Protein 3CB0 (pdb70)

Sequence (652 aa):
ISSVSTVESKAYRDAMSHYAGAVQIVTTAGAAGRRGLTLTAACSVSDNPPTILICLQKIHEENRIFIENGVFAINTLAGPHQQLADAFSGRIGLTQDERFELAAWEILATGAPVLKGALAAFDCRVVSVQDHSTHHVLFGEVVGLSSHAEEEALIYLNRRYHKLELVSTVESKAYRDAMSHYAGAVQIVTTAGAAGRRGLTLTAACSVSDNPPTILICLQKIHEENRIFIENGVFAINTLAGPHQQLADAFSGRIGLTQDERFELAAWEILATGAPVLKGALAAFDCRVVSVQDHSTHHVLFGEVVGLSSHAEEEALIYLNRRYHKLELSTVESKAYRDAMSHYAGAVQIVTTAGAAGRRGLTLTAACSVSDNPPTILICLQKIHEENRIFIENGVFAINTLAGPHQQLADAFSGRIGLTQDERFELAAWEILATGAPVLKGALAAFDCRVVSVQDHSTHHVLFGEVVGLSSHAEEEALIYLNRRYHKLELTVESKAYRDAMSHYAGAVQIVTTAGAAGRRGLTLTAACSVSDNPPTILICLQKIHEENRIFIENGVFAINTLAGPHQQLADAFSGRIGLTQDERFELAAWEILATGAPVLKGALAAFDCRVVSVQDHSTHHVLFGEVVGLSSHAEEEALIYLNRRYHKLEL

Solvent-accessible surface area: 25814 Å² total; per-residue (Å²): 84,98,112,66,96,37,28,129,29,125,45,3,112,51,2,40,16,25,24,4,16,5,0,0,0,0,0,0,24,48,122,34,30,100,27,0,28,27,10,59,22,7,6,24,2,3,40,88,51,2,11,0,0,0,6,0,83,63,147,96,128,104,2,97,22,0,31,116,24,24,20,0,0,0,0,1,0,0,6,110,18,13,37,8,0,3,0,4,65,36,79,23,37,74,84,40,84,70,37,4,133,56,32,62,50,59,113,65,51,28,26,0,9,0,2,112,31,0,0,0,0,0,0,0,94,33,81,30,70,32,100,35,58,43,32,19,0,0,0,0,43,0,16,6,38,21,56,72,102,51,147,61,1,2,2,84,2,54,146,118,44,15,110,14,123,32,146,97,36,28,132,32,137,46,2,121,55,2,41,16,24,25,5,14,6,1,0,0,0,0,0,21,52,121,37,31,100,30,1,28,27,10,61,22,7,7,33,2,3,39,95,50,3,11,0,0,0,6,0,83,69,152,95,118,101,1,114,22,0,43,118,26,24,20,0,0,0,0,0,0,0,6,109,22,14,39,8,0,2,0,4,62,36,77,20,38,67,82,39,84,70,38,5,132,61,31,61,52,53,126,60,49,27,24,0,10,1,4,111,30,2,0,0,0,0,0,0,102,34,81,29,72,32,102,34,58,42,30,13,0,0,0,0,54,0,27,8,42,24,52,79,99,52,149,62,1,1,1,82,2,53,143,117,42,13,110,15,122,28,115,46,30,133,29,133,45,2,114,50,2,39,19,26,24,5,14,6,2,0,0,0,0,0,23,49,123,32,29,102,24,1,28,25,16,58,22,7,8,24,1,2,40,92,40,2,10,1,0,0,6,1,80,78,130,92,128,86,8,144,18,0,58,106,27,22,8,0,0,0,0,1,0,0,6,114,22,76,111,7,0,45,0,3,42,36,188,85,40,76,84,41,84,74,36,4,131,71,29,58,49,60,120,63,44,24,24,0,10,0,2,112,31,0,0,0,0,0,0,0,31,30,78,36,62,39,92,35,60,46,26,48,0,0,1,0,35,0,15,7,40,19,56,69,104,55,151,50,0,1,1,66,2,57,141,119,44,17,104,14,120,27,86,29,134,30,131,46,4,109,51,3,30,18,24,32,4,15,6,2,0,0,0,0,0,23,49,122,36,29,100,25,1,24,27,16,58,23,6,6,25,1,2,39,95,41,3,10,1,0,0,7,3,80,55,128,93,131,98,7,93,22,0,55,123,26,22,25,0,0,0,0,1,0,0,6,112,19,74,112,6,0,40,0,3,42,38,180,89,41,76,84,41,86,74,36,4,133,70,30,65,54,54,120,62,58,36,25,0,10,0,1,91,30,0,0,0,0,0,0,0,73,30,77,36,61,37,90,35,58,50,24,25,0,0,1,0,34,0,17,8,42,18,54,62,102,56,151,51,0,1,1,62,2,60,142,121,40,13,104,14,114,37

Organism: Brucella melitensis biotype 1 (strain ATCC 23456 / CCUG 17765 / NCTC 10094 / 16M) (NCBI:txid224914)

B-factor: mean 16.01, std 12.73, range [3.83, 261.72]

InterPro domains:
  IPR002563 Flavin reductase like domain [PF01613] (23-171)
  IPR002563 Flavin reductase like domain [SM00903] (23-170)
  IPR012349 FMN-binding split barrel [G3DSA:2.30.110.10] (1-173)
  IPR050268 NADH-dependent flavin reductase [PTHR30466] (11-171)

Structure (mmCIF, N/CA/C/O backbone):
data_3CB0
#
_entry.id   3CB0
#
_cell.length_a   49.661
_cell.length_b   105.084
_cell.length_c   140.801
_cell.angle_alpha   90.00
_cell.angle_beta   90.00
_cell.angle_gamma   90.00
#
_symmetry.space_group_name_H-M   'P 21 21 21'
#
loop_
_entity.id
_entity.type
_entity.pdbx_description
1 polymer '4-HYDROXYPHENYLACETATE 3-MONOOXYGENASE'
2 non-polymer 'FLAVIN MONONUCLEOTIDE'
3 water water
#
loop_
_atom_site.group_PDB
_atom_site.id
_atom_site.type_symbol
_atom_site.label_atom_id
_atom_site.label_alt_id
_atom_site.label_comp_id
_atom_site.label_asym_id
_atom_site.label_entity_id
_atom_site.label_seq_id
_atom_site.pdbx_PDB_ins_code
_atom_site.Cartn_x
_atom_site.Cartn_y
_atom_site.Cartn_z
_atom_site.occupancy
_atom_site.B_iso_or_equiv
_atom_site.auth_seq_id
_atom_site.auth_comp_id
_atom_site.auth_asym_id
_atom_site.auth_atom_id
_atom_site.pdbx_PDB_model_num
ATOM 1 N N . ILE A 1 8 ? -6.682 58.314 7.020 1.00 19.07 8 ILE A N 1
ATOM 2 C CA . ILE A 1 8 ? -6.316 59.402 7.979 1.00 19.26 8 ILE A CA 1
ATOM 3 C C . ILE A 1 8 ? -7.397 60.494 8.088 1.00 19.29 8 ILE A C 1
ATOM 4 O O . ILE A 1 8 ? -7.468 61.206 9.091 1.00 18.79 8 ILE A O 1
ATOM 9 N N . SER A 1 9 ? -8.246 60.606 7.069 1.00 19.60 9 SER A N 1
ATOM 10 C CA . SER A 1 9 ? -9.318 61.610 7.070 1.00 20.02 9 SER A CA 1
ATOM 11 C C . SER A 1 9 ? -10.451 61.291 8.055 1.00 20.15 9 SER A C 1
ATOM 12 O O . SER A 1 9 ? -11.227 62.180 8.420 1.00 20.35 9 SER A O 1
ATOM 15 N N . SER A 1 10 ? -10.526 60.031 8.488 1.00 20.07 10 SER A N 1
ATOM 16 C CA . SER A 1 10 ? -11.582 59.562 9.393 1.00 20.34 10 SER A CA 1
ATOM 17 C C . SER A 1 10 ? -11.211 59.594 10.876 1.00 20.05 10 SER A C 1
ATOM 18 O O . SER A 1 10 ? -12.089 59.478 11.739 1.00 20.63 10 SER A O 1
ATOM 21 N N . VAL A 1 11 ? -9.923 59.741 11.172 1.00 19.35 11 VAL A N 1
ATOM 22 C CA . VAL A 1 11 ? -9.462 59.703 12.561 1.00 18.70 11 VAL A CA 1
ATOM 23 C C . VAL A 1 11 ? -9.764 61.004 13.306 1.00 18.11 11 VAL A C 1
ATOM 24 O O . VAL A 1 11 ? -9.831 62.080 12.700 1.00 18.14 11 VAL A O 1
ATOM 28 N N . SER A 1 12 ? -9.958 60.895 14.619 1.00 17.21 12 SER A N 1
ATOM 29 C CA . SER A 1 12 ? -10.252 62.059 15.447 1.00 16.49 12 SER A CA 1
ATOM 30 C C . SER A 1 12 ? -9.022 62.946 15.591 1.00 15.50 12 SER A C 1
ATOM 31 O O . SER A 1 12 ? -7.890 62.467 15.530 1.00 15.31 12 SER A O 1
ATOM 34 N N . THR A 1 13 ? -9.258 64.242 15.762 1.00 14.55 13 THR A N 1
ATOM 35 C CA . THR A 1 13 ? -8.203 65.156 16.177 1.00 13.73 13 THR A CA 1
ATOM 36 C C . THR A 1 13 ? -7.945 64.957 17.670 1.00 13.40 13 THR A C 1
ATOM 37 O O . THR A 1 13 ? -8.829 64.507 18.406 1.00 13.46 13 THR A O 1
ATOM 41 N N . VAL A 1 14 ? -6.728 65.270 18.110 1.00 12.68 14 VAL A N 1
ATOM 42 C CA . VAL A 1 14 ? -6.347 65.142 19.520 1.00 12.67 14 VAL A CA 1
ATOM 43 C C . VAL A 1 14 ? -7.123 66.129 20.403 1.00 12.73 14 VAL A C 1
ATOM 44 O O . VAL A 1 14 ? -7.685 67.109 19.906 1.00 12.24 14 VAL A O 1
ATOM 48 N N . GLU A 1 15 ? -7.157 65.862 21.705 1.00 13.38 15 GLU A N 1
ATOM 49 C CA . GLU A 1 15 ? -7.856 66.737 22.644 1.00 14.04 15 GLU A CA 1
ATOM 50 C C . GLU A 1 15 ? -7.179 68.102 22.769 1.00 13.73 15 GLU A C 1
ATOM 51 O O . GLU A 1 15 ? -5.948 68.192 22.767 1.00 13.78 15 GLU A O 1
ATOM 57 N N . SER A 1 16 ? -7.989 69.154 22.884 1.00 13.59 16 SER A N 1
ATOM 58 C CA . SER A 1 16 ? -7.488 70.527 23.045 1.00 13.40 16 SER A CA 1
ATOM 59 C C . SER A 1 16 ? -6.511 70.687 24.213 1.00 13.41 16 SER A C 1
ATOM 60 O O . SER A 1 16 ? -5.471 71.334 24.073 1.00 13.16 16 SER A O 1
ATOM 63 N N . LYS A 1 17 ? -6.845 70.096 25.361 1.00 13.55 17 LYS A N 1
ATOM 64 C CA . LYS A 1 17 ? -5.994 70.188 26.543 1.00 13.75 17 LYS A CA 1
ATOM 65 C C . LYS A 1 17 ? -4.620 69.567 26.295 1.00 13.13 17 LYS A C 1
ATOM 66 O O . LYS A 1 17 ? -3.596 70.192 26.568 1.00 13.41 17 LYS A O 1
ATOM 72 N N . ALA A 1 18 ? -4.610 68.347 25.759 1.00 12.50 18 ALA A N 1
ATOM 73 C CA . ALA A 1 18 ? -3.363 67.642 25.451 1.00 12.02 18 ALA A CA 1
ATOM 74 C C . ALA A 1 18 ? -2.510 68.455 24.481 1.00 11.44 18 ALA A C 1
ATOM 75 O O . ALA A 1 18 ? -1.291 68.562 24.651 1.00 11.32 18 ALA A O 1
ATOM 77 N N . TYR A 1 19 ? -3.168 69.028 23.475 1.00 10.98 19 TYR A N 1
ATOM 78 C CA . TYR A 1 19 ? -2.504 69.882 22.488 1.00 10.81 19 TYR A CA 1
ATOM 79 C C . TYR A 1 19 ? -1.876 71.119 23.121 1.00 11.00 19 TYR A C 1
ATOM 80 O O . TYR A 1 19 ? -0.714 71.435 22.854 1.00 10.83 19 TYR A O 1
ATOM 89 N N . ARG A 1 20 ? -2.638 71.824 23.956 1.00 11.50 20 ARG A N 1
ATOM 90 C CA . ARG A 1 20 ? -2.098 72.995 24.648 1.00 11.92 20 ARG A CA 1
ATOM 91 C C . ARG A 1 20 ? -0.902 72.644 25.530 1.00 11.93 20 ARG A C 1
ATOM 92 O O . ARG A 1 20 ? 0.079 73.386 25.573 1.00 12.19 20 ARG A O 1
ATOM 100 N N . ASP A 1 21 ? -0.976 71.501 26.213 1.00 11.98 21 ASP A N 1
ATOM 101 C CA . ASP A 1 21 ? 0.129 71.042 27.046 1.00 12.16 21 ASP A CA 1
ATOM 102 C C . ASP A 1 21 ? 1.384 70.769 26.216 1.00 11.41 21 ASP A C 1
ATOM 103 O O . ASP A 1 21 ? 2.487 71.145 26.614 1.00 11.88 21 ASP A O 1
ATOM 108 N N . ALA A 1 22 ? 1.217 70.135 25.055 1.00 10.93 22 ALA A N 1
ATOM 109 C CA . ALA A 1 22 ? 2.355 69.899 24.155 1.00 10.18 22 ALA A CA 1
ATOM 110 C C . ALA A 1 22 ? 2.919 71.212 23.604 1.00 9.98 22 ALA A C 1
ATOM 111 O O . ALA A 1 22 ? 4.142 71.376 23.495 1.00 9.57 22 ALA A O 1
ATOM 113 N N . MET A 1 23 ? 2.027 72.148 23.278 1.00 9.75 23 MET A N 1
ATOM 114 C CA . MET A 1 23 ? 2.437 73.466 22.782 1.00 9.80 23 MET A CA 1
ATOM 115 C C . MET A 1 23 ? 3.165 74.304 23.831 1.00 9.68 23 MET A C 1
ATOM 116 O O . MET A 1 23 ? 3.840 75.280 23.488 1.00 9.71 23 MET A O 1
ATOM 121 N N . SER A 1 24 ? 3.043 73.926 25.103 1.00 9.83 24 SER A N 1
ATOM 122 C CA . SER A 1 24 ? 3.820 74.592 26.149 1.00 9.54 24 SER A CA 1
ATOM 123 C C . SER A 1 24 ? 5.324 74.311 26.004 1.00 9.33 24 SER A C 1
ATOM 124 O O . SER A 1 24 ? 6.147 74.993 26.604 1.00 9.67 24 SER A O 1
ATOM 127 N N . HIS A 1 25 ? 5.669 73.317 25.183 1.00 8.73 25 HIS A N 1
ATOM 128 C CA . HIS A 1 25 ? 7.067 72.977 24.905 1.00 8.60 25 HIS A CA 1
ATOM 129 C C . HIS A 1 25 ? 7.594 73.662 23.644 1.00 8.13 25 HIS A C 1
ATOM 130 O O . HIS A 1 25 ? 8.764 73.501 23.288 1.00 8.10 25 HIS A O 1
ATOM 137 N N . TYR A 1 26 ? 6.721 74.436 22.997 1.00 7.81 26 TYR A N 1
ATOM 138 C CA . TYR A 1 26 ? 7.013 75.099 21.731 1.00 7.51 26 TYR A CA 1
ATOM 139 C C . TYR A 1 26 ? 7.200 76.593 22.007 1.00 7.02 26 TYR A C 1
ATOM 140 O O . TYR A 1 26 ? 6.226 77.322 22.221 1.00 7.35 26 TYR A O 1
ATOM 149 N N . ALA A 1 27 ? 8.453 77.039 22.013 1.00 6.49 27 ALA A N 1
ATOM 150 C CA . ALA A 1 27 ? 8.774 78.423 22.365 1.00 6.06 27 ALA A CA 1
ATOM 151 C C . ALA A 1 27 ? 8.245 79.398 21.317 1.00 6.36 27 ALA A C 1
ATOM 152 O O . ALA A 1 27 ? 8.115 79.052 20.134 1.00 6.69 27 ALA A O 1
ATOM 154 N N . GLY A 1 28 ? 7.942 80.615 21.762 1.00 6.60 28 GLY A N 1
ATOM 155 C CA . GLY A 1 28 ? 7.500 81.676 20.866 1.00 6.14 28 GLY A CA 1
ATOM 156 C C . GLY A 1 28 ? 8.123 83.009 21.228 1.00 6.04 28 GLY A C 1
ATOM 157 O O . GLY A 1 28 ? 8.133 83.391 22.396 1.00 6.68 28 GLY A O 1
ATOM 158 N N . ALA A 1 29 ? 8.645 83.718 20.229 1.00 5.69 29 ALA A N 1
ATOM 159 C CA . ALA A 1 29 ? 9.129 85.082 20.430 1.00 5.68 29 ALA A CA 1
ATOM 160 C C . ALA A 1 29 ? 7.925 85.976 20.707 1.00 5.74 29 ALA A C 1
ATOM 161 O O . ALA A 1 29 ? 6.946 85.943 19.958 1.00 6.17 29 ALA A O 1
ATOM 163 N N . VAL A 1 30 ? 7.991 86.761 21.780 1.00 5.40 30 VAL A N 1
ATOM 164 C CA . VAL A 1 30 ? 6.845 87.582 22.179 1.00 5.40 30 VAL A CA 1
ATOM 165 C C . VAL A 1 30 ? 6.783 88.868 21.364 1.00 5.60 30 VAL A C 1
ATOM 166 O O . VAL A 1 30 ? 7.768 89.620 21.288 1.00 5.81 30 VAL A O 1
ATOM 170 N N . GLN A 1 31 ? 5.616 89.094 20.754 1.00 5.02 31 GLN A N 1
ATOM 171 C CA . GLN A 1 31 ? 5.339 90.296 19.978 1.00 5.23 31 GLN A CA 1
ATOM 172 C C . GLN A 1 31 ? 4.245 91.101 20.645 1.00 5.35 31 GLN A C 1
ATOM 173 O O . GLN A 1 31 ? 3.413 90.553 21.368 1.00 5.32 31 GLN A O 1
ATOM 179 N N . ILE A 1 32 ? 4.224 92.399 20.376 1.00 5.36 32 ILE A N 1
ATOM 180 C CA . ILE A 1 32 ? 3.003 93.166 20.570 1.00 5.36 32 ILE A CA 1
ATOM 181 C C . ILE A 1 32 ? 2.565 93.617 19.186 1.00 5.53 32 ILE A C 1
ATOM 182 O O . ILE A 1 32 ? 3.315 94.301 18.486 1.00 5.38 32 ILE A O 1
ATOM 187 N N . VAL A 1 33 ? 1.371 93.186 18.785 1.00 5.35 33 VAL A N 1
ATOM 188 C CA . VAL A 1 33 ? 0.830 93.565 17.490 1.00 5.97 33 VAL A CA 1
ATOM 189 C C . VAL A 1 33 ? -0.126 94.728 17.698 1.00 5.73 33 VAL A C 1
ATOM 190 O O . VAL A 1 33 ? -0.937 94.715 18.627 1.00 5.77 33 VAL A O 1
ATOM 194 N N . THR A 1 34 ? -0.009 95.742 16.849 1.00 5.73 34 THR A N 1
ATOM 195 C CA . THR A 1 34 ? -0.764 96.971 17.048 1.00 5.76 34 THR A CA 1
ATOM 196 C C . THR A 1 34 ? -1.464 97.407 15.772 1.00 5.96 34 THR A C 1
ATOM 197 O O . THR A 1 34 ? -1.129 96.953 14.675 1.00 5.92 34 THR A O 1
ATOM 201 N N . THR A 1 35 ? -2.424 98.311 15.928 1.00 6.20 35 THR A N 1
ATOM 202 C CA . THR A 1 35 ? -3.117 98.908 14.793 1.00 6.64 35 THR A CA 1
ATOM 203 C C . THR A 1 35 ? -3.606 100.298 15.186 1.00 6.90 35 THR A C 1
ATOM 204 O O . THR A 1 35 ? -3.777 100.578 16.368 1.00 6.68 35 THR A O 1
ATOM 208 N N . ALA A 1 36 ? -3.792 101.162 14.191 1.00 7.42 36 ALA A N 1
ATOM 209 C CA . ALA A 1 36 ? -4.399 102.480 14.390 1.00 8.30 36 ALA A CA 1
ATOM 210 C C . ALA A 1 36 ? -5.076 102.862 13.089 1.00 9.20 36 ALA A C 1
ATOM 211 O O . ALA A 1 36 ? -4.675 102.405 12.023 1.00 9.42 36 ALA A O 1
ATOM 213 N N . GLY A 1 37 ? -6.122 103.679 13.189 1.00 9.93 37 GLY A N 1
ATOM 214 C CA . GLY A 1 37 ? -6.884 104.106 12.024 1.00 10.88 37 GLY A CA 1
ATOM 215 C C . GLY A 1 37 ? -8.303 104.456 12.417 1.00 11.58 37 GLY A C 1
ATOM 216 O O . GLY A 1 37 ? -8.587 104.720 13.591 1.00 11.62 37 GLY A O 1
ATOM 217 N N . ALA A 1 38 ? -9.198 104.445 11.435 1.00 12.26 38 ALA A N 1
ATOM 218 C CA . ALA A 1 38 ? -10.591 104.860 11.635 1.00 12.93 38 ALA A CA 1
ATOM 219 C C . ALA A 1 38 ? -11.362 104.052 12.688 1.00 13.19 38 ALA A C 1
ATOM 220 O O . ALA A 1 38 ? -12.308 104.567 13.291 1.00 14.10 38 ALA A O 1
ATOM 222 N N . ALA A 1 39 ? -10.963 102.796 12.904 1.00 12.88 39 ALA A N 1
ATOM 223 C CA . ALA A 1 39 ? -11.614 101.933 13.893 1.00 12.42 39 ALA A CA 1
ATOM 224 C C . ALA A 1 39 ? -10.994 102.063 15.288 1.00 12.37 39 ALA A C 1
ATOM 225 O O . ALA A 1 39 ? -11.495 101.487 16.256 1.00 13.28 39 ALA A O 1
ATOM 227 N N . GLY A 1 40 ? -9.903 102.821 15.383 1.00 11.88 40 GLY A N 1
ATOM 228 C CA . GLY A 1 40 ? -9.241 103.074 16.656 1.00 10.71 40 GLY A CA 1
ATOM 229 C C . GLY A 1 40 ? -7.903 102.375 16.804 1.00 10.41 40 GLY A C 1
ATOM 230 O O . GLY A 1 40 ? -7.475 101.628 15.920 1.00 9.83 40 GLY A O 1
ATOM 231 N N . ARG A 1 41 ? -7.255 102.633 17.938 1.00 9.27 41 ARG A N 1
ATOM 232 C CA . ARG A 1 41 ? -5.952 102.073 18.260 1.00 8.90 41 ARG A CA 1
ATOM 233 C C . ARG A 1 41 ? -6.081 100.891 19.219 1.00 8.59 41 ARG A C 1
ATOM 234 O O . ARG A 1 41 ? -6.730 100.989 20.266 1.00 9.05 41 ARG A O 1
ATOM 242 N N . ARG A 1 42 ? -5.446 99.783 18.857 1.00 8.13 42 ARG A N 1
ATOM 243 C CA . ARG A 1 42 ? -5.453 98.577 19.684 1.00 8.21 42 ARG A CA 1
ATOM 244 C C . ARG A 1 42 ? -4.103 97.864 19.608 1.00 7.66 42 ARG A C 1
ATOM 245 O O . ARG A 1 42 ? -3.447 97.873 18.566 1.00 7.61 42 ARG A O 1
ATOM 253 N N . GLY A 1 43 ? -3.702 97.248 20.718 1.00 7.32 43 GLY A N 1
ATOM 254 C CA . GLY A 1 43 ? -2.520 96.386 20.752 1.00 7.09 43 GLY A CA 1
ATOM 255 C C . GLY A 1 43 ? -2.794 95.120 21.540 1.00 7.42 43 GLY A C 1
ATOM 256 O O . GLY A 1 43 ? -3.680 95.089 22.398 1.00 6.95 43 GLY A O 1
ATOM 257 N N . LEU A 1 44 ? -2.049 94.061 21.238 1.00 6.83 44 LEU A N 1
ATOM 258 C CA . LEU A 1 44 ? -2.132 92.848 22.042 1.00 7.26 44 LEU A CA 1
ATOM 259 C C . LEU A 1 44 ? -0.840 92.054 21.967 1.00 6.73 44 LEU A C 1
ATOM 260 O O . LEU A 1 44 ? -0.137 92.066 20.950 1.00 6.24 44 LEU A O 1
ATOM 265 N N . THR A 1 45 ? -0.532 91.383 23.068 1.00 6.13 45 THR A N 1
ATOM 266 C CA . THR A 1 45 ? 0.608 90.485 23.154 1.00 6.28 45 THR A CA 1
ATOM 267 C C . THR A 1 45 ? 0.279 89.211 22.398 1.00 6.47 45 THR A C 1
ATOM 268 O O . THR A 1 45 ? -0.810 88.655 22.542 1.00 6.08 45 THR A O 1
ATOM 272 N N . LEU A 1 46 ? 1.235 88.754 21.592 1.00 6.87 46 LEU A N 1
ATOM 273 C CA . LEU A 1 46 ? 0.979 87.722 20.602 1.00 7.20 46 LEU A CA 1
ATOM 274 C C . LEU A 1 46 ? 2.230 86.899 20.326 1.00 6.92 46 LEU A C 1
ATOM 275 O O . LEU A 1 46 ? 3.326 87.452 20.198 1.00 6.80 46 LEU A O 1
ATOM 280 N N . THR A 1 47 ? 2.057 85.580 20.234 1.00 6.63 47 THR A N 1
ATOM 281 C CA . THR A 1 47 ? 3.139 84.692 19.793 1.00 6.78 47 THR A CA 1
ATOM 282 C C . THR A 1 47 ? 2.811 83.907 18.524 1.00 6.35 47 THR A C 1
ATOM 283 O O . THR A 1 47 ? 3.719 83.381 17.884 1.00 5.96 47 THR A O 1
ATOM 287 N N . ALA A 1 48 ? 1.526 83.820 18.174 1.00 6.03 48 ALA A N 1
ATOM 288 C CA . ALA A 1 48 ? 1.113 83.091 16.965 1.00 6.14 48 ALA A CA 1
ATOM 289 C C . ALA A 1 48 ? 1.268 83.950 15.706 1.00 6.32 48 ALA A C 1
ATOM 290 O O . ALA A 1 48 ? 0.296 84.487 15.161 1.00 6.47 48 ALA A O 1
ATOM 292 N N . ALA A 1 49 ? 2.515 84.070 15.261 1.00 6.68 49 ALA A N 1
ATOM 293 C CA . ALA A 1 49 ? 2.856 84.789 14.043 1.00 6.92 49 ALA A CA 1
ATOM 294 C C . ALA A 1 49 ? 4.078 84.124 13.437 1.00 7.78 49 ALA A C 1
ATOM 295 O O . ALA A 1 49 ? 4.844 83.476 14.142 1.00 7.76 49 ALA A O 1
ATOM 297 N N . CYS A 1 50 ? 4.250 84.267 12.128 1.00 8.23 50 CYS A N 1
ATOM 298 C CA . CYS A 1 50 ? 5.478 83.818 11.482 1.00 9.27 50 CYS A CA 1
ATOM 299 C C . CYS A 1 50 ? 5.651 84.478 10.129 1.00 8.96 50 CYS A C 1
ATOM 300 O O . CYS A 1 50 ? 4.700 85.015 9.551 1.00 9.11 50 CYS A O 1
ATOM 303 N N . SER A 1 51 ? 6.881 84.426 9.632 1.00 9.16 51 SER A N 1
ATOM 304 C CA . SER A 1 51 ? 7.193 84.922 8.306 1.00 9.44 51 SER A CA 1
ATOM 305 C C . SER A 1 51 ? 6.688 83.953 7.245 1.00 9.69 51 SER A C 1
ATOM 306 O O . SER A 1 51 ? 6.918 82.739 7.340 1.00 10.26 51 SER A O 1
ATOM 309 N N . VAL A 1 52 ? 6.007 84.496 6.239 1.00 9.42 52 VAL A N 1
ATOM 310 C CA . VAL A 1 52 ? 5.461 83.698 5.136 1.00 10.00 52 VAL A CA 1
ATOM 311 C C . VAL A 1 52 ? 6.440 83.677 3.964 1.00 10.55 52 VAL A C 1
ATOM 312 O O . VAL A 1 52 ? 6.713 82.624 3.383 1.00 10.75 52 VAL A O 1
ATOM 316 N N . SER A 1 53 ? 6.972 84.846 3.628 1.00 10.70 53 SER A N 1
ATOM 317 C CA . SER A 1 53 ? 7.914 84.972 2.523 1.00 11.65 53 SER A CA 1
ATOM 318 C C . SER A 1 53 ? 8.749 86.230 2.665 1.00 11.78 53 SER A C 1
ATOM 319 O O . SER A 1 53 ? 8.352 87.175 3.353 1.00 11.13 53 SER A O 1
ATOM 322 N N . ASP A 1 54 ? 9.910 86.232 2.014 1.00 12.21 54 ASP A N 1
ATOM 323 C CA . ASP A 1 54 ? 10.738 87.435 1.935 1.00 12.99 54 ASP A CA 1
ATOM 324 C C . ASP A 1 54 ? 10.551 88.199 0.622 1.00 13.34 54 ASP A C 1
ATOM 325 O O . ASP A 1 54 ? 11.048 89.313 0.483 1.00 13.42 54 ASP A O 1
ATOM 330 N N . ASN A 1 55 ? 9.833 87.602 -0.328 1.00 13.68 55 ASN A N 1
ATOM 331 C CA . ASN A 1 55 ? 9.658 88.190 -1.663 1.00 14.00 55 ASN A CA 1
ATOM 332 C C . ASN A 1 55 ? 8.261 87.930 -2.261 1.00 13.57 55 ASN A C 1
ATOM 333 O O . ASN A 1 55 ? 8.035 86.893 -2.898 1.00 14.25 55 ASN A O 1
ATOM 338 N N . PRO A 1 56 ? 7.310 88.859 -2.044 1.00 12.86 56 PRO A N 1
ATOM 339 C CA . PRO A 1 56 ? 7.474 90.072 -1.241 1.00 12.10 56 PRO A CA 1
ATOM 340 C C . PRO A 1 56 ? 7.397 89.756 0.253 1.00 11.10 56 PRO A C 1
ATOM 341 O O . PRO A 1 56 ? 6.781 88.755 0.633 1.00 11.10 56 PRO A O 1
ATOM 345 N N . PRO A 1 57 ? 8.028 90.592 1.097 1.00 10.05 57 PRO A N 1
ATOM 346 C CA . PRO A 1 57 ? 7.979 90.374 2.545 1.00 9.40 57 PRO A CA 1
ATOM 347 C C . PRO A 1 57 ? 6.543 90.279 3.051 1.00 8.81 57 PRO A C 1
ATOM 348 O O . PRO A 1 57 ? 5.756 91.217 2.889 1.00 8.17 57 PRO A O 1
ATOM 352 N N . THR A 1 58 ? 6.214 89.124 3.624 1.00 8.21 58 THR A N 1
ATOM 353 C CA . THR A 1 58 ? 4.855 88.811 4.039 1.00 8.24 58 THR A CA 1
ATOM 354 C C . THR A 1 58 ? 4.918 88.075 5.362 1.00 8.17 58 THR A C 1
ATOM 355 O O . THR A 1 58 ? 5.712 87.154 5.534 1.00 8.06 58 THR A O 1
ATOM 359 N N . ILE A 1 59 ? 4.073 88.494 6.291 1.00 8.00 59 ILE A N 1
ATOM 360 C CA . ILE A 1 59 ? 4.010 87.878 7.605 1.00 8.76 59 ILE A CA 1
ATOM 361 C C . ILE A 1 59 ? 2.542 87.624 7.957 1.00 8.13 59 ILE A C 1
ATOM 362 O O . ILE A 1 59 ? 1.649 88.332 7.480 1.00 8.41 59 ILE A O 1
ATOM 367 N N . LEU A 1 60 ? 2.282 86.600 8.758 1.00 7.23 60 LEU A N 1
ATOM 368 C CA . LEU A 1 60 ? 0.913 86.368 9.217 1.00 6.91 60 LEU A CA 1
ATOM 369 C C . LEU A 1 60 ? 0.823 86.440 10.734 1.00 6.67 60 LEU A C 1
ATOM 370 O O . LEU A 1 60 ? 1.815 86.210 11.432 1.00 6.39 60 LEU A O 1
ATOM 375 N N . ILE A 1 61 ? -0.368 86.784 11.213 1.00 6.22 61 ILE A N 1
ATOM 376 C CA . ILE A 1 61 ? -0.700 86.774 12.641 1.00 6.44 61 ILE A CA 1
ATOM 377 C C . ILE A 1 61 ? -2.018 86.031 12.842 1.00 6.43 61 ILE A C 1
ATOM 378 O O . ILE A 1 61 ? -2.863 86.005 11.947 1.00 6.15 61 ILE A O 1
ATOM 383 N N . CYS A 1 62 ? -2.184 85.441 14.025 1.00 6.46 62 CYS A N 1
ATOM 384 C CA . CYS A 1 62 ? -3.424 84.752 14.380 1.00 7.23 62 CYS A CA 1
ATOM 385 C C . CYS A 1 62 ? -4.076 85.454 15.563 1.00 7.64 62 CYS A C 1
ATOM 386 O O . CYS A 1 62 ? -3.477 85.540 16.645 1.00 8.35 62 CYS A O 1
ATOM 389 N N . LEU A 1 63 ? -5.301 85.937 15.353 1.00 7.97 63 LEU A N 1
ATOM 390 C CA . LEU A 1 63 ? -6.043 86.685 16.374 1.00 8.76 63 LEU A CA 1
ATOM 391 C C . LEU A 1 63 ? -7.286 85.943 16.844 1.00 9.34 63 LEU A C 1
ATOM 392 O O . LEU A 1 63 ? -8.107 85.525 16.032 1.00 9.44 63 LEU A O 1
ATOM 397 N N . GLN A 1 64 ? -7.425 85.804 18.162 1.00 10.27 64 GLN A N 1
ATOM 398 C CA . GLN A 1 64 ? -8.609 85.166 18.746 1.00 11.47 64 GLN A CA 1
ATOM 399 C C . GLN A 1 64 ? -9.895 85.854 18.292 1.00 12.29 64 GLN A C 1
ATOM 400 O O . GLN A 1 64 ? -10.015 87.075 18.378 1.00 12.24 64 GLN A O 1
ATOM 406 N N . LYS A 1 65 ? -10.847 85.060 17.805 1.00 13.22 65 LYS A N 1
ATOM 407 C CA . LYS A 1 65 ? -12.153 85.572 17.386 1.00 14.62 65 LYS A CA 1
ATOM 408 C C . LYS A 1 65 ? -13.016 85.967 18.584 1.00 15.33 65 LYS A C 1
ATOM 409 O O . LYS A 1 65 ? -13.840 86.878 18.480 1.00 15.73 65 LYS A O 1
ATOM 415 N N . ILE A 1 66 ? -12.811 85.289 19.715 1.00 16.17 66 ILE A N 1
ATOM 416 C CA . ILE A 1 66 ? -13.622 85.497 20.925 1.00 17.29 66 ILE A CA 1
ATOM 417 C C . ILE A 1 66 ? -13.508 86.919 21.480 1.00 17.58 66 ILE A C 1
ATOM 418 O O . ILE A 1 66 ? -14.434 87.421 22.121 1.00 18.03 66 ILE A O 1
ATOM 423 N N . HIS A 1 67 ? -12.371 87.561 21.226 1.00 18.00 67 HIS A N 1
ATOM 424 C CA . HIS A 1 67 ? -12.203 88.965 21.565 1.00 18.23 67 HIS A CA 1
ATOM 425 C C . HIS A 1 67 ? -12.610 89.796 20.349 1.00 18.44 67 HIS A C 1
ATOM 426 O O . HIS A 1 67 ? -11.818 89.993 19.424 1.00 18.41 67 HIS A O 1
ATOM 433 N N . GLU A 1 68 ? -13.864 90.255 20.351 1.00 18.31 68 GLU A N 1
ATOM 434 C CA . GLU A 1 68 ? -14.454 90.964 19.211 1.00 18.38 68 GLU A CA 1
ATOM 435 C C . GLU A 1 68 ? -13.697 92.230 18.824 1.00 17.61 68 GLU A C 1
ATOM 436 O O . GLU A 1 68 ? -13.743 92.645 17.668 1.00 17.13 68 GLU A O 1
ATOM 442 N N . GLU A 1 69 ? -13.005 92.833 19.792 1.00 16.87 69 GLU A N 1
ATOM 443 C CA . GLU A 1 69 ? -12.174 94.016 19.539 1.00 16.12 69 GLU A CA 1
ATOM 444 C C . GLU A 1 69 ? -11.049 93.741 18.536 1.00 15.14 69 GLU A C 1
ATOM 445 O O . GLU A 1 69 ? -10.479 94.672 17.969 1.00 14.30 69 GLU A O 1
ATOM 451 N N . ASN A 1 70 ? -10.741 92.468 18.296 1.00 14.17 70 ASN A N 1
ATOM 452 C CA . ASN A 1 70 ? -9.729 92.126 17.299 1.00 13.64 70 ASN A CA 1
ATOM 453 C C . ASN A 1 70 ? -10.161 92.446 15.862 1.00 13.46 70 ASN A C 1
ATOM 454 O O . ASN A 1 70 ? -9.329 92.483 14.956 1.00 13.30 70 ASN A O 1
ATOM 459 N N . ARG A 1 71 ? -11.455 92.709 15.672 1.00 13.38 71 ARG A N 1
ATOM 460 C CA . ARG A 1 71 ? -11.984 93.164 14.382 1.00 13.59 71 ARG A CA 1
ATOM 461 C C . ARG A 1 71 ? -11.383 94.504 13.943 1.00 13.07 71 ARG A C 1
ATOM 462 O O . ARG A 1 71 ? -11.331 94.799 12.750 1.00 13.19 71 ARG A O 1
ATOM 470 N N . ILE A 1 72 ? -10.948 95.306 14.916 1.00 12.03 72 ILE A N 1
ATOM 471 C CA . ILE A 1 72 ? -10.317 96.605 14.655 1.00 11.56 72 ILE A CA 1
ATOM 472 C C . ILE A 1 72 ? -9.125 96.481 13.691 1.00 10.85 72 ILE A C 1
ATOM 473 O O . ILE A 1 72 ? -8.930 97.334 12.824 1.00 10.14 72 ILE A O 1
ATOM 478 N N . PHE A 1 73 ? -8.349 95.409 13.838 1.00 10.47 73 PHE A N 1
ATOM 479 C CA . PHE A 1 73 ? -7.226 95.132 12.938 1.00 10.13 73 PHE A CA 1
ATOM 480 C C . PHE A 1 73 ? -7.691 94.966 11.492 1.00 10.50 73 PHE A C 1
ATOM 481 O O . PHE A 1 73 ? -7.061 95.483 10.563 1.00 10.20 73 PHE A O 1
ATOM 489 N N . ILE A 1 74 ? -8.784 94.225 11.317 1.00 11.00 74 ILE A N 1
ATOM 490 C CA . ILE A 1 74 ? -9.362 93.976 9.999 1.00 11.66 74 ILE A CA 1
ATOM 491 C C . ILE A 1 74 ? -9.913 95.271 9.401 1.00 11.72 74 ILE A C 1
ATOM 492 O O . ILE A 1 74 ? -9.658 95.583 8.232 1.00 12.08 74 ILE A O 1
ATOM 497 N N . GLU A 1 75 ? -10.651 96.024 10.215 1.00 12.03 75 GLU A N 1
ATOM 498 C CA . GLU A 1 75 ? -11.259 97.285 9.780 1.00 12.43 75 GLU A CA 1
ATOM 499 C C . GLU A 1 75 ? -10.216 98.319 9.364 1.00 11.83 75 GLU A C 1
ATOM 500 O O . GLU A 1 75 ? -10.374 98.986 8.338 1.00 11.77 75 GLU A O 1
ATOM 506 N N . ASN A 1 76 ? -9.148 98.446 10.153 1.00 10.75 76 ASN A N 1
ATOM 507 C CA . ASN A 1 76 ? -8.081 99.395 9.840 1.00 10.24 76 ASN A CA 1
ATOM 508 C C . ASN A 1 76 ? -7.250 98.954 8.641 1.00 9.68 76 ASN A C 1
ATOM 509 O O . ASN A 1 76 ? -6.671 99.783 7.933 1.00 10.27 76 ASN A O 1
ATOM 514 N N . GLY A 1 77 ? -7.193 97.641 8.433 1.00 9.18 77 GLY A N 1
ATOM 515 C CA . GLY A 1 77 ? -6.461 97.045 7.321 1.00 8.50 77 GLY A CA 1
ATOM 516 C C . GLY A 1 77 ? -4.955 97.203 7.405 1.00 8.03 77 GLY A C 1
ATOM 517 O O . GLY A 1 77 ? -4.253 96.999 6.416 1.00 7.93 77 GLY A O 1
ATOM 518 N N . VAL A 1 78 ? -4.465 97.547 8.596 1.00 7.30 78 VAL A N 1
ATOM 519 C CA . VAL A 1 78 ? -3.032 97.697 8.855 1.00 6.87 78 VAL A CA 1
ATOM 520 C C . VAL A 1 78 ? -2.699 97.128 10.229 1.00 6.52 78 VAL A C 1
ATOM 521 O O . VAL A 1 78 ? -3.543 97.111 11.132 1.00 6.52 78 VAL A O 1
ATOM 525 N N . PHE A 1 79 ? -1.469 96.650 10.383 1.00 6.33 79 PHE A N 1
ATOM 526 C CA . PHE A 1 79 ? -0.969 96.252 11.703 1.00 6.10 79 PHE A CA 1
ATOM 527 C C . PHE A 1 79 ? 0.545 96.306 11.738 1.00 6.07 79 PHE A C 1
ATOM 528 O O . PHE A 1 79 ? 1.195 96.175 10.710 1.00 6.01 79 PHE A O 1
ATOM 536 N N . ALA A 1 80 ? 1.095 96.497 12.931 1.00 5.70 80 ALA A N 1
ATOM 537 C CA . ALA A 1 80 ? 2.537 96.435 13.119 1.00 5.65 80 ALA A CA 1
ATOM 538 C C . ALA A 1 80 ? 2.856 95.344 14.127 1.00 5.98 80 ALA A C 1
ATOM 539 O O . ALA A 1 80 ? 2.187 95.223 15.159 1.00 6.77 80 ALA A O 1
ATOM 541 N N . ILE A 1 81 ? 3.864 94.541 13.810 1.00 5.82 81 ILE A N 1
ATOM 542 C CA . ILE A 1 81 ? 4.347 93.508 14.723 1.00 5.82 81 ILE A CA 1
ATOM 543 C C . ILE A 1 81 ? 5.623 94.029 15.364 1.00 5.53 81 ILE A C 1
ATOM 544 O O . ILE A 1 81 ? 6.597 94.313 14.673 1.00 5.91 81 ILE A O 1
ATOM 549 N N . ASN A 1 82 ? 5.611 94.150 16.688 1.00 5.26 82 ASN A N 1
ATOM 550 C CA . ASN A 1 82 ? 6.764 94.647 17.434 1.00 5.56 82 ASN A CA 1
ATOM 551 C C . ASN A 1 82 ? 7.402 93.519 18.239 1.00 5.82 82 ASN A C 1
ATOM 552 O O . ASN A 1 82 ? 6.787 92.977 19.159 1.00 6.02 82 ASN A O 1
ATOM 557 N N . THR A 1 83 ? 8.634 93.168 17.881 1.00 5.68 83 THR A N 1
ATOM 558 C CA . THR A 1 83 ? 9.353 92.079 18.532 1.00 6.18 83 THR A CA 1
ATOM 559 C C . THR A 1 83 ? 9.975 92.569 19.835 1.00 6.03 83 THR A C 1
ATOM 560 O O . THR A 1 83 ? 10.794 93.486 19.830 1.00 6.47 83 THR A O 1
ATOM 564 N N . LEU A 1 84 ? 9.602 91.930 20.940 1.00 6.10 84 LEU A N 1
ATOM 565 C CA . LEU A 1 84 ? 9.985 92.411 22.268 1.00 6.14 84 LEU A CA 1
ATOM 566 C C . LEU A 1 84 ? 11.369 91.965 22.718 1.00 6.82 84 LEU A C 1
ATOM 567 O O . LEU A 1 84 ? 11.810 90.852 22.428 1.00 7.11 84 LEU A O 1
ATOM 572 N N . ALA A 1 85 ? 12.030 92.857 23.450 1.00 7.57 85 ALA A N 1
ATOM 573 C CA . ALA A 1 85 ? 13.358 92.623 23.992 1.00 8.58 85 ALA A CA 1
ATOM 574 C C . ALA A 1 85 ? 13.311 92.493 25.517 1.00 9.26 85 ALA A C 1
ATOM 575 O O . ALA A 1 85 ? 12.248 92.593 26.132 1.00 8.97 85 ALA A O 1
ATOM 577 N N . GLY A 1 86 ? 14.481 92.280 26.114 1.00 9.98 86 GLY A N 1
ATOM 578 C CA . GLY A 1 86 ? 14.632 92.184 27.569 1.00 10.60 86 GLY A CA 1
ATOM 579 C C . GLY A 1 86 ? 13.845 93.152 28.450 1.00 10.88 86 GLY A C 1
ATOM 580 O O . GLY A 1 86 ? 13.228 92.718 29.423 1.00 11.72 86 GLY A O 1
ATOM 581 N N . PRO A 1 87 ? 13.877 94.468 28.139 1.00 11.08 87 PRO A N 1
ATOM 582 C CA . PRO A 1 87 ? 13.202 95.442 29.010 1.00 10.78 87 PRO A CA 1
ATOM 583 C C . PRO A 1 87 ? 11.673 95.521 28.896 1.00 10.24 87 PRO A C 1
ATOM 584 O O . PRO A 1 87 ? 11.057 96.383 29.541 1.00 10.67 87 PRO A O 1
ATOM 588 N N . HIS A 1 88 ? 11.060 94.627 28.120 1.00 9.15 88 HIS A N 1
ATOM 589 C CA . HIS A 1 88 ? 9.645 94.782 27.762 1.00 8.42 88 HIS A CA 1
ATOM 590 C C . HIS A 1 88 ? 8.638 93.878 28.474 1.00 8.12 88 HIS A C 1
ATOM 591 O O . HIS A 1 88 ? 7.501 93.736 28.015 1.00 7.78 88 HIS A O 1
ATOM 598 N N . GLN A 1 89 ? 9.027 93.298 29.608 1.00 7.95 89 GLN A N 1
ATOM 599 C CA . GLN A 1 89 ? 8.105 92.457 30.372 1.00 8.05 89 GLN A CA 1
ATOM 600 C C . GLN A 1 89 ? 6.838 93.201 30.799 1.00 8.11 89 GLN A C 1
ATOM 601 O O . GLN A 1 89 ? 5.731 92.677 30.666 1.00 8.28 89 GLN A O 1
ATOM 607 N N . GLN A 1 90 ? 7.007 94.418 31.318 1.00 8.75 90 GLN A N 1
ATOM 608 C CA . GLN A 1 90 ? 5.874 95.238 31.740 1.00 9.83 90 GLN A CA 1
ATOM 609 C C . GLN A 1 90 ? 4.884 95.444 30.592 1.00 9.16 90 GLN A C 1
ATOM 610 O O . GLN A 1 90 ? 3.672 95.323 30.780 1.00 9.14 90 GLN A O 1
ATOM 616 N N . LEU A 1 91 ? 5.413 95.726 29.403 1.00 9.34 91 LEU A N 1
ATOM 617 C CA . LEU A 1 91 ? 4.587 95.919 28.218 1.00 9.27 91 LEU A CA 1
ATOM 618 C C . LEU A 1 91 ? 3.871 94.650 27.777 1.00 8.66 91 LEU A C 1
ATOM 619 O O . LEU A 1 91 ? 2.685 94.689 27.446 1.00 8.74 91 LEU A O 1
ATOM 624 N N . ALA A 1 92 ? 4.591 93.528 27.767 1.00 8.05 92 ALA A N 1
ATOM 625 C CA . ALA A 1 92 ? 3.981 92.245 27.434 1.00 7.81 92 ALA A CA 1
ATOM 626 C C . ALA A 1 92 ? 2.813 91.962 28.372 1.00 7.57 92 ALA A C 1
ATOM 627 O O . ALA A 1 92 ? 1.747 91.533 27.939 1.00 7.65 92 ALA A O 1
ATOM 629 N N . ASP A 1 93 ? 3.015 92.233 29.660 1.00 7.36 93 ASP A N 1
ATOM 630 C CA . ASP A 1 93 ? 1.969 92.032 30.657 1.00 7.69 93 ASP A CA 1
ATOM 631 C C . ASP A 1 93 ? 0.773 92.954 30.426 1.00 7.36 93 ASP A C 1
ATOM 632 O O . ASP A 1 93 ? -0.375 92.507 30.443 1.00 7.50 93 ASP A O 1
ATOM 637 N N . ALA A 1 94 ? 1.045 94.236 30.189 1.00 7.48 94 ALA A N 1
ATOM 638 C CA . ALA A 1 94 ? -0.022 95.197 29.914 1.00 7.47 94 ALA A CA 1
ATOM 639 C C . ALA A 1 94 ? -0.868 94.728 28.731 1.00 7.53 94 ALA A C 1
ATOM 640 O O . ALA A 1 94 ? -2.097 94.685 28.801 1.00 7.79 94 ALA A O 1
ATOM 642 N N . PHE A 1 95 ? -0.195 94.343 27.653 1.00 7.39 95 PHE A N 1
ATOM 643 C CA . PHE A 1 95 ? -0.892 94.007 26.428 1.00 7.65 95 PHE A CA 1
ATOM 644 C C . PHE A 1 95 ? -1.417 92.574 26.340 1.00 7.78 95 PHE A C 1
ATOM 645 O O . PHE A 1 95 ? -2.047 92.200 25.347 1.00 8.06 95 PHE A O 1
ATOM 653 N N . SER A 1 96 ? -1.196 91.789 27.396 1.00 7.89 96 SER A N 1
ATOM 654 C CA . SER A 1 96 ? -1.837 90.478 27.515 1.00 8.11 96 SER A CA 1
ATOM 655 C C . SER A 1 96 ? -3.086 90.524 28.411 1.00 8.55 96 SER A C 1
ATOM 656 O O . SER A 1 96 ? -3.773 89.507 28.577 1.00 8.92 96 SER A O 1
ATOM 659 N N . GLY A 1 97 ? -3.365 91.695 28.984 1.00 8.75 97 GLY A N 1
ATOM 660 C CA . GLY A 1 97 ? -4.525 91.888 29.866 1.00 9.19 97 GLY A CA 1
ATOM 661 C C . GLY A 1 97 ? -4.265 91.499 31.314 1.00 9.30 97 GLY A C 1
ATOM 662 O O . GLY A 1 97 ? -5.192 91.459 32.132 1.00 9.58 97 GLY A O 1
ATOM 663 N N . ARG A 1 98 ? -3.003 91.216 31.636 1.00 9.53 98 ARG A N 1
ATOM 664 C CA . ARG A 1 98 ? -2.619 90.746 32.974 1.00 9.39 98 ARG A CA 1
ATOM 665 C C . ARG A 1 98 ? -2.944 91.748 34.081 1.00 9.98 98 ARG A C 1
ATOM 666 O O . ARG A 1 98 ? -3.293 91.355 35.198 1.00 9.40 98 ARG A O 1
ATOM 674 N N . ILE A 1 99 ? -2.825 93.035 33.764 1.00 10.23 99 ILE A N 1
ATOM 675 C CA . ILE A 1 99 ? -2.930 94.091 34.773 1.00 11.26 99 ILE A CA 1
ATOM 676 C C . ILE A 1 99 ? -4.113 95.032 34.525 1.00 11.75 99 ILE A C 1
ATOM 677 O O . ILE A 1 99 ? -4.131 96.163 35.019 1.00 12.50 99 ILE A O 1
ATOM 682 N N . GLY A 1 100 ? -5.101 94.555 33.771 1.00 12.29 100 GLY A N 1
ATOM 683 C CA . GLY A 1 100 ? -6.281 95.352 33.446 1.00 13.02 100 GLY A CA 1
ATOM 684 C C . GLY A 1 100 ? -5.913 96.539 32.576 1.00 13.58 100 GLY A C 1
ATOM 685 O O . GLY A 1 100 ? -5.119 96.401 31.647 1.00 13.71 100 GLY A O 1
ATOM 686 N N . LEU A 1 101 ? -6.488 97.699 32.896 1.00 14.09 101 LEU A N 1
ATOM 687 C CA . LEU A 1 101 ? -6.243 98.974 32.189 1.00 14.40 101 LEU A CA 1
ATOM 688 C C . LEU A 1 101 ? -6.903 99.043 30.812 1.00 14.30 101 LEU A C 1
ATOM 689 O O . LEU A 1 101 ? -7.095 98.025 30.144 1.00 14.69 101 LEU A O 1
ATOM 694 N N . THR A 1 102 ? -7.253 100.258 30.400 1.00 14.20 102 THR A N 1
ATOM 695 C CA . THR A 1 102 ? -7.790 100.491 29.064 1.00 13.89 102 THR A CA 1
ATOM 696 C C . THR A 1 102 ? -6.667 100.387 28.042 1.00 13.30 102 THR A C 1
ATOM 697 O O . THR A 1 102 ? -5.484 100.429 28.393 1.00 13.01 102 THR A O 1
ATOM 701 N N . GLN A 1 103 ? -7.040 100.266 26.772 1.00 13.01 103 GLN A N 1
ATOM 702 C CA . GLN A 1 103 ? -6.051 100.275 25.702 1.00 12.42 103 GLN A CA 1
ATOM 703 C C . GLN A 1 103 ? -5.163 101.522 25.759 1.00 12.40 103 GLN A C 1
ATOM 704 O O . GLN A 1 103 ? -3.940 101.419 25.688 1.00 11.90 103 GLN A O 1
ATOM 710 N N . ASP A 1 104 ? -5.775 102.696 25.926 1.00 12.85 104 ASP A N 1
ATOM 711 C CA . ASP A 1 104 ? -5.017 103.942 26.040 1.00 13.34 104 ASP A CA 1
ATOM 712 C C . ASP A 1 104 ? -3.999 103.885 27.180 1.00 13.24 104 ASP A C 1
ATOM 713 O O . ASP A 1 104 ? -2.851 104.286 27.018 1.00 13.34 104 ASP A O 1
ATOM 718 N N . GLU A 1 105 ? -4.425 103.364 28.328 1.00 13.27 105 GLU A N 1
ATOM 719 C CA . GLU A 1 105 ? -3.543 103.254 29.489 1.00 13.75 105 GLU A CA 1
ATOM 720 C C . GLU A 1 105 ? -2.377 102.296 29.247 1.00 13.13 105 GLU A C 1
ATOM 721 O O . GLU A 1 105 ? -1.267 102.516 29.745 1.00 13.66 105 GLU A O 1
ATOM 727 N N . ARG A 1 106 ? -2.635 101.248 28.470 1.00 12.82 106 ARG A N 1
ATOM 728 C CA . ARG A 1 106 ? -1.601 100.280 28.107 1.00 12.09 106 ARG A CA 1
ATOM 729 C C . ARG A 1 106 ? -0.539 100.911 27.203 1.00 11.97 106 ARG A C 1
ATOM 730 O O . ARG A 1 106 ? 0.657 100.736 27.425 1.00 11.45 106 ARG A O 1
ATOM 738 N N . PHE A 1 107 ? -0.978 101.665 26.194 1.00 11.97 107 PHE A N 1
ATOM 739 C CA . PHE A 1 107 ? -0.044 102.380 25.324 1.00 12.27 107 PHE A CA 1
ATOM 740 C C . PHE A 1 107 ? 0.790 103.430 26.064 1.00 13.25 107 PHE A C 1
ATOM 741 O O . PHE A 1 107 ? 1.941 103.673 25.706 1.00 12.97 107 PHE A O 1
ATOM 749 N N . GLU A 1 108 ? 0.214 104.024 27.108 1.00 14.77 108 GLU A N 1
ATOM 750 C CA . GLU A 1 108 ? 0.901 105.042 27.913 1.00 16.76 108 GLU A CA 1
ATOM 751 C C . GLU A 1 108 ? 2.175 104.530 28.589 1.00 16.90 108 GLU A C 1
ATOM 752 O O . GLU A 1 108 ? 3.024 105.325 29.010 1.00 17.36 108 GLU A O 1
ATOM 758 N N . LEU A 1 109 ? 2.305 103.207 28.695 1.00 16.92 109 LEU A N 1
ATOM 759 C CA . LEU A 1 109 ? 3.423 102.595 29.416 1.00 16.94 109 LEU A CA 1
ATOM 760 C C . LEU A 1 109 ? 4.759 102.610 28.674 1.00 16.91 109 LEU A C 1
ATOM 761 O O . LEU A 1 109 ? 5.797 102.308 29.264 1.00 17.71 109 LEU A O 1
ATOM 766 N N . ALA A 1 110 ? 4.737 102.966 27.390 1.00 16.59 110 ALA A N 1
ATOM 767 C CA . ALA A 1 110 ? 5.964 103.098 26.604 1.00 16.11 110 ALA A CA 1
ATOM 768 C C . ALA A 1 110 ? 5.847 104.198 25.557 1.00 15.59 110 ALA A C 1
ATOM 769 O O . ALA A 1 110 ? 4.771 104.760 25.352 1.00 15.83 110 ALA A O 1
ATOM 771 N N . ALA A 1 111 ? 6.968 104.486 24.903 1.00 15.19 111 ALA A N 1
ATOM 772 C CA . ALA A 1 111 ? 7.016 105.452 23.812 1.00 14.45 111 ALA A CA 1
ATOM 773 C C . ALA A 1 111 ? 6.843 104.747 22.473 1.00 14.04 111 ALA A C 1
ATOM 774 O O . ALA A 1 111 ? 7.526 103.761 22.182 1.00 13.67 111 ALA A O 1
ATOM 776 N N . TRP A 1 112 ? 5.930 105.271 21.664 1.00 13.40 112 TRP A N 1
ATOM 777 C CA . TRP A 1 112 ? 5.636 104.704 20.353 1.00 13.16 112 TRP A CA 1
ATOM 778 C C . TRP A 1 112 ? 5.909 105.719 19.261 1.00 13.49 112 TRP A C 1
ATOM 779 O O . TRP A 1 112 ? 5.883 106.930 19.493 1.00 13.99 112 TRP A O 1
ATOM 790 N N . GLU A 1 113 ? 6.180 105.211 18.066 1.00 13.11 113 GLU A N 1
ATOM 791 C CA . GLU A 1 113 ? 6.350 106.044 16.891 1.00 13.70 113 GLU A CA 1
ATOM 792 C C . GLU A 1 113 ? 5.584 105.392 15.747 1.00 12.69 113 GLU A C 1
ATOM 793 O O . GLU A 1 113 ? 4.735 104.532 15.981 1.00 12.33 113 GLU A O 1
ATOM 799 N N . ILE A 1 114 ? 5.864 105.816 14.520 1.00 12.01 114 ILE A N 1
ATOM 800 C CA . ILE A 1 114 ? 5.258 105.192 13.351 1.00 11.69 114 ILE A CA 1
ATOM 801 C C . ILE A 1 114 ? 6.288 104.925 12.266 1.00 11.77 114 ILE A C 1
ATOM 802 O O . ILE A 1 114 ? 7.390 105.492 12.279 1.00 12.21 114 ILE A O 1
ATOM 807 N N . LEU A 1 115 ? 5.923 104.044 11.342 1.00 11.37 115 LEU A N 1
ATOM 808 C CA . LEU A 1 115 ? 6.701 103.818 10.141 1.00 11.15 115 LEU A CA 1
ATOM 809 C C . LEU A 1 115 ? 5.883 104.270 8.927 1.00 11.18 115 LEU A C 1
ATOM 810 O O . LEU A 1 115 ? 5.931 105.446 8.564 1.00 11.73 115 LEU A O 1
ATOM 815 N N . ALA A 1 116 ? 5.102 103.368 8.332 1.00 10.64 116 ALA A N 1
ATOM 816 C CA . ALA A 1 116 ? 4.384 103.675 7.092 1.00 10.45 116 ALA A CA 1
ATOM 817 C C . ALA A 1 116 ? 2.868 103.815 7.249 1.00 10.38 116 ALA A C 1
ATOM 818 O O . ALA A 1 116 ? 2.248 104.688 6.633 1.00 11.04 116 ALA A O 1
ATOM 820 N N . THR A 1 117 ? 2.269 102.952 8.065 1.00 9.62 117 THR A N 1
ATOM 821 C CA . THR A 1 117 ? 0.814 102.823 8.075 1.00 8.86 117 THR A CA 1
ATOM 822 C C . THR A 1 117 ? 0.121 103.669 9.135 1.00 8.89 117 THR A C 1
ATOM 823 O O . THR A 1 117 ? -1.078 103.940 9.030 1.00 9.16 117 THR A O 1
ATOM 827 N N . GLY A 1 118 ? 0.866 104.054 10.165 1.00 8.34 118 GLY A N 1
ATOM 828 C CA . GLY A 1 118 ? 0.272 104.709 11.330 1.00 8.22 118 GLY A CA 1
ATOM 829 C C . GLY A 1 118 ? 0.068 103.764 12.506 1.00 7.84 118 GLY A C 1
ATOM 830 O O . GLY A 1 118 ? -0.191 104.210 13.624 1.00 8.07 118 GLY A O 1
ATOM 831 N N . ALA A 1 119 ? 0.179 102.455 12.268 1.00 7.29 119 ALA A N 1
ATOM 832 C CA . ALA A 1 119 ? 0.135 101.495 13.372 1.00 7.11 119 ALA A CA 1
ATOM 833 C C . ALA A 1 119 ? 1.296 101.791 14.324 1.00 7.07 119 ALA A C 1
ATOM 834 O O . ALA A 1 119 ? 2.418 102.023 13.864 1.00 7.34 119 ALA A O 1
ATOM 836 N N . PRO A 1 120 ? 1.027 101.821 15.649 1.00 7.39 120 PRO A N 1
ATOM 837 C CA . PRO A 1 120 ? 2.081 102.129 16.621 1.00 7.63 120 PRO A CA 1
ATOM 838 C C . PRO A 1 120 ? 3.281 101.187 16.556 1.00 7.81 120 PRO A C 1
ATOM 839 O O . PRO A 1 120 ? 3.128 99.957 16.599 1.00 7.83 120 PRO A O 1
ATOM 843 N N . VAL A 1 121 ? 4.459 101.791 16.457 1.00 8.22 121 VAL A N 1
ATOM 844 C CA . VAL A 1 121 ? 5.730 101.080 16.396 1.00 8.56 121 VAL A CA 1
ATOM 845 C C . VAL A 1 121 ? 6.493 101.368 17.688 1.00 9.05 121 VAL A C 1
ATOM 846 O O . VAL A 1 121 ? 6.659 102.522 18.077 1.00 9.15 121 VAL A O 1
ATOM 850 N N . LEU A 1 122 ? 6.944 100.309 18.349 1.00 9.46 122 LEU A N 1
ATOM 851 C CA . LEU A 1 122 ? 7.597 100.432 19.647 1.00 10.52 122 LEU A CA 1
ATOM 852 C C . LEU A 1 122 ? 9.037 100.917 19.521 1.00 11.26 122 LEU A C 1
ATOM 853 O O . LEU A 1 122 ? 9.865 100.287 18.857 1.00 11.32 122 LEU A O 1
ATOM 858 N N . LYS A 1 123 ? 9.330 102.045 20.162 1.00 12.29 123 LYS A N 1
ATOM 859 C CA . LYS A 1 123 ? 10.704 102.519 20.251 1.00 13.60 123 LYS A CA 1
ATOM 860 C C . LYS A 1 123 ? 11.507 101.545 21.107 1.00 13.34 123 LYS A C 1
ATOM 861 O O . LYS A 1 123 ? 11.093 101.194 22.217 1.00 14.00 123 LYS A O 1
ATOM 867 N N . GLY A 1 124 ? 12.639 101.090 20.579 1.00 13.12 124 GLY A N 1
ATOM 868 C CA . GLY A 1 124 ? 13.491 100.150 21.302 1.00 12.71 124 GLY A CA 1
ATOM 869 C C . GLY A 1 124 ? 13.136 98.687 21.096 1.00 12.35 124 GLY A C 1
ATOM 870 O O . GLY A 1 124 ? 13.729 97.807 21.730 1.00 12.71 124 GLY A O 1
ATOM 871 N N . ALA A 1 125 ? 12.176 98.417 20.209 1.00 12.03 125 ALA A N 1
ATOM 872 C CA . ALA A 1 125 ? 11.871 97.041 19.812 1.00 11.35 125 ALA A CA 1
ATOM 873 C C . ALA A 1 125 ? 13.084 96.407 19.139 1.00 10.99 125 ALA A C 1
ATOM 874 O O . ALA A 1 125 ? 13.870 97.091 18.483 1.00 11.05 125 ALA A O 1
ATOM 876 N N . LEU A 1 126 ? 13.219 95.095 19.300 1.00 10.54 126 LEU A N 1
ATOM 877 C CA . LEU A 1 126 ? 14.246 94.323 18.606 1.00 10.39 126 LEU A CA 1
ATOM 878 C C . LEU A 1 126 ? 14.061 94.452 17.091 1.00 9.96 126 LEU A C 1
ATOM 879 O O . LEU A 1 126 ? 15.027 94.530 16.332 1.00 9.63 126 LEU A O 1
ATOM 884 N N . ALA A 1 127 ? 12.799 94.487 16.676 1.00 9.37 127 ALA A N 1
ATOM 885 C CA . ALA A 1 127 ? 12.412 94.636 15.283 1.00 8.92 127 ALA A CA 1
ATOM 886 C C . ALA A 1 127 ? 10.946 95.034 15.238 1.00 8.53 127 ALA A C 1
ATOM 887 O O . ALA A 1 127 ? 10.179 94.730 16.156 1.00 8.76 127 ALA A O 1
ATOM 889 N N . ALA A 1 128 ? 10.566 95.732 14.176 1.00 7.95 128 ALA A N 1
ATOM 890 C CA . ALA A 1 128 ? 9.171 96.092 13.966 1.00 7.46 128 ALA A CA 1
ATOM 891 C C . ALA A 1 128 ? 8.850 95.924 12.495 1.00 7.10 128 ALA A C 1
ATOM 892 O O . ALA A 1 128 ? 9.627 96.329 11.628 1.00 7.26 128 ALA A O 1
ATOM 894 N N . PHE A 1 129 ? 7.711 95.300 12.229 1.00 6.40 129 PHE A N 1
ATOM 895 C CA . PHE A 1 129 ? 7.275 95.034 10.865 1.00 6.06 129 PHE A CA 1
ATOM 896 C C . PHE A 1 129 ? 5.911 95.671 10.675 1.00 6.30 129 PHE A C 1
ATOM 897 O O . PHE A 1 129 ? 4.920 95.229 11.257 1.00 6.37 129 PHE A O 1
ATOM 905 N N . ASP A 1 130 ? 5.881 96.727 9.869 1.00 5.91 130 ASP A N 1
ATOM 906 C CA . ASP A 1 130 ? 4.666 97.496 9.643 1.00 6.07 130 ASP A CA 1
ATOM 907 C C . ASP A 1 130 ? 4.018 97.004 8.353 1.00 6.09 130 ASP A C 1
ATOM 908 O O . ASP A 1 130 ? 4.664 96.975 7.307 1.00 6.20 130 ASP A O 1
ATOM 913 N N . CYS A 1 131 ? 2.745 96.616 8.445 1.00 6.20 131 CYS A N 1
ATOM 914 C CA . CYS A 1 131 ? 2.088 95.815 7.407 1.00 6.45 131 CYS A CA 1
ATOM 915 C C . CYS A 1 131 ? 0.735 96.343 6.954 1.00 6.34 131 CYS A C 1
ATOM 916 O O . CYS A 1 131 ? -0.004 96.930 7.739 1.00 6.34 131 CYS A O 1
ATOM 919 N N . ARG A 1 132 ? 0.412 96.100 5.685 1.00 6.12 132 ARG A N 1
ATOM 920 C CA . ARG A 1 132 ? -0.940 96.297 5.177 1.00 7.04 132 ARG A CA 1
ATOM 921 C C . ARG A 1 132 ? -1.550 94.923 4.971 1.00 6.35 132 ARG A C 1
ATOM 922 O O . ARG A 1 132 ? -0.894 94.032 4.432 1.00 5.42 132 ARG A O 1
ATOM 930 N N . VAL A 1 133 ? -2.793 94.752 5.409 1.00 6.53 133 VAL A N 1
ATOM 931 C CA . VAL A 1 133 ? -3.473 93.460 5.317 1.00 6.91 133 VAL A CA 1
ATOM 932 C C . VAL A 1 133 ? -3.724 93.070 3.861 1.00 7.30 133 VAL A C 1
ATOM 933 O O . VAL A 1 133 ? -4.256 93.864 3.080 1.00 7.89 133 VAL A O 1
ATOM 937 N N . VAL A 1 134 ? -3.332 91.848 3.508 1.00 7.50 134 VAL A N 1
ATOM 938 C CA . VAL A 1 134 ? -3.525 91.338 2.148 1.00 8.00 134 VAL A CA 1
ATOM 939 C C . VAL A 1 134 ? -4.440 90.116 2.099 1.00 8.80 134 VAL A C 1
ATOM 940 O O . VAL A 1 134 ? -4.905 89.740 1.023 1.00 9.81 134 VAL A O 1
ATOM 944 N N . SER A 1 135 ? -4.698 89.512 3.259 1.00 8.91 135 SER A N 1
ATOM 945 C CA . SER A 1 135 ? -5.650 88.393 3.358 1.00 8.76 135 SER A CA 1
ATOM 946 C C . SER A 1 135 ? -6.231 88.294 4.757 1.00 8.68 135 SER A C 1
ATOM 947 O O . SER A 1 135 ? -5.499 88.426 5.744 1.00 8.62 135 SER A O 1
ATOM 950 N N . VAL A 1 136 ? -7.542 88.063 4.837 1.00 8.80 136 VAL A N 1
ATOM 951 C CA . VAL A 1 136 ? -8.217 87.864 6.121 1.00 9.09 136 VAL A CA 1
ATOM 952 C C . VAL A 1 136 ? -8.930 86.531 6.079 1.00 9.47 136 VAL A C 1
ATOM 953 O O . VAL A 1 136 ? -9.845 86.351 5.279 1.00 9.53 136 VAL A O 1
ATOM 957 N N . GLN A 1 137 ? -8.524 85.614 6.948 1.00 9.88 137 GLN A N 1
ATOM 958 C CA . GLN A 1 137 ? -9.057 84.257 6.907 1.00 10.62 137 GLN A CA 1
ATOM 959 C C . GLN A 1 137 ? -9.635 83.794 8.234 1.00 11.45 137 GLN A C 1
ATOM 960 O O . GLN A 1 137 ? -9.116 84.125 9.297 1.00 11.43 137 GLN A O 1
ATOM 966 N N . ASP A 1 138 ? -10.721 83.029 8.149 1.00 12.42 138 ASP A N 1
ATOM 967 C CA . ASP A 1 138 ? -11.385 82.465 9.320 1.00 13.98 138 ASP A CA 1
ATOM 968 C C . ASP A 1 138 ? -10.930 81.019 9.510 1.00 14.25 138 ASP A C 1
ATOM 969 O O . ASP A 1 138 ? -11.167 80.162 8.653 1.00 14.83 138 ASP A O 1
ATOM 974 N N . HIS A 1 139 ? -10.268 80.761 10.636 1.00 14.37 139 HIS A N 1
ATOM 975 C CA . HIS A 1 139 ? -9.781 79.423 10.958 1.00 14.73 139 HIS A CA 1
ATOM 976 C C . HIS A 1 139 ? -10.201 79.006 12.362 1.00 15.15 139 HIS A C 1
ATOM 977 O O . HIS A 1 139 ? -9.441 79.154 13.324 1.00 15.30 139 HIS A O 1
ATOM 984 N N . SER A 1 140 ? -11.432 78.505 12.450 1.00 15.48 140 SER A N 1
ATOM 985 C CA . SER A 1 140 ? -12.029 77.990 13.689 1.00 15.62 140 SER A CA 1
ATOM 986 C C . SER A 1 140 ? -12.111 79.041 14.794 1.00 15.30 140 SER A C 1
ATOM 987 O O . SER A 1 140 ? -13.070 79.812 14.848 1.00 16.14 140 SER A O 1
ATOM 990 N N . THR A 1 141 ? -11.102 79.079 15.659 1.00 14.43 141 THR A N 1
ATOM 991 C CA . THR A 1 141 ? -11.109 79.975 16.815 1.00 13.59 141 THR A CA 1
ATOM 992 C C . THR A 1 141 ? -10.415 81.311 16.534 1.00 12.98 141 THR A C 1
ATOM 993 O O . THR A 1 141 ? -10.488 82.234 17.348 1.00 13.22 141 THR A O 1
ATOM 997 N N . HIS A 1 142 ? -9.746 81.412 15.387 1.00 11.89 142 HIS A N 1
ATOM 998 C CA . HIS A 1 142 ? -8.889 82.565 15.111 1.00 10.99 142 HIS A CA 1
ATOM 999 C C . HIS A 1 142 ? -9.103 83.145 13.725 1.00 10.23 142 HIS A C 1
ATOM 1000 O O . HIS A 1 142 ? -9.438 82.425 12.780 1.00 10.37 142 HIS A O 1
ATOM 1007 N N . HIS A 1 143 ? -8.909 84.454 13.612 1.00 9.50 143 HIS A N 1
ATOM 1008 C CA . HIS A 1 143 ? -8.672 85.077 12.320 1.00 9.06 143 HIS A CA 1
ATOM 1009 C C . HIS A 1 143 ? -7.185 84.946 12.019 1.00 8.69 143 HIS A C 1
ATOM 1010 O O . HIS A 1 143 ? -6.349 85.168 12.896 1.00 9.05 143 HIS A O 1
ATOM 1017 N N . VAL A 1 144 ? -6.856 84.604 10.781 1.00 7.36 144 VAL A N 1
ATOM 1018 C CA . VAL A 1 144 ? -5.468 84.624 10.344 1.00 6.99 144 VAL A CA 1
ATOM 1019 C C . VAL A 1 144 ? -5.338 85.764 9.352 1.00 6.75 144 VAL A C 1
ATOM 1020 O O . VAL A 1 144 ? -5.998 85.763 8.308 1.00 7.01 144 VAL A O 1
ATOM 1024 N N . LEU A 1 145 ? -4.514 86.750 9.695 1.00 6.17 145 LEU A N 1
ATOM 1025 C CA . LEU A 1 145 ? -4.297 87.903 8.826 1.00 6.31 145 LEU A CA 1
ATOM 1026 C C . LEU A 1 145 ? -2.919 87.837 8.196 1.00 5.93 145 LEU A C 1
ATOM 1027 O O . LEU A 1 145 ? -1.920 87.698 8.902 1.00 6.16 145 LEU A O 1
ATOM 1032 N N . PHE A 1 146 ? -2.874 87.903 6.864 1.00 5.71 146 PHE A N 1
ATOM 1033 C CA . PHE A 1 146 ? -1.613 88.039 6.139 1.00 5.86 146 PHE A CA 1
ATOM 1034 C C . PHE A 1 146 ? -1.336 89.515 5.887 1.00 5.81 146 PHE A C 1
ATOM 1035 O O . PHE A 1 146 ? -2.225 90.252 5.460 1.00 6.20 146 PHE A O 1
ATOM 1043 N N . GLY A 1 147 ? -0.100 89.936 6.143 1.00 5.95 147 GLY A N 1
ATOM 1044 C CA . GLY A 1 147 ? 0.293 91.318 5.889 1.00 6.09 147 GLY A CA 1
ATOM 1045 C C . GLY A 1 147 ? 1.506 91.423 4.989 1.00 6.16 147 GLY A C 1
ATOM 1046 O O . GLY A 1 147 ? 2.451 90.645 5.115 1.00 6.78 147 GLY A O 1
ATOM 1047 N N . GLU A 1 148 ? 1.468 92.387 4.067 1.00 6.16 148 GLU A N 1
ATOM 1048 C CA . GLU A 1 148 ? 2.655 92.753 3.297 1.00 6.73 148 GLU A CA 1
ATOM 1049 C C . GLU A 1 148 ? 3.429 93.818 4.071 1.00 6.40 148 GLU A C 1
ATOM 1050 O O . GLU A 1 148 ? 2.842 94.787 4.561 1.00 6.26 148 GLU A O 1
ATOM 1056 N N . VAL A 1 149 ? 4.741 93.620 4.200 1.00 6.30 149 VAL A N 1
ATOM 1057 C CA . VAL A 1 149 ? 5.567 94.498 5.034 1.00 6.57 149 VAL A CA 1
ATOM 1058 C C . VAL A 1 149 ? 5.965 95.747 4.255 1.00 6.91 149 VAL A C 1
ATOM 1059 O O . VAL A 1 149 ? 6.701 95.661 3.272 1.00 7.05 149 VAL A O 1
ATOM 1063 N N . VAL A 1 150 ? 5.466 96.898 4.709 1.00 6.90 150 VAL A N 1
ATOM 1064 C CA . VAL A 1 150 ? 5.661 98.179 4.017 1.00 7.42 150 VAL A CA 1
ATOM 1065 C C . VAL A 1 150 ? 6.552 99.150 4.798 1.00 7.82 150 VAL A C 1
ATOM 1066 O O . VAL A 1 150 ? 6.941 100.206 4.282 1.00 8.37 150 VAL A O 1
ATOM 1070 N N . GLY A 1 151 ? 6.857 98.794 6.043 1.00 8.08 151 GLY A N 1
ATOM 1071 C CA . GLY A 1 151 ? 7.748 99.583 6.893 1.00 8.66 151 GLY A CA 1
ATOM 1072 C C . GLY A 1 151 ? 8.525 98.659 7.805 1.00 9.15 151 GLY A C 1
ATOM 1073 O O . GLY A 1 151 ? 8.032 97.602 8.206 1.00 8.79 151 GLY A O 1
ATOM 1074 N N . LEU A 1 152 ? 9.749 99.057 8.131 1.00 9.69 152 LEU A N 1
ATOM 1075 C CA . LEU A 1 152 ? 10.654 98.194 8.862 1.00 11.20 152 LEU A CA 1
ATOM 1076 C C . LEU A 1 152 ? 11.562 98.970 9.801 1.00 11.48 152 LEU A C 1
ATOM 1077 O O . LEU A 1 152 ? 12.037 100.049 9.458 1.00 11.73 152 LEU A O 1
ATOM 1082 N N . SER A 1 153 ? 11.785 98.414 10.990 1.00 11.97 153 SER A N 1
ATOM 1083 C CA . SER A 1 153 ? 12.843 98.894 11.874 1.00 13.06 153 SER A CA 1
ATOM 1084 C C . SER A 1 153 ? 13.502 97.725 12.600 1.00 13.49 153 SER A C 1
ATOM 1085 O O . SER A 1 153 ? 12.920 96.645 12.722 1.00 12.63 153 SER A O 1
ATOM 1088 N N . SER A 1 154 ? 14.731 97.938 13.055 1.00 14.46 154 SER A N 1
ATOM 1089 C CA . SER A 1 154 ? 15.398 96.985 13.940 1.00 15.80 154 SER A CA 1
ATOM 1090 C C . SER A 1 154 ? 16.416 97.714 14.800 1.00 16.33 154 SER A C 1
ATOM 1091 O O . SER A 1 154 ? 16.953 98.749 14.398 1.00 16.61 154 SER A O 1
ATOM 1094 N N . HIS A 1 155 ? 16.657 97.182 15.991 1.00 16.80 155 HIS A N 1
ATOM 1095 C CA . HIS A 1 155 ? 17.636 97.756 16.907 1.00 17.41 155 HIS A CA 1
ATOM 1096 C C . HIS A 1 155 ? 18.414 96.636 17.571 1.00 17.52 155 HIS A C 1
ATOM 1097 O O . HIS A 1 155 ? 17.866 95.563 17.828 1.00 16.72 155 HIS A O 1
ATOM 1104 N N . ALA A 1 156 ? 19.692 96.894 17.843 1.00 17.74 156 ALA A N 1
ATOM 1105 C CA . ALA A 1 156 ? 20.580 95.889 18.423 1.00 18.14 156 ALA A CA 1
ATOM 1106 C C . ALA A 1 156 ? 20.419 95.774 19.938 1.00 18.30 156 ALA A C 1
ATOM 1107 O 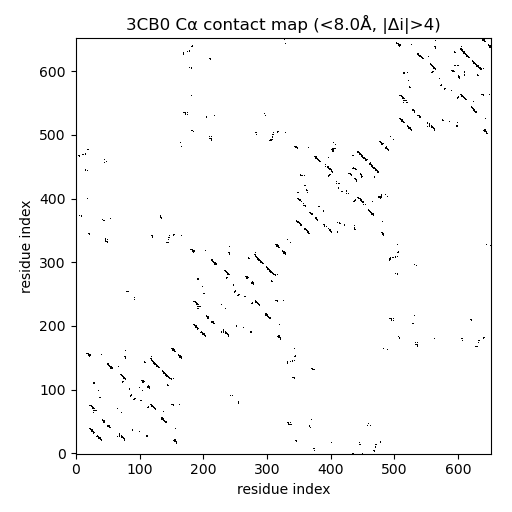O . ALA A 1 156 ? 21.276 96.228 20.707 1.00 18.72 156 ALA A O 1
ATOM 1109 N N . GLU A 1 157 ? 19.323 95.149 20.361 1.00 17.92 157 GLU A N 1
ATOM 1110 C CA . GLU A 1 157 ? 19.070 94.912 21.778 1.00 17.44 157 GLU A CA 1
ATOM 1111 C C . GLU A 1 157 ? 19.743 93.615 22.223 1.00 16.95 157 GLU A C 1
ATOM 1112 O O . GLU A 1 157 ? 19.950 92.705 21.414 1.00 16.72 157 GLU A O 1
ATOM 1118 N N . GLU A 1 158 ? 20.081 93.537 23.508 1.00 16.29 158 GLU A N 1
ATOM 1119 C CA . GLU A 1 158 ? 20.868 92.422 24.034 1.00 16.33 158 GLU A CA 1
ATOM 1120 C C . GLU A 1 158 ? 20.097 91.112 24.159 1.00 14.98 158 GLU A C 1
ATOM 1121 O O . GLU A 1 158 ? 20.663 90.041 23.955 1.00 14.50 158 GLU A O 1
ATOM 1127 N N . GLU A 1 159 ? 18.812 91.200 24.497 1.00 13.72 159 GLU A N 1
ATOM 1128 C CA . GLU A 1 159 ? 18.019 90.005 24.780 1.00 13.16 159 GLU A CA 1
ATOM 1129 C C . GLU A 1 159 ? 16.674 90.010 24.072 1.00 11.74 159 GLU A C 1
ATOM 1130 O O . GLU A 1 159 ? 16.085 91.068 23.862 1.00 11.60 159 GLU A O 1
ATOM 1136 N N . ALA A 1 160 ? 16.202 88.818 23.710 1.00 10.71 160 ALA A N 1
ATOM 1137 C CA . ALA A 1 160 ? 14.858 88.638 23.161 1.00 9.60 160 ALA A CA 1
ATOM 1138 C C . ALA A 1 160 ? 13.922 88.092 24.235 1.00 8.99 160 ALA A C 1
ATOM 1139 O O . ALA A 1 160 ? 14.321 87.250 25.042 1.00 9.31 160 ALA A O 1
ATOM 1141 N N . LEU A 1 161 ? 12.681 88.576 24.250 1.00 7.87 161 LEU A N 1
ATOM 1142 C CA . LEU A 1 161 ? 11.674 88.058 25.167 1.00 7.39 161 LEU A CA 1
ATOM 1143 C C . LEU A 1 161 ? 10.965 86.876 24.525 1.00 7.33 161 LEU A C 1
ATOM 1144 O O . LEU A 1 161 ? 10.431 86.991 23.416 1.00 6.96 161 LEU A O 1
ATOM 1149 N N . ILE A 1 162 ? 10.972 85.743 25.225 1.00 7.31 162 ILE A N 1
ATOM 1150 C CA . ILE A 1 162 ? 10.446 84.487 24.696 1.00 8.07 162 ILE A CA 1
ATOM 1151 C C . ILE A 1 162 ? 9.502 83.835 25.706 1.00 7.80 162 ILE A C 1
ATOM 1152 O O . ILE A 1 162 ? 9.777 83.829 26.911 1.00 8.41 162 ILE A O 1
ATOM 1157 N N . TYR A 1 163 ? 8.385 83.303 25.212 1.00 7.64 163 TYR A N 1
ATOM 1158 C CA . TYR A 1 163 ? 7.457 82.550 26.053 1.00 7.59 163 TYR A CA 1
ATOM 1159 C C . TYR A 1 163 ? 7.623 81.056 25.794 1.00 7.67 163 TYR A C 1
ATOM 1160 O O . TYR A 1 163 ? 7.616 80.613 24.641 1.00 7.62 163 TYR A O 1
ATOM 1169 N N . LEU A 1 164 ? 7.792 80.292 26.873 1.00 7.87 164 LEU A N 1
ATOM 1170 C CA . LEU A 1 164 ? 8.051 78.852 26.806 1.00 8.19 164 LEU A CA 1
ATOM 1171 C C . LEU A 1 164 ? 7.752 78.216 28.161 1.00 8.73 164 LEU A C 1
ATOM 1172 O O . LEU A 1 164 ? 8.133 78.755 29.196 1.00 8.91 164 LEU A O 1
ATOM 1177 N N . ASN A 1 165 ? 7.071 77.074 28.147 1.00 9.45 165 ASN A N 1
ATOM 1178 C CA . ASN A 1 165 ? 6.779 76.331 29.379 1.00 10.35 165 ASN A CA 1
ATOM 1179 C C . ASN A 1 165 ? 6.025 77.192 30.398 1.00 10.63 165 ASN A C 1
ATOM 1180 O O . ASN A 1 165 ? 6.327 77.173 31.601 1.00 10.68 165 ASN A O 1
ATOM 1185 N N . ARG A 1 166 ? 5.064 77.961 29.885 1.00 10.87 166 ARG A N 1
ATOM 1186 C CA . ARG A 1 166 ? 4.137 78.780 30.685 1.00 11.90 166 ARG A CA 1
ATOM 1187 C C . ARG A 1 166 ? 4.817 79.881 31.509 1.00 11.62 166 ARG A C 1
ATOM 1188 O O . ARG A 1 166 ? 4.314 80.291 32.559 1.00 11.72 166 ARG A O 1
ATOM 1196 N N . ARG A 1 167 ? 5.960 80.357 31.024 1.00 11.10 167 ARG A N 1
ATOM 1197 C CA . ARG A 1 167 ? 6.626 81.519 31.618 1.00 11.62 167 ARG A CA 1
ATOM 1198 C C . ARG A 1 167 ? 7.457 82.289 30.591 1.00 10.84 167 ARG A C 1
ATOM 1199 O O . ARG A 1 167 ? 7.720 81.798 29.488 1.00 10.57 167 ARG A O 1
ATOM 1207 N N . TYR A 1 168 ? 7.854 83.502 30.961 1.00 10.14 168 TYR A N 1
ATOM 1208 C CA . TYR A 1 168 ? 8.689 84.333 30.108 1.00 9.75 168 TYR A CA 1
ATOM 1209 C C . TYR A 1 168 ? 10.169 84.101 30.383 1.00 10.19 168 TYR A C 1
ATOM 1210 O O . TYR A 1 168 ? 10.573 83.848 31.527 1.00 10.62 168 TYR A O 1
ATOM 1219 N N . HIS A 1 169 ? 10.965 84.219 29.326 1.00 9.98 169 HIS A N 1
ATOM 1220 C CA . HIS A 1 169 ? 12.412 84.057 29.387 1.00 10.37 169 HIS A CA 1
ATOM 1221 C C . HIS A 1 169 ? 13.071 85.193 28.624 1.00 10.71 169 HIS A C 1
ATOM 1222 O O . HIS A 1 169 ? 12.464 85.790 27.730 1.00 10.62 169 HIS A O 1
ATOM 1229 N N . LYS A 1 170 ? 14.321 85.474 28.975 1.00 11.16 170 LYS A N 1
ATOM 1230 C CA . LYS A 1 170 ? 15.161 86.377 28.207 1.00 12.14 170 LYS A CA 1
ATOM 1231 C C . LYS A 1 170 ? 16.291 85.573 27.590 1.00 12.59 170 LYS A C 1
ATOM 1232 O O . LYS A 1 170 ? 16.987 84.819 28.283 1.00 13.55 170 LYS A O 1
ATOM 1238 N N . LEU A 1 171 ? 16.453 85.714 26.280 1.00 12.61 171 LEU A N 1
ATOM 1239 C CA . LEU A 1 171 ? 17.474 84.981 25.550 1.00 12.83 171 LEU A CA 1
ATOM 1240 C C . LEU A 1 171 ? 18.449 85.944 24.888 1.00 13.46 171 LEU A C 1
ATOM 1241 O O . LEU A 1 171 ? 18.055 86.787 24.082 1.00 12.75 171 LEU A O 1
ATOM 1246 N N . GLU A 1 172 ? 19.725 85.804 25.238 1.00 14.41 172 GLU A N 1
ATOM 1247 C CA . GLU A 1 172 ? 20.790 86.634 24.687 1.00 15.70 172 GLU A CA 1
ATOM 1248 C C . GLU A 1 172 ? 20.962 86.390 23.188 1.00 15.15 172 GLU A C 1
ATOM 1249 O O . GLU A 1 172 ? 21.043 85.241 22.747 1.00 15.12 172 GLU A O 1
ATOM 1255 N N . LEU A 1 173 ? 21.021 87.470 22.413 1.00 15.19 173 LEU A N 1
ATOM 1256 C CA . LEU A 1 173 ? 21.264 87.371 20.973 1.00 15.11 173 LEU A CA 1
ATOM 1257 C C . LEU A 1 173 ? 22.701 86.934 20.695 1.00 15.78 173 LEU A C 1
ATOM 1258 O O . LEU A 1 173 ? 23.622 87.302 21.431 1.00 16.39 173 LEU A O 1
ATOM 1263 N N . VAL B 1 11 ? 16.588 59.954 58.946 1.00 22.15 11 VAL B N 1
ATOM 1264 C CA . VAL B 1 11 ? 16.258 59.848 57.490 1.00 22.04 11 VAL B CA 1
ATOM 1265 C C . VAL B 1 11 ? 16.540 61.163 56.763 1.00 21.74 11 VAL B C 1
ATOM 1266 O O . VAL B 1 11 ? 16.646 62.219 57.394 1.00 22.02 11 VAL B O 1
ATOM 1270 N N . SER B 1 12 ? 16.666 61.091 55.440 1.00 21.30 12 SER B N 1
ATOM 1271 C CA . SER B 1 12 ? 16.925 62.275 54.627 1.00 20.84 12 SER B CA 1
ATOM 1272 C C . SER B 1 12 ? 15.675 63.138 54.479 1.00 20.08 12 SER B C 1
ATOM 1273 O O . SER B 1 12 ? 14.555 62.634 54.486 1.00 20.06 12 SER B O 1
ATOM 1276 N N . THR B 1 13 ? 15.879 64.444 54.355 1.00 19.15 13 THR B N 1
ATOM 1277 C CA . THR B 1 13 ? 14.795 65.339 53.969 1.00 18.30 13 THR B CA 1
ATOM 1278 C C . THR B 1 13 ? 14.529 65.170 52.473 1.00 17.57 13 THR B C 1
ATOM 1279 O O . THR B 1 13 ? 15.413 64.736 51.723 1.00 17.39 13 THR B O 1
ATOM 1283 N N . VAL B 1 14 ? 13.310 65.490 52.046 1.00 16.41 14 VAL B N 1
ATOM 1284 C CA . VAL B 1 14 ? 12.925 65.373 50.637 1.00 15.66 14 VAL B CA 1
ATOM 1285 C C . VAL B 1 14 ? 13.713 66.359 49.770 1.00 15.58 14 VAL B C 1
ATOM 1286 O O . VAL B 1 14 ? 14.300 67.317 50.282 1.00 15.32 14 VAL B O 1
ATOM 1290 N N . GLU B 1 15 ? 13.730 66.118 48.461 1.00 15.78 15 GLU B N 1
ATOM 1291 C CA . GLU B 1 15 ? 14.437 67.000 47.539 1.00 16.13 15 GLU B CA 1
ATOM 1292 C C . GLU B 1 15 ? 13.738 68.354 47.426 1.00 15.65 15 GLU B C 1
ATOM 1293 O O . GLU B 1 15 ? 12.506 68.433 47.474 1.00 15.35 15 GLU B O 1
ATOM 1299 N N . SER B 1 16 ? 14.538 69.409 47.288 1.00 15.28 16 SER B N 1
ATOM 1300 C CA . SER B 1 16 ? 14.036 70.781 47.173 1.00 14.90 16 SER B CA 1
ATOM 1301 C C . SER B 1 16 ? 13.041 70.975 46.025 1.00 14.81 16 SER B C 1
ATOM 1302 O O . SER B 1 16 ? 12.010 71.631 46.202 1.00 14.58 16 SER B O 1
ATOM 1305 N N . LYS B 1 17 ? 13.348 70.407 44.857 1.00 14.62 17 LYS B N 1
ATOM 1306 C CA . LYS B 1 17 ? 12.481 70.533 43.684 1.00 14.85 17 LYS B CA 1
ATOM 1307 C C . LYS B 1 17 ? 11.110 69.881 43.901 1.00 14.14 17 LYS B C 1
ATOM 1308 O O . LYS B 1 17 ? 10.074 70.501 43.636 1.00 14.22 17 LYS B O 1
ATOM 1314 N N . ALA B 1 18 ? 11.112 68.640 44.388 1.00 13.39 18 ALA B N 1
ATOM 1315 C CA . ALA B 1 18 ? 9.875 67.927 44.706 1.00 12.73 18 ALA B CA 1
ATOM 1316 C C . ALA B 1 18 ? 9.041 68.721 45.704 1.00 12.13 18 ALA B C 1
ATOM 1317 O O . ALA B 1 18 ? 7.823 68.835 45.549 1.00 11.83 18 ALA B O 1
ATOM 1319 N N . TYR B 1 19 ? 9.712 69.274 46.715 1.00 11.64 19 TYR B N 1
ATOM 1320 C CA . TYR B 1 19 ? 9.062 70.119 47.724 1.00 11.50 19 TYR B CA 1
ATOM 1321 C C . TYR B 1 19 ? 8.413 71.362 47.115 1.00 11.64 19 TYR B C 1
ATOM 1322 O O . TYR B 1 19 ? 7.243 71.649 47.382 1.00 11.30 19 TYR B O 1
ATOM 1331 N N . ARG B 1 20 ? 9.166 72.097 46.297 1.00 11.84 20 ARG B N 1
ATOM 1332 C CA . ARG B 1 20 ? 8.625 73.290 45.641 1.00 12.62 20 ARG B CA 1
ATOM 1333 C C . ARG B 1 20 ? 7.423 72.949 44.765 1.00 12.41 20 ARG B C 1
ATOM 1334 O O . ARG B 1 20 ? 6.444 73.698 44.723 1.00 12.71 20 ARG B O 1
ATOM 1342 N N . ASP B 1 21 ? 7.496 71.809 44.076 1.00 12.58 21 ASP B N 1
ATOM 1343 C CA . ASP B 1 21 ? 6.393 71.346 43.239 1.00 12.64 21 ASP B CA 1
ATOM 1344 C C . ASP B 1 21 ? 5.138 71.061 44.065 1.00 11.84 21 ASP B C 1
ATOM 1345 O O . ASP B 1 21 ? 4.032 71.423 43.666 1.00 12.14 21 ASP B O 1
ATOM 1350 N N . ALA B 1 22 ? 5.310 70.418 45.217 1.00 11.31 22 ALA B N 1
ATOM 1351 C CA . ALA B 1 22 ? 4.173 70.150 46.102 1.00 10.40 22 ALA B CA 1
ATOM 1352 C C . ALA B 1 22 ? 3.616 71.453 46.681 1.00 10.05 22 ALA B C 1
ATOM 1353 O O . ALA B 1 22 ? 2.393 71.621 46.801 1.00 9.27 22 ALA B O 1
ATOM 1355 N N . MET B 1 23 ? 4.516 72.380 47.009 1.00 9.73 23 MET B N 1
ATOM 1356 C CA . MET B 1 23 ? 4.115 73.688 47.537 1.00 9.83 23 MET B CA 1
ATOM 1357 C C . MET B 1 23 ? 3.346 74.546 46.529 1.00 9.64 23 MET B C 1
ATOM 1358 O O . MET B 1 23 ? 2.634 75.475 46.920 1.00 9.86 23 MET B O 1
ATOM 1363 N N . SER B 1 24 ? 3.459 74.223 45.241 1.00 9.93 24 SER B N 1
ATOM 1364 C CA . SER B 1 24 ? 2.665 74.916 44.224 1.00 9.92 24 SER B CA 1
ATOM 1365 C C . SER B 1 24 ? 1.163 74.634 44.387 1.00 9.59 24 SER B C 1
ATOM 1366 O O . SER B 1 24 ? 0.322 75.325 43.813 1.00 10.05 24 SER B O 1
ATOM 1369 N N . HIS B 1 25 ? 0.841 73.625 45.195 1.00 9.02 25 HIS B N 1
ATOM 1370 C CA . HIS B 1 25 ? -0.547 73.259 45.478 1.00 8.78 25 HIS B CA 1
ATOM 1371 C C . HIS B 1 25 ? -1.074 73.913 46.756 1.00 8.16 25 HIS B C 1
ATOM 1372 O O . HIS B 1 25 ? -2.240 73.729 47.120 1.00 8.13 25 HIS B O 1
ATOM 1379 N N . TYR B 1 26 ? -0.208 74.686 47.412 1.00 7.89 26 TYR B N 1
ATOM 1380 C CA . TYR B 1 26 ? -0.502 75.328 48.690 1.00 7.38 26 TYR B CA 1
ATOM 1381 C C . TYR B 1 26 ? -0.660 76.831 48.432 1.00 7.34 26 TYR B C 1
ATOM 1382 O O . TYR B 1 26 ? 0.327 77.544 48.216 1.00 7.72 26 TYR B O 1
ATOM 1391 N N . ALA B 1 27 ? -1.906 77.297 48.442 1.00 6.90 27 ALA B N 1
ATOM 1392 C CA . ALA B 1 27 ? -2.231 78.675 48.085 1.00 6.68 27 ALA B CA 1
ATOM 1393 C C . ALA B 1 27 ? -1.704 79.657 49.121 1.00 6.74 27 ALA B C 1
ATOM 1394 O O . ALA B 1 27 ? -1.632 79.337 50.313 1.00 7.38 27 ALA B O 1
ATOM 1396 N N . GLY B 1 28 ? -1.354 80.857 48.659 1.00 6.73 28 GLY B N 1
ATOM 1397 C CA . GLY B 1 28 ? -0.937 81.923 49.560 1.00 6.25 28 GLY B CA 1
ATOM 1398 C C . GLY B 1 28 ? -1.583 83.251 49.231 1.00 6.41 28 GLY B C 1
ATOM 1399 O O . GLY B 1 28 ? -1.641 83.642 48.066 1.00 6.44 28 GLY B O 1
ATOM 1400 N N . ALA B 1 29 ? -2.073 83.951 50.251 1.00 5.83 29 ALA B N 1
ATOM 1401 C CA . ALA B 1 29 ? -2.557 85.317 50.065 1.00 5.77 29 ALA B CA 1
ATOM 1402 C C . ALA B 1 29 ? -1.349 86.199 49.779 1.00 5.59 29 ALA B C 1
ATOM 1403 O O . ALA B 1 29 ? -0.371 86.169 50.516 1.00 5.90 29 ALA B O 1
ATOM 1405 N N . VAL B 1 30 ? -1.408 86.960 48.690 1.00 5.39 30 VAL B N 1
ATOM 1406 C CA . VAL B 1 30 ? -0.265 87.772 48.276 1.00 5.20 30 VAL B CA 1
ATOM 1407 C C . VAL B 1 30 ? -0.171 89.059 49.095 1.00 5.29 30 VAL B C 1
ATOM 1408 O O . VAL B 1 30 ? -1.140 89.832 49.176 1.00 5.08 30 VAL B O 1
ATOM 1412 N N . GLN B 1 31 ? 1.002 89.261 49.697 1.00 5.02 31 GLN B N 1
ATOM 1413 C CA . GLN B 1 31 ? 1.301 90.456 50.477 1.00 5.25 31 GLN B CA 1
ATOM 1414 C C . GLN B 1 31 ? 2.392 91.258 49.802 1.00 5.16 31 GLN B C 1
ATOM 1415 O O . GLN B 1 31 ? 3.190 90.713 49.037 1.00 4.94 31 GLN B O 1
ATOM 1421 N N . ILE B 1 32 ? 2.439 92.547 50.105 1.00 4.92 32 ILE B N 1
ATOM 1422 C CA . ILE B 1 32 ? 3.660 93.317 49.904 1.00 4.99 32 ILE B CA 1
ATOM 1423 C C . ILE B 1 32 ? 4.110 93.760 51.284 1.00 5.40 32 ILE B C 1
ATOM 1424 O O . ILE B 1 32 ? 3.369 94.436 52.006 1.00 5.16 32 ILE B O 1
ATOM 1429 N N . VAL B 1 33 ? 5.307 93.325 51.654 1.00 5.48 33 VAL B N 1
ATOM 1430 C CA . VAL B 1 33 ? 5.882 93.673 52.944 1.00 5.74 33 VAL B CA 1
ATOM 1431 C C . VAL B 1 33 ? 6.855 94.813 52.716 1.00 5.67 33 VAL B C 1
ATOM 1432 O O . VAL B 1 33 ? 7.688 94.765 51.803 1.00 5.39 33 VAL B O 1
ATOM 1436 N N . THR B 1 34 ? 6.741 95.844 53.549 1.00 5.32 34 THR B N 1
ATOM 1437 C CA . THR B 1 34 ? 7.507 97.062 53.357 1.00 5.63 34 THR B CA 1
ATOM 1438 C C . THR B 1 34 ? 8.229 97.471 54.631 1.00 5.60 34 THR B C 1
ATOM 1439 O O . THR B 1 34 ? 7.910 97.007 55.729 1.00 5.06 34 THR B O 1
ATOM 1443 N N . THR B 1 35 ? 9.203 98.356 54.467 1.00 6.05 35 THR B N 1
ATOM 1444 C CA . THR B 1 35 ? 9.931 98.928 55.587 1.00 6.68 35 THR B CA 1
ATOM 1445 C C . THR B 1 35 ? 10.441 100.308 55.198 1.00 6.98 35 THR B C 1
ATOM 1446 O O . THR B 1 35 ? 10.578 100.617 54.014 1.00 6.63 35 THR B O 1
ATOM 1450 N N . ALA B 1 36 ? 10.692 101.134 56.210 1.00 7.58 36 ALA B N 1
ATOM 1451 C CA . ALA B 1 36 ? 11.303 102.444 56.024 1.00 8.41 36 ALA B CA 1
ATOM 1452 C C . ALA B 1 36 ? 11.985 102.822 57.327 1.00 9.12 36 ALA B C 1
ATOM 1453 O O . ALA B 1 36 ? 11.619 102.324 58.393 1.00 9.10 36 ALA B O 1
ATOM 1455 N N . GLY B 1 37 ? 12.989 103.689 57.224 1.00 9.63 37 GLY B N 1
ATOM 1456 C CA . GLY B 1 37 ? 13.775 104.109 58.375 1.00 10.57 37 GLY B CA 1
ATOM 1457 C C . GLY B 1 37 ? 15.195 104.440 57.961 1.00 11.16 37 GLY B C 1
ATOM 1458 O O . GLY B 1 37 ? 15.450 104.761 56.797 1.00 10.96 37 GLY B O 1
ATOM 1459 N N . ALA B 1 38 ? 16.122 104.335 58.910 1.00 12.03 38 ALA B N 1
ATOM 1460 C CA . ALA B 1 38 ? 17.509 104.768 58.697 1.00 12.69 38 ALA B CA 1
ATOM 1461 C C . ALA B 1 38 ? 18.259 103.985 57.619 1.00 12.95 38 ALA B C 1
ATOM 1462 O O . ALA B 1 38 ? 19.209 104.502 57.021 1.00 13.51 38 ALA B O 1
ATOM 1464 N N . ALA B 1 39 ? 17.837 102.744 57.372 1.00 12.61 39 ALA B N 1
ATOM 1465 C CA . ALA B 1 39 ? 18.478 101.899 56.362 1.00 12.56 39 ALA B CA 1
ATOM 1466 C C . ALA B 1 39 ? 17.818 102.027 54.986 1.00 12.29 39 ALA B C 1
ATOM 1467 O O . ALA B 1 39 ? 18.264 101.407 54.012 1.00 13.03 39 ALA B O 1
ATOM 1469 N N . GLY B 1 40 ? 16.764 102.838 54.910 1.00 11.80 40 GLY B N 1
ATOM 1470 C CA . GLY B 1 40 ? 16.076 103.097 53.644 1.00 10.95 40 GLY B CA 1
ATOM 1471 C C . GLY B 1 40 ? 14.725 102.419 53.519 1.00 10.51 40 GLY B C 1
ATOM 1472 O O . GLY B 1 40 ? 14.287 101.702 54.425 1.00 10.43 40 GLY B O 1
ATOM 1473 N N . ARG B 1 41 ? 14.076 102.659 52.382 1.00 9.91 41 ARG B N 1
ATOM 1474 C CA . ARG B 1 41 ? 12.756 102.111 52.088 1.00 9.13 41 ARG B CA 1
ATOM 1475 C C . ARG B 1 41 ? 12.851 100.938 51.114 1.00 8.96 41 ARG B C 1
ATOM 1476 O O . ARG B 1 41 ? 13.467 101.038 50.053 1.00 9.06 41 ARG B O 1
ATOM 1484 N N . ARG B 1 42 ? 12.219 99.829 51.483 1.00 8.14 42 ARG B N 1
ATOM 1485 C CA . ARG B 1 42 ? 12.217 98.628 50.661 1.00 8.20 42 ARG B CA 1
ATOM 1486 C C . ARG B 1 42 ? 10.869 97.920 50.766 1.00 7.48 42 ARG B C 1
ATOM 1487 O O . ARG B 1 42 ? 10.240 97.922 51.824 1.00 7.27 42 ARG B O 1
ATOM 1495 N N . GLY B 1 43 ? 10.442 97.313 49.662 1.00 6.74 43 GLY B N 1
ATOM 1496 C CA . GLY B 1 43 ? 9.253 96.467 49.650 1.00 6.51 43 GLY B CA 1
ATOM 1497 C C . GLY B 1 43 ? 9.491 95.213 48.837 1.00 6.70 43 GLY B C 1
ATOM 1498 O O . GLY B 1 43 ? 10.364 95.186 47.963 1.00 6.54 43 GLY B O 1
ATOM 1499 N N . LEU B 1 44 ? 8.730 94.165 49.137 1.00 6.47 44 LEU B N 1
ATOM 1500 C CA . LEU B 1 44 ? 8.776 92.947 48.336 1.00 6.84 44 LEU B CA 1
ATOM 1501 C C . LEU B 1 44 ? 7.470 92.182 48.418 1.00 6.30 44 LEU B C 1
ATOM 1502 O O . LEU B 1 44 ? 6.776 92.207 49.438 1.00 6.27 44 LEU B O 1
ATOM 1507 N N . THR B 1 45 ? 7.155 91.498 47.325 1.00 5.97 45 THR B N 1
ATOM 1508 C CA . THR B 1 45 ? 6.006 90.607 47.252 1.00 5.88 45 THR B CA 1
ATOM 1509 C C . THR B 1 45 ? 6.341 89.338 48.020 1.00 6.06 45 THR B C 1
ATOM 1510 O O . THR B 1 45 ? 7.434 88.792 47.880 1.00 5.89 45 THR B O 1
ATOM 1514 N N . LEU B 1 46 ? 5.394 88.888 48.838 1.00 6.34 46 LEU B N 1
ATOM 1515 C CA . LEU B 1 46 ? 5.652 87.852 49.833 1.00 7.28 46 LEU B CA 1
ATOM 1516 C C . LEU B 1 46 ? 4.391 87.039 50.112 1.00 6.90 46 LEU B C 1
ATOM 1517 O O . LEU B 1 46 ? 3.298 87.599 50.213 1.00 7.11 46 LEU B O 1
ATOM 1522 N N . THR B 1 47 ? 4.552 85.721 50.227 1.00 7.00 47 THR B N 1
ATOM 1523 C CA . THR B 1 47 ? 3.457 84.840 50.649 1.00 6.93 47 THR B CA 1
ATOM 1524 C C . THR B 1 47 ? 3.795 84.044 51.912 1.00 6.21 47 THR B C 1
ATOM 1525 O O . THR B 1 47 ? 2.896 83.503 52.553 1.00 6.08 47 THR B O 1
ATOM 1529 N N . ALA B 1 48 ? 5.080 83.977 52.265 1.00 5.57 48 ALA B N 1
ATOM 1530 C CA . ALA B 1 48 ? 5.508 83.220 53.444 1.00 5.73 48 ALA B CA 1
ATOM 1531 C C . ALA B 1 48 ? 5.372 84.066 54.703 1.00 5.95 48 ALA B C 1
ATOM 1532 O O . ALA B 1 48 ? 6.352 84.592 55.235 1.00 5.87 48 ALA B O 1
ATOM 1534 N N . ALA B 1 49 ? 4.127 84.202 55.145 1.00 6.53 49 ALA B N 1
ATOM 1535 C CA . ALA B 1 49 ? 3.782 84.940 56.353 1.00 7.11 49 ALA B CA 1
ATOM 1536 C C . ALA B 1 49 ? 2.572 84.278 56.982 1.00 7.93 49 ALA B C 1
ATOM 1537 O O . ALA B 1 49 ? 1.793 83.621 56.298 1.00 8.32 49 ALA B O 1
ATOM 1539 N N . CYS B 1 50 ? 2.425 84.428 58.292 1.00 8.59 50 CYS B N 1
ATOM 1540 C CA . CYS B 1 50 ? 1.215 83.963 58.955 1.00 9.64 50 CYS B CA 1
ATOM 1541 C C . CYS B 1 50 ? 1.064 84.604 60.318 1.00 9.45 50 CYS B C 1
ATOM 1542 O O . CYS B 1 50 ? 2.027 85.113 60.894 1.00 9.40 50 CYS B O 1
ATOM 1545 N N . SER B 1 51 ? -0.166 84.580 60.814 1.00 9.17 51 SER B N 1
ATOM 1546 C CA . SER B 1 51 ? -0.470 85.066 62.150 1.00 9.25 51 SER B CA 1
ATOM 1547 C C . SER B 1 51 ? 0.033 84.084 63.205 1.00 9.43 51 SER B C 1
ATOM 1548 O O . SER B 1 51 ? -0.203 82.873 63.110 1.00 10.19 51 SER B O 1
ATOM 1551 N N . VAL B 1 52 ? 0.720 84.614 64.212 1.00 9.37 52 VAL B N 1
ATOM 1552 C CA . VAL B 1 52 ? 1.271 83.793 65.294 1.00 9.95 52 VAL B CA 1
ATOM 1553 C C . VAL B 1 52 ? 0.301 83.782 66.468 1.00 10.61 52 VAL B C 1
ATOM 1554 O O . VAL B 1 52 ? 0.058 82.741 67.081 1.00 10.60 52 VAL B O 1
ATOM 1558 N N . SER B 1 53 ? -0.261 84.948 66.768 1.00 10.78 53 SER B N 1
ATOM 1559 C CA . SER B 1 53 ? -1.185 85.072 67.878 1.00 11.96 53 SER B CA 1
ATOM 1560 C C . SER B 1 53 ? -1.997 86.344 67.778 1.00 12.51 53 SER B C 1
ATOM 1561 O O . SER B 1 53 ? -1.582 87.317 67.158 1.00 11.36 53 SER B O 1
ATOM 1564 N N . ASP B 1 54 ? -3.185 86.303 68.362 1.00 13.77 54 ASP B N 1
ATOM 1565 C CA . ASP B 1 54 ? -3.790 87.509 68.871 1.00 15.85 54 ASP B CA 1
ATOM 1566 C C . ASP B 1 54 ? -3.337 87.453 70.335 1.00 16.46 54 ASP B C 1
ATOM 1567 O O . ASP B 1 54 ? -2.968 86.383 70.832 1.00 18.43 54 ASP B O 1
ATOM 1572 N N . ASN B 1 55 ? -3.308 88.585 71.012 1.00 17.40 55 ASN B N 1
ATOM 1573 C CA . ASN B 1 55 ? -2.925 88.616 72.424 1.00 16.57 55 ASN B CA 1
ATOM 1574 C C . ASN B 1 55 ? -1.501 88.122 72.764 1.00 15.57 55 ASN B C 1
ATOM 1575 O O . ASN B 1 55 ? -1.321 87.008 73.272 1.00 15.86 55 ASN B O 1
ATOM 1580 N N . PRO B 1 56 ? -0.481 88.951 72.477 1.00 14.35 56 PRO B N 1
ATOM 1581 C CA . PRO B 1 56 ? -0.608 90.175 71.688 1.00 13.27 56 PRO B CA 1
ATOM 1582 C C . PRO B 1 56 ? -0.572 89.851 70.193 1.00 12.14 56 PRO B C 1
ATOM 1583 O O . PRO B 1 56 ? 0.022 88.841 69.805 1.00 11.93 56 PRO B O 1
ATOM 1587 N N . PRO B 1 57 ? -1.235 90.676 69.363 1.00 10.89 57 PRO B N 1
ATOM 1588 C CA . PRO B 1 57 ? -1.201 90.479 67.913 1.00 10.21 57 PRO B CA 1
ATOM 1589 C C . PRO B 1 57 ? 0.236 90.391 67.390 1.00 9.45 57 PRO B C 1
ATOM 1590 O O . PRO B 1 57 ? 1.019 91.324 67.549 1.00 9.20 57 PRO B O 1
ATOM 1594 N N . THR B 1 58 ? 0.563 89.251 66.792 1.00 8.89 58 THR B N 1
ATOM 1595 C CA . THR B 1 58 ? 1.925 88.930 66.385 1.00 8.65 58 THR B CA 1
ATOM 1596 C C . THR B 1 58 ? 1.862 88.214 65.046 1.00 8.43 58 THR B C 1
ATOM 1597 O O . THR B 1 58 ? 1.057 87.308 64.866 1.00 8.12 58 THR B O 1
ATOM 1601 N N . ILE B 1 59 ? 2.700 88.642 64.111 1.00 8.28 59 ILE B N 1
ATOM 1602 C CA . ILE B 1 59 ? 2.767 88.023 62.789 1.00 9.13 59 ILE B CA 1
ATOM 1603 C C . ILE B 1 59 ? 4.221 87.720 62.484 1.00 8.66 59 ILE B C 1
ATOM 1604 O O . ILE B 1 59 ? 5.122 88.404 62.973 1.00 9.10 59 ILE B O 1
ATOM 1609 N N . LEU B 1 60 ? 4.462 86.699 61.673 1.00 7.96 60 LEU B N 1
ATOM 1610 C CA . LEU B 1 60 ? 5.818 86.453 61.209 1.00 7.46 60 LEU B CA 1
ATOM 1611 C C . LEU B 1 60 ? 5.907 86.525 59.692 1.00 7.04 60 LEU B C 1
ATOM 1612 O O . LEU B 1 60 ? 4.911 86.327 58.987 1.00 6.54 60 LEU B O 1
ATOM 1617 N N . ILE B 1 61 ? 7.103 86.845 59.214 1.00 6.55 61 ILE B N 1
ATOM 1618 C CA . ILE B 1 61 ? 7.420 86.851 57.785 1.00 6.15 61 ILE B CA 1
ATOM 1619 C C . ILE B 1 61 ? 8.723 86.091 57.562 1.00 6.10 61 ILE B C 1
ATOM 1620 O O . ILE B 1 61 ? 9.569 86.025 58.454 1.00 5.59 61 ILE B O 1
ATOM 1625 N N . CYS B 1 62 ? 8.877 85.523 56.367 1.00 6.07 62 CYS B N 1
ATOM 1626 C CA . CYS B 1 62 ? 10.105 84.826 55.996 1.00 7.04 62 CYS B CA 1
ATOM 1627 C C . CYS B 1 62 ? 10.747 85.515 54.803 1.00 7.21 62 CYS B C 1
ATOM 1628 O O . CYS B 1 62 ? 10.129 85.622 53.741 1.00 7.62 62 CYS B O 1
ATOM 1631 N N . LEU B 1 63 ? 11.989 85.967 54.982 1.00 7.84 63 LEU B N 1
ATOM 1632 C CA . LEU B 1 63 ? 12.705 86.733 53.956 1.00 8.78 63 LEU B CA 1
ATOM 1633 C C . LEU B 1 63 ? 13.944 85.999 53.475 1.00 9.14 63 LEU B C 1
ATOM 1634 O O . LEU B 1 63 ? 14.760 85.570 54.282 1.00 8.95 63 LEU B O 1
ATOM 1639 N N . GLN B 1 64 ? 14.087 85.877 52.155 1.00 10.21 64 GLN B N 1
ATOM 1640 C CA . GLN B 1 64 ? 15.250 85.215 51.569 1.00 11.41 64 GLN B CA 1
ATOM 1641 C C . GLN B 1 64 ? 16.549 85.889 51.993 1.00 12.19 64 GLN B C 1
ATO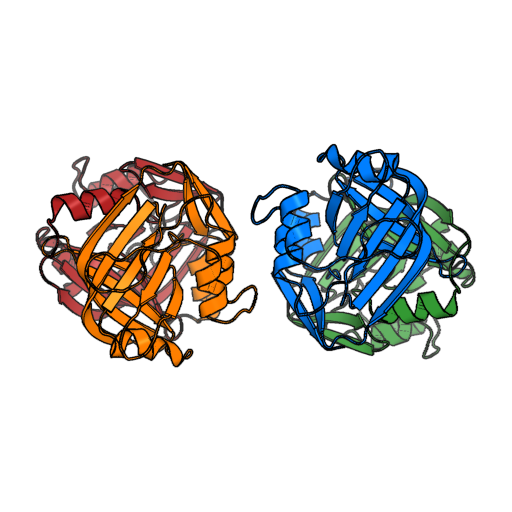M 1642 O O . GLN B 1 64 ? 16.693 87.104 51.876 1.00 12.27 64 GLN B O 1
ATOM 1648 N N . LYS B 1 65 ? 17.489 85.087 52.486 1.00 13.17 65 LYS B N 1
ATOM 1649 C CA . LYS B 1 65 ? 18.808 85.581 52.884 1.00 14.81 65 LYS B CA 1
ATOM 1650 C C . LYS B 1 65 ? 19.688 85.947 51.686 1.00 15.43 65 LYS B C 1
ATOM 1651 O O . LYS B 1 65 ? 20.555 86.815 51.798 1.00 15.56 65 LYS B O 1
ATOM 1657 N N . ILE B 1 66 ? 19.456 85.290 50.550 1.00 16.29 66 ILE B N 1
ATOM 1658 C CA . ILE B 1 66 ? 20.268 85.496 49.342 1.00 17.41 66 ILE B CA 1
ATOM 1659 C C . ILE B 1 66 ? 20.146 86.923 48.785 1.00 17.71 66 ILE B C 1
ATOM 1660 O O . ILE B 1 66 ? 21.071 87.434 48.143 1.00 18.08 66 ILE B O 1
ATOM 1665 N N . HIS B 1 67 ? 19.003 87.556 49.034 1.00 18.22 67 HIS B N 1
ATOM 1666 C CA . HIS B 1 67 ? 18.831 88.967 48.722 1.00 18.84 67 HIS B CA 1
ATOM 1667 C C . HIS B 1 67 ? 19.283 89.794 49.924 1.00 18.91 67 HIS B C 1
ATOM 1668 O O . HIS B 1 67 ? 18.533 89.979 50.888 1.00 18.97 67 HIS B O 1
ATOM 1675 N N . GLU B 1 68 ? 20.524 90.273 49.860 1.00 18.85 68 GLU B N 1
ATOM 1676 C CA . GLU B 1 68 ? 21.172 90.968 50.975 1.00 18.72 68 GLU B CA 1
ATOM 1677 C C . GLU B 1 68 ? 20.421 92.223 51.421 1.00 17.86 68 GLU B C 1
ATOM 1678 O O . GLU B 1 68 ? 20.486 92.606 52.591 1.00 17.61 68 GLU B O 1
ATOM 1684 N N . GLU B 1 69 ? 19.708 92.850 50.487 1.00 16.87 69 GLU B N 1
ATOM 1685 C CA . GLU B 1 69 ? 18.904 94.040 50.783 1.00 16.00 69 GLU B CA 1
ATOM 1686 C C . GLU B 1 69 ? 17.780 93.773 51.795 1.00 14.98 69 GLU B C 1
ATOM 1687 O O . GLU B 1 69 ? 17.250 94.704 52.403 1.00 14.08 69 GLU B O 1
ATOM 1693 N N . ASN B 1 70 ? 17.425 92.505 51.992 1.00 14.04 70 ASN B N 1
ATOM 1694 C CA . ASN B 1 70 ? 16.421 92.165 53.001 1.00 13.27 70 ASN B CA 1
ATOM 1695 C C . ASN B 1 70 ? 16.871 92.454 54.435 1.00 13.08 70 ASN B C 1
ATOM 1696 O O . ASN B 1 70 ? 16.052 92.488 55.353 1.00 12.69 70 ASN B O 1
ATOM 1701 N N . ARG B 1 71 ? 18.169 92.696 54.617 1.00 13.17 71 ARG B N 1
ATOM 1702 C CA . ARG B 1 71 ? 18.706 93.122 55.911 1.00 13.42 71 ARG B CA 1
ATOM 1703 C C . ARG B 1 71 ? 18.151 94.485 56.341 1.00 12.77 71 ARG B C 1
ATOM 1704 O O . ARG B 1 71 ? 18.150 94.812 57.529 1.00 12.72 71 ARG B O 1
ATOM 1712 N N . ILE B 1 72 ? 17.689 95.277 55.372 1.00 12.03 72 ILE B N 1
ATOM 1713 C CA . ILE B 1 72 ? 17.082 96.586 55.650 1.00 11.54 72 ILE B CA 1
ATOM 1714 C C . ILE B 1 72 ? 15.904 96.465 56.633 1.00 10.96 72 ILE B C 1
ATOM 1715 O O . ILE B 1 72 ? 15.732 97.318 57.508 1.00 10.96 72 ILE B O 1
ATOM 1720 N N . PHE B 1 73 ? 15.119 95.395 56.497 1.00 10.57 73 PHE B N 1
ATOM 1721 C CA . PHE B 1 73 ? 14.014 95.106 57.418 1.00 10.42 73 PHE B CA 1
ATOM 1722 C C . PHE B 1 73 ? 14.504 94.942 58.858 1.00 10.60 73 PHE B C 1
ATOM 1723 O O . PHE B 1 73 ? 13.915 95.490 59.792 1.00 10.94 73 PHE B O 1
ATOM 1731 N N . ILE B 1 74 ? 15.593 94.192 59.018 1.00 11.17 74 ILE B N 1
ATOM 1732 C CA . ILE B 1 74 ? 16.203 93.952 60.324 1.00 11.65 74 ILE B CA 1
ATOM 1733 C C . ILE B 1 74 ? 16.781 95.245 60.901 1.00 11.56 74 ILE B C 1
ATOM 1734 O O . ILE B 1 74 ? 16.573 95.555 62.077 1.00 11.91 74 ILE B O 1
ATOM 1739 N N . GLU B 1 75 ? 17.490 95.997 60.062 1.00 11.51 75 GLU B N 1
ATOM 1740 C CA . GLU B 1 75 ? 18.122 97.251 60.472 1.00 12.03 75 GLU B CA 1
ATOM 1741 C C . GLU B 1 75 ? 17.101 98.311 60.889 1.00 11.44 75 GLU B C 1
ATOM 1742 O O . GLU B 1 75 ? 17.284 98.984 61.907 1.00 11.76 75 GLU B O 1
ATOM 1748 N N . ASN B 1 76 ? 16.020 98.447 60.118 1.00 10.59 76 ASN B N 1
ATOM 1749 C CA . ASN B 1 76 ? 14.943 99.380 60.461 1.00 9.85 76 ASN B CA 1
ATOM 1750 C C . ASN B 1 76 ? 14.127 98.939 61.673 1.00 9.23 76 ASN B C 1
ATOM 1751 O O . ASN B 1 76 ? 13.598 99.771 62.416 1.00 9.89 76 ASN B O 1
ATOM 1756 N N . GLY B 1 77 ? 14.023 97.626 61.860 1.00 8.49 77 GLY B N 1
ATOM 1757 C CA . GLY B 1 77 ? 13.314 97.063 63.006 1.00 7.73 77 GLY B CA 1
ATOM 1758 C C . GLY B 1 77 ? 11.805 97.219 62.951 1.00 7.29 77 GLY B C 1
ATOM 1759 O O . GLY B 1 77 ? 11.120 97.000 63.947 1.00 7.41 77 GLY B O 1
ATOM 1760 N N . VAL B 1 78 ? 11.289 97.570 61.774 1.00 6.62 78 VAL B N 1
ATOM 1761 C CA . VAL B 1 78 ? 9.851 97.723 61.563 1.00 6.36 78 VAL B CA 1
ATOM 1762 C C . VAL B 1 78 ? 9.492 97.189 60.188 1.00 5.99 78 VAL B C 1
ATOM 1763 O O . VAL B 1 78 ? 10.326 97.195 59.279 1.00 6.13 78 VAL B O 1
ATOM 1767 N N . PHE B 1 79 ? 8.253 96.731 60.039 1.00 5.80 79 PHE B N 1
ATOM 1768 C CA . PHE B 1 79 ? 7.739 96.345 58.721 1.00 5.65 79 PHE B CA 1
ATOM 1769 C C . PHE B 1 79 ? 6.225 96.415 58.698 1.00 5.77 79 PHE B C 1
ATOM 1770 O O . PHE B 1 79 ? 5.585 96.282 59.736 1.00 6.08 79 PHE B O 1
ATOM 1778 N N . ALA B 1 80 ? 5.664 96.617 57.512 1.00 5.33 80 ALA B N 1
ATOM 1779 C CA . ALA B 1 80 ? 4.221 96.539 57.340 1.00 5.13 80 ALA B CA 1
ATOM 1780 C C . ALA B 1 80 ? 3.892 95.448 56.336 1.00 5.54 80 ALA B C 1
ATOM 1781 O O . ALA B 1 80 ? 4.551 95.333 55.303 1.00 5.58 80 ALA B O 1
ATOM 1783 N N . ILE B 1 81 ? 2.875 94.650 56.654 1.00 5.29 81 ILE B N 1
ATOM 1784 C CA . ILE B 1 81 ? 2.367 93.624 55.744 1.00 5.92 81 ILE B CA 1
ATOM 1785 C C . ILE B 1 81 ? 1.089 94.154 55.110 1.00 5.51 81 ILE B C 1
ATOM 1786 O O . ILE B 1 81 ? 0.115 94.440 55.812 1.00 6.18 81 ILE B O 1
ATOM 1791 N N . ASN B 1 82 ? 1.100 94.278 53.783 1.00 5.21 82 ASN B N 1
ATOM 1792 C CA . ASN B 1 82 ? -0.039 94.823 53.054 1.00 5.24 82 ASN B CA 1
ATOM 1793 C C . ASN B 1 82 ? -0.706 93.729 52.243 1.00 5.21 82 ASN B C 1
ATOM 1794 O O . ASN B 1 82 ? -0.110 93.197 51.307 1.00 5.24 82 ASN B O 1
ATOM 1799 N N . THR B 1 83 ? -1.942 93.400 52.605 1.00 5.27 83 THR B N 1
ATOM 1800 C CA . THR B 1 83 ? -2.679 92.321 51.951 1.00 5.96 83 THR B CA 1
ATOM 1801 C C . THR B 1 83 ? -3.300 92.817 50.652 1.00 5.94 83 THR B C 1
ATOM 1802 O O . THR B 1 83 ? -4.078 93.771 50.654 1.00 6.46 83 THR B O 1
ATOM 1806 N N . LEU B 1 84 ? -2.969 92.152 49.549 1.00 6.47 84 LEU B N 1
ATOM 1807 C CA . LEU B 1 84 ? -3.355 92.638 48.224 1.00 6.50 84 LEU B CA 1
ATOM 1808 C C . LEU B 1 84 ? -4.750 92.223 47.772 1.00 6.95 84 LEU B C 1
ATOM 1809 O O . LEU B 1 84 ? -5.221 91.124 48.073 1.00 6.96 84 LEU B O 1
ATOM 1814 N N . ALA B 1 85 ? -5.381 93.117 47.017 1.00 7.92 85 ALA B N 1
ATOM 1815 C CA . ALA B 1 85 ? -6.727 92.911 46.501 1.00 8.77 85 ALA B CA 1
ATOM 1816 C C . ALA B 1 85 ? -6.693 92.761 44.978 1.00 9.28 85 ALA B C 1
ATOM 1817 O O . ALA B 1 85 ? -5.627 92.822 44.359 1.00 9.26 85 ALA B O 1
ATOM 1819 N N . GLY B 1 86 ? -7.872 92.577 44.385 1.00 10.15 86 GLY B N 1
ATOM 1820 C CA . GLY B 1 86 ? -8.016 92.433 42.936 1.00 10.77 86 GLY B CA 1
ATOM 1821 C C . GLY B 1 86 ? -7.232 93.404 42.057 1.00 11.06 86 GLY B C 1
ATOM 1822 O O . GLY B 1 86 ? -6.584 92.966 41.102 1.00 12.24 86 GLY B O 1
ATOM 1823 N N . PRO B 1 87 ? -7.278 94.723 42.360 1.00 11.26 87 PRO B N 1
ATOM 1824 C CA . PRO B 1 87 ? -6.602 95.688 41.478 1.00 10.91 87 PRO B CA 1
ATOM 1825 C C . PRO B 1 87 ? -5.072 95.738 41.584 1.00 10.38 87 PRO B C 1
ATOM 1826 O O . PRO B 1 87 ? -4.443 96.559 40.912 1.00 10.54 87 PRO B O 1
ATOM 1830 N N . HIS B 1 88 ? -4.473 94.866 42.391 1.00 9.24 88 HIS B N 1
ATOM 1831 C CA . HIS B 1 88 ? -3.055 95.024 42.738 1.00 8.69 88 HIS B CA 1
ATOM 1832 C C . HIS B 1 88 ? -2.080 94.108 42.000 1.00 8.39 88 HIS B C 1
ATOM 1833 O O . HIS B 1 88 ? -0.937 93.934 42.446 1.00 8.49 88 HIS B O 1
ATOM 1840 N N . GLN B 1 89 ? -2.501 93.554 40.860 1.00 8.15 89 GLN B N 1
ATOM 1841 C CA . GLN B 1 89 ? -1.618 92.683 40.087 1.00 8.03 89 GLN B CA 1
ATOM 1842 C C . GLN B 1 89 ? -0.339 93.395 39.649 1.00 8.08 89 GLN B C 1
ATOM 1843 O O . GLN B 1 89 ? 0.756 92.858 39.800 1.00 7.89 89 GLN B O 1
ATOM 1849 N N . GLN B 1 90 ? -0.478 94.607 39.108 1.00 8.54 90 GLN B N 1
ATOM 1850 C CA . GLN B 1 90 ? 0.682 95.375 38.669 1.00 9.70 90 GLN B CA 1
ATOM 1851 C C . GLN B 1 90 ? 1.675 95.582 39.815 1.00 8.94 90 GLN B C 1
ATOM 1852 O O . GLN B 1 90 ? 2.885 95.449 39.631 1.00 9.04 90 GLN B O 1
ATOM 1858 N N . LEU B 1 91 ? 1.144 95.899 40.994 1.00 8.71 91 LEU B N 1
ATOM 1859 C CA . LEU B 1 91 ? 1.964 96.133 42.174 1.00 8.67 91 LEU B CA 1
ATOM 1860 C C . LEU B 1 91 ? 2.667 94.863 42.646 1.00 8.08 91 LEU B C 1
ATOM 1861 O O . LEU B 1 91 ? 3.840 94.907 43.004 1.00 8.09 91 LEU B O 1
ATOM 1866 N N . ALA B 1 92 ? 1.955 93.735 42.632 1.00 7.59 92 ALA B N 1
ATOM 1867 C CA . ALA B 1 92 ? 2.567 92.450 42.976 1.00 7.37 92 ALA B CA 1
ATOM 1868 C C . ALA B 1 92 ? 3.728 92.119 42.041 1.00 7.36 92 ALA B C 1
ATOM 1869 O O . ALA B 1 92 ? 4.788 91.667 42.483 1.00 7.73 92 ALA B O 1
ATOM 1871 N N . ASP B 1 93 ? 3.529 92.358 40.746 1.00 6.99 93 ASP B N 1
ATOM 1872 C CA . ASP B 1 93 ? 4.583 92.122 39.761 1.00 7.24 93 ASP B CA 1
ATOM 1873 C C . ASP B 1 93 ? 5.786 93.040 39.968 1.00 6.91 93 ASP B C 1
ATOM 1874 O O . ASP B 1 93 ? 6.931 92.597 39.922 1.00 7.34 93 ASP B O 1
ATOM 1879 N N . ALA B 1 94 ? 5.523 94.322 40.207 1.00 6.86 94 ALA B N 1
ATOM 1880 C CA . ALA B 1 94 ? 6.597 95.274 40.468 1.00 6.85 94 ALA B CA 1
ATOM 1881 C C . ALA B 1 94 ? 7.445 94.814 41.648 1.00 6.91 94 ALA B C 1
ATOM 1882 O O . ALA B 1 94 ? 8.674 94.750 41.559 1.00 7.30 94 ALA B O 1
ATOM 1884 N N . PHE B 1 95 ? 6.774 94.450 42.737 1.00 6.81 95 PHE B N 1
ATOM 1885 C CA . PHE B 1 95 ? 7.473 94.128 43.969 1.00 7.19 95 PHE B CA 1
ATOM 1886 C C . PHE B 1 95 ? 7.993 92.695 44.062 1.00 7.43 95 PHE B C 1
ATOM 1887 O O . PHE B 1 95 ? 8.607 92.319 45.062 1.00 7.48 95 PHE B O 1
ATOM 1895 N N . SER B 1 96 ? 7.778 91.910 43.006 1.00 7.48 96 SER B N 1
ATOM 1896 C CA . SER B 1 96 ? 8.385 90.581 42.914 1.00 7.86 96 SER B CA 1
ATOM 1897 C C . SER B 1 96 ? 9.627 90.584 42.018 1.00 8.26 96 SER B C 1
ATOM 1898 O O . SER B 1 96 ? 10.303 89.553 41.875 1.00 8.67 96 SER B O 1
ATOM 1901 N N . GLY B 1 97 ? 9.910 91.735 41.412 1.00 8.65 97 GLY B N 1
ATOM 1902 C CA . GLY B 1 97 ? 11.066 91.894 40.526 1.00 9.25 97 GLY B CA 1
ATOM 1903 C C . GLY B 1 97 ? 10.790 91.492 39.085 1.00 9.91 97 GLY B C 1
ATOM 1904 O O . GLY B 1 97 ? 11.699 91.485 38.253 1.00 10.79 97 GLY B O 1
ATOM 1905 N N . ARG B 1 98 ? 9.533 91.168 38.791 1.00 10.19 98 ARG B N 1
ATOM 1906 C CA . ARG B 1 98 ? 9.140 90.687 37.463 1.00 10.28 98 ARG B CA 1
ATOM 1907 C C . ARG B 1 98 ? 9.437 91.683 36.344 1.00 11.09 98 ARG B C 1
ATOM 1908 O O . ARG B 1 98 ? 9.778 91.285 35.227 1.00 11.13 98 ARG B O 1
ATOM 1916 N N . ILE B 1 99 ? 9.306 92.970 36.651 1.00 11.51 99 ILE B N 1
ATOM 1917 C CA . ILE B 1 99 ? 9.360 94.017 35.629 1.00 12.33 99 ILE B CA 1
ATOM 1918 C C . ILE B 1 99 ? 10.524 94.996 35.825 1.00 12.78 99 ILE B C 1
ATOM 1919 O O . ILE B 1 99 ? 10.497 96.125 35.317 1.00 13.88 99 ILE B O 1
ATOM 1924 N N . GLY B 1 100 ? 11.552 94.550 36.544 1.00 13.40 100 GLY B N 1
ATOM 1925 C CA . GLY B 1 100 ? 12.717 95.384 36.831 1.00 13.86 100 GLY B CA 1
ATOM 1926 C C . GLY B 1 100 ? 12.358 96.541 37.746 1.00 14.31 100 GLY B C 1
ATOM 1927 O O . GLY B 1 100 ? 11.616 96.364 38.711 1.00 14.36 100 GLY B O 1
ATOM 1928 N N . LEU B 1 101 ? 12.893 97.723 37.429 1.00 14.73 101 LEU B N 1
ATOM 1929 C CA . LEU B 1 101 ? 12.633 98.976 38.163 1.00 14.85 101 LEU B CA 1
ATOM 1930 C C . LEU B 1 101 ? 13.366 99.064 39.502 1.00 14.66 101 LEU B C 1
ATOM 1931 O O . LEU B 1 101 ? 13.588 98.058 40.174 1.00 14.98 101 LEU B O 1
ATOM 1936 N N . THR B 1 102 ? 13.746 100.280 39.876 1.00 14.48 102 THR B N 1
ATOM 1937 C CA . THR B 1 102 ? 14.322 100.532 41.193 1.00 14.18 102 THR B CA 1
ATOM 1938 C C . THR B 1 102 ? 13.227 100.413 42.252 1.00 13.48 102 THR B C 1
ATOM 1939 O O . THR B 1 102 ? 12.038 100.428 41.927 1.00 13.50 102 THR B O 1
ATOM 1943 N N . GLN B 1 103 ? 13.627 100.310 43.516 1.00 13.04 103 GLN B N 1
ATOM 1944 C CA . GLN B 1 103 ? 12.660 100.307 44.612 1.00 12.44 103 GLN B CA 1
ATOM 1945 C C . GLN B 1 103 ? 11.770 101.549 44.565 1.00 12.54 103 GLN B C 1
ATOM 1946 O O . GLN B 1 103 ? 10.550 101.446 44.684 1.00 11.79 103 GLN B O 1
ATOM 1952 N N . ASP B 1 104 ? 12.378 102.716 44.351 1.00 13.00 104 ASP B N 1
ATOM 1953 C CA . ASP B 1 104 ? 11.619 103.961 44.247 1.00 13.61 104 ASP B CA 1
ATOM 1954 C C . ASP B 1 104 ? 10.572 103.901 43.136 1.00 13.44 104 ASP B C 1
ATOM 1955 O O . ASP B 1 104 ? 9.436 104.340 43.318 1.00 13.67 104 ASP B O 1
ATOM 1960 N N . GLU B 1 105 ? 10.956 103.342 41.991 1.00 13.48 105 GLU B N 1
ATOM 1961 C CA . GLU B 1 105 ? 10.048 103.222 40.855 1.00 13.69 105 GLU B CA 1
ATOM 1962 C C . GLU B 1 105 ? 8.890 102.265 41.140 1.00 12.87 105 GLU B C 1
ATOM 1963 O O . GLU B 1 105 ? 7.769 102.467 40.657 1.00 12.95 105 GLU B O 1
ATOM 1969 N N . ARG B 1 106 ? 9.159 101.238 41.943 1.00 12.14 106 ARG B N 1
ATOM 1970 C CA . ARG B 1 106 ? 8.119 100.295 42.352 1.00 11.53 106 ARG B CA 1
ATOM 1971 C C . ARG B 1 106 ? 7.096 100.974 43.269 1.00 11.00 106 ARG B C 1
ATOM 1972 O O . ARG B 1 106 ? 5.892 100.827 43.074 1.00 10.33 106 ARG B O 1
ATOM 1980 N N . PHE B 1 107 ? 7.580 101.740 44.247 1.00 11.01 107 PHE B N 1
ATOM 1981 C CA . PHE B 1 107 ? 6.688 102.490 45.139 1.00 11.13 107 PHE B CA 1
ATOM 1982 C C . PHE B 1 107 ? 5.850 103.544 44.412 1.00 12.13 107 PHE B C 1
ATOM 1983 O O . PHE B 1 107 ? 4.719 103.822 44.807 1.00 11.84 107 PHE B O 1
ATOM 1991 N N . GLU B 1 108 ? 6.403 104.102 43.336 1.00 13.55 108 GLU B N 1
ATOM 1992 C CA . GLU B 1 108 ? 5.718 105.122 42.532 1.00 15.38 108 GLU B CA 1
ATOM 1993 C C . GLU B 1 108 ? 4.409 104.645 41.903 1.00 15.19 108 GLU B C 1
ATOM 1994 O O . GLU B 1 108 ? 3.569 105.464 41.513 1.00 15.58 108 GLU B O 1
ATOM 2000 N N . LEU B 1 109 ? 4.248 103.326 41.793 1.00 15.13 109 LEU B N 1
ATOM 2001 C CA . LEU B 1 109 ? 3.084 102.731 41.129 1.00 15.14 109 LEU B CA 1
ATOM 2002 C C . LEU B 1 109 ? 1.802 102.758 41.961 1.00 15.23 109 LEU B C 1
ATOM 2003 O O . LEU B 1 109 ? 0.722 102.453 41.451 1.00 16.04 109 LEU B O 1
ATOM 2008 N N . ALA B 1 110 ? 1.917 103.136 43.234 1.00 14.84 110 ALA B N 1
ATOM 2009 C CA . ALA B 1 110 ? 0.759 103.177 44.123 1.00 14.38 110 ALA B CA 1
ATOM 2010 C C . ALA B 1 110 ? 0.851 104.349 45.096 1.00 13.74 110 ALA B C 1
ATOM 2011 O O . ALA B 1 110 ? 1.885 105.017 45.177 1.00 14.00 110 ALA B O 1
ATOM 2013 N N . ALA B 1 111 ? -0.237 104.592 45.822 1.00 13.38 111 ALA B N 1
ATOM 2014 C CA . ALA B 1 111 ? -0.260 105.601 46.874 1.00 12.62 111 ALA B CA 1
ATOM 2015 C C . ALA B 1 111 ? -0.075 104.927 48.228 1.00 12.31 111 ALA B C 1
ATOM 2016 O O . ALA B 1 111 ? -0.673 103.881 48.497 1.00 12.39 111 ALA B O 1
ATOM 2018 N N . TRP B 1 112 ? 0.750 105.536 49.073 1.00 11.89 112 TRP B N 1
ATOM 2019 C CA . TRP B 1 112 ? 1.089 104.967 50.377 1.00 11.72 112 TRP B CA 1
ATOM 2020 C C . TRP B 1 112 ? 0.789 105.944 51.507 1.00 12.26 112 TRP B C 1
ATOM 2021 O O . TRP B 1 112 ? 0.813 107.159 51.313 1.00 12.81 112 TRP B O 1
ATOM 2032 N N . GLU B 1 113 ? 0.501 105.396 52.681 1.00 12.19 113 GLU B N 1
ATOM 2033 C CA . GLU B 1 113 ? 0.307 106.186 53.894 1.00 12.99 113 GLU B CA 1
ATOM 2034 C C . GLU B 1 113 ? 1.250 105.699 55.002 1.00 12.61 113 GLU B C 1
ATOM 2035 O O . GLU B 1 113 ? 2.025 104.758 54.801 1.00 12.43 113 GLU B O 1
ATOM 2041 N N . ILE B 1 114 ? 1.185 106.364 56.152 1.00 12.65 114 ILE B N 1
ATOM 2042 C CA . ILE B 1 114 ? 1.922 105.960 57.347 1.00 13.20 114 ILE B CA 1
ATOM 2043 C C . ILE B 1 114 ? 0.917 105.664 58.454 1.00 12.87 114 ILE B C 1
ATOM 2044 O O . ILE B 1 114 ? -0.066 106.395 58.623 1.00 13.08 114 ILE B O 1
ATOM 2049 N N . LEU B 1 115 ? 1.153 104.581 59.190 1.00 12.30 115 LEU B N 1
ATOM 2050 C CA . LEU B 1 115 ? 0.388 104.300 60.399 1.00 12.05 115 LEU B CA 1
ATOM 2051 C C . LEU B 1 115 ? 1.239 104.626 61.625 1.00 11.86 115 LEU B C 1
ATOM 2052 O O . LEU B 1 115 ? 1.312 105.790 62.030 1.00 12.84 115 LEU B O 1
ATOM 2057 N N . ALA B 1 116 ? 1.906 103.626 62.195 1.00 10.66 116 ALA B N 1
ATOM 2058 C CA . ALA B 1 116 ? 2.659 103.843 63.435 1.00 10.14 116 ALA B CA 1
ATOM 2059 C C . ALA B 1 116 ? 4.176 103.904 63.268 1.00 9.71 116 ALA B C 1
ATOM 2060 O O . ALA B 1 116 ? 4.836 104.739 63.894 1.00 10.34 116 ALA B O 1
ATOM 2062 N N . THR B 1 117 ? 4.729 103.023 62.434 1.00 8.61 117 THR B N 1
ATOM 2063 C CA . THR B 1 117 ? 6.179 102.823 62.385 1.00 8.17 117 THR B CA 1
ATOM 2064 C C . THR B 1 117 ? 6.902 103.659 61.334 1.00 7.97 117 THR B C 1
ATOM 2065 O O . THR B 1 117 ? 8.120 103.861 61.433 1.00 8.44 117 THR B O 1
ATOM 2069 N N . GLY B 1 118 ? 6.173 104.107 60.316 1.00 7.75 118 GLY B N 1
ATOM 2070 C CA . GLY B 1 118 ? 6.804 104.726 59.151 1.00 7.59 118 GLY B CA 1
ATOM 2071 C C . GLY B 1 118 ? 6.958 103.776 57.968 1.00 7.33 118 GLY B C 1
ATOM 2072 O O . GLY B 1 118 ? 7.221 104.213 56.850 1.00 7.77 118 GLY B O 1
ATOM 2073 N N . ALA B 1 119 ? 6.805 102.473 58.204 1.00 7.05 119 ALA B N 1
ATOM 2074 C CA . ALA B 1 119 ? 6.779 101.522 57.092 1.00 6.73 119 ALA B CA 1
ATOM 2075 C C . ALA B 1 119 ? 5.606 101.861 56.168 1.00 6.87 119 ALA B C 1
ATOM 2076 O O . ALA B 1 119 ? 4.498 102.117 56.641 1.00 6.67 119 ALA B O 1
ATOM 2078 N N . PRO B 1 120 ? 5.853 101.906 54.844 1.00 7.10 120 PRO B N 1
ATOM 2079 C CA . PRO B 1 120 ? 4.780 102.268 53.918 1.00 7.18 120 PRO B CA 1
ATOM 2080 C C . PRO B 1 120 ? 3.572 101.337 53.972 1.00 7.24 120 PRO B C 1
ATOM 2081 O O . PRO B 1 120 ? 3.711 100.108 53.887 1.00 7.55 120 PRO B O 1
ATOM 2085 N N . VAL B 1 121 ? 2.399 101.948 54.124 1.00 7.19 121 VAL B N 1
ATOM 2086 C CA . VAL B 1 121 ? 1.123 101.237 54.157 1.00 7.10 121 VAL B CA 1
ATOM 2087 C C . VAL B 1 121 ? 0.346 101.535 52.878 1.00 7.61 121 VAL B C 1
ATOM 2088 O O . VAL B 1 121 ? 0.142 102.697 52.520 1.00 7.18 121 VAL B O 1
ATOM 2092 N N . LEU B 1 122 ? -0.076 100.478 52.193 1.00 7.78 122 LEU B N 1
ATOM 2093 C CA . LEU B 1 122 ? -0.736 100.613 50.902 1.00 8.61 122 LEU B CA 1
ATOM 2094 C C . LEU B 1 122 ? -2.157 101.141 51.053 1.00 9.26 122 LEU B C 1
ATOM 2095 O O . LEU B 1 122 ? -2.997 100.527 51.719 1.00 9.61 122 LEU B O 1
ATOM 2100 N N . LYS B 1 123 ? -2.419 102.286 50.433 1.00 10.13 123 LYS B N 1
ATOM 2101 C CA . LYS B 1 123 ? -3.773 102.819 50.396 1.00 11.51 123 LYS B CA 1
ATOM 2102 C C . LYS B 1 123 ? -4.637 101.907 49.523 1.00 11.49 123 LYS B C 1
ATOM 2103 O O . LYS B 1 123 ? -4.260 101.565 48.396 1.00 12.28 123 LYS B O 1
ATOM 2109 N N . GLY B 1 124 ? -5.770 101.470 50.070 1.00 11.76 124 GLY B N 1
ATOM 2110 C CA . GLY B 1 124 ? -6.679 100.585 49.348 1.00 11.26 124 GLY B CA 1
ATOM 2111 C C . GLY B 1 124 ? -6.382 99.102 49.499 1.00 11.32 124 GLY B C 1
ATOM 2112 O O . GLY B 1 124 ? -6.960 98.272 48.790 1.00 11.85 124 GLY B O 1
ATOM 2113 N N . ALA B 1 125 ? -5.478 98.763 50.419 1.00 10.92 125 ALA B N 1
ATOM 2114 C CA . ALA B 1 125 ? -5.199 97.359 50.741 1.00 10.29 125 ALA B CA 1
ATOM 2115 C C . ALA B 1 125 ? -6.416 96.705 51.388 1.00 9.88 125 ALA B C 1
ATOM 2116 O O . ALA B 1 125 ? -7.229 97.393 52.003 1.00 10.11 125 ALA B O 1
ATOM 2118 N N . LEU B 1 126 ? -6.539 95.382 51.253 1.00 9.42 126 LEU B N 1
ATOM 2119 C CA . LEU B 1 126 ? -7.575 94.642 51.984 1.00 9.12 126 LEU B CA 1
ATOM 2120 C C . LEU B 1 126 ? -7.365 94.772 53.483 1.00 9.05 126 LEU B C 1
ATOM 2121 O O . LEU B 1 126 ? -8.319 94.854 54.263 1.00 9.01 126 LEU B O 1
ATOM 2126 N N . ALA B 1 127 ? -6.094 94.774 53.861 1.00 8.29 127 ALA B N 1
ATOM 2127 C CA . ALA B 1 127 ? -5.669 94.865 55.246 1.00 8.03 127 ALA B CA 1
ATOM 2128 C C . ALA B 1 127 ? -4.207 95.256 55.261 1.00 7.72 127 ALA B C 1
ATOM 2129 O O . ALA B 1 127 ? -3.461 94.939 54.334 1.00 8.02 127 ALA B O 1
ATOM 2131 N N . ALA B 1 128 ? -3.802 95.953 56.313 1.00 7.18 128 ALA B N 1
ATOM 2132 C CA . ALA B 1 128 ? -2.399 96.251 56.518 1.00 6.82 128 ALA B CA 1
ATOM 2133 C C . ALA B 1 128 ? -2.088 96.087 57.985 1.00 6.80 128 ALA B C 1
ATOM 2134 O O . ALA B 1 128 ? -2.864 96.505 58.852 1.00 7.26 128 ALA B O 1
ATOM 2136 N N . PHE B 1 129 ? -0.944 95.474 58.251 1.00 5.94 129 PHE B N 1
ATOM 2137 C CA . PHE B 1 129 ? -0.507 95.211 59.614 1.00 5.66 129 PHE B CA 1
ATOM 2138 C C . PHE B 1 129 ? 0.860 95.837 59.779 1.00 5.60 129 PHE B C 1
ATOM 2139 O O . PHE B 1 129 ? 1.834 95.364 59.197 1.00 5.88 129 PHE B O 1
ATOM 2147 N N . ASP B 1 130 ? 0.914 96.913 60.561 1.00 5.30 130 ASP B N 1
ATOM 2148 C CA . ASP B 1 130 ? 2.148 97.664 60.786 1.00 5.44 130 ASP B CA 1
ATOM 2149 C C . ASP B 1 130 ? 2.802 97.145 62.064 1.00 5.84 130 ASP B C 1
ATOM 2150 O O . ASP B 1 130 ? 2.166 97.124 63.120 1.00 5.99 130 ASP B O 1
ATOM 2155 N N . CYS B 1 131 ? 4.069 96.738 61.958 1.00 5.84 131 CYS B N 1
ATOM 2156 C CA . CYS B 1 131 ? 4.725 95.921 62.993 1.00 6.12 131 CYS B CA 1
ATOM 2157 C C . CYS B 1 131 ? 6.086 96.434 63.448 1.00 5.99 131 CYS B C 1
ATOM 2158 O O . CYS B 1 131 ? 6.832 97.011 62.661 1.00 6.00 131 CYS B O 1
ATOM 2161 N N . ARG B 1 132 ? 6.402 96.193 64.722 1.00 6.22 132 ARG B N 1
ATOM 2162 C CA . ARG B 1 132 ? 7.763 96.363 65.229 1.00 6.92 132 ARG B CA 1
ATOM 2163 C C . ARG B 1 132 ? 8.374 94.980 65.407 1.00 6.56 132 ARG B C 1
ATOM 2164 O O . ARG B 1 132 ? 7.721 94.074 65.923 1.00 6.35 132 ARG B O 1
ATOM 2172 N N . VAL B 1 133 ? 9.617 94.815 64.968 1.00 6.92 133 VAL B N 1
ATOM 2173 C CA . VAL B 1 133 ? 10.285 93.516 65.044 1.00 7.25 133 VAL B CA 1
ATOM 2174 C C . VAL B 1 133 ? 10.522 93.126 66.506 1.00 7.56 133 VAL B C 1
ATOM 2175 O O . VAL B 1 133 ? 11.046 93.927 67.286 1.00 8.07 133 VAL B O 1
ATOM 2179 N N . VAL B 1 134 ? 10.123 91.906 66.864 1.00 7.83 134 VAL B N 1
ATOM 2180 C CA . VAL B 1 134 ? 10.311 91.389 68.226 1.00 8.17 134 VAL B CA 1
ATOM 2181 C C . VAL B 1 134 ? 11.231 90.169 68.273 1.00 8.65 134 VAL B C 1
ATOM 2182 O O . VAL B 1 134 ? 11.688 89.784 69.348 1.00 9.37 134 VAL B O 1
ATOM 2186 N N . SER B 1 135 ? 11.490 89.564 67.114 1.00 8.74 135 SER B N 1
ATOM 2187 C CA . SER B 1 135 ? 12.437 88.445 67.019 1.00 8.60 135 SER B CA 1
ATOM 2188 C C . SER B 1 135 ? 13.013 88.341 65.612 1.00 8.55 135 SER B C 1
ATOM 2189 O O . SER B 1 135 ? 12.283 88.471 64.631 1.00 8.06 135 SER B O 1
ATOM 2192 N N . VAL B 1 136 ? 14.324 88.114 65.524 1.00 8.65 136 VAL B N 1
ATOM 2193 C CA . VAL B 1 136 ? 15.002 87.905 64.237 1.00 9.28 136 VAL B CA 1
ATOM 2194 C C . VAL B 1 136 ? 15.703 86.560 64.276 1.00 9.64 136 VAL B C 1
ATOM 2195 O O . VAL B 1 136 ? 16.606 86.352 65.089 1.00 9.87 136 VAL B O 1
ATOM 2199 N N . GLN B 1 137 ? 15.299 85.655 63.395 1.00 9.74 137 GLN B N 1
ATOM 2200 C CA . GLN B 1 137 ? 15.816 84.292 63.437 1.00 10.44 137 GLN B CA 1
ATOM 2201 C C . GLN B 1 137 ? 16.373 83.811 62.110 1.00 11.10 137 GLN B C 1
ATOM 2202 O O . GLN B 1 137 ? 15.818 84.098 61.055 1.00 11.09 137 GLN B O 1
ATOM 2208 N N . ASP B 1 138 ? 17.472 83.061 62.184 1.00 11.92 138 ASP B N 1
ATOM 2209 C CA . ASP B 1 138 ? 18.115 82.488 61.008 1.00 13.17 138 ASP B CA 1
ATOM 2210 C C . ASP B 1 138 ? 17.631 81.056 60.801 1.00 13.49 138 ASP B C 1
ATOM 2211 O O . ASP B 1 138 ? 17.880 80.181 61.634 1.00 13.77 138 ASP B O 1
ATOM 2216 N N . HIS B 1 139 ? 16.940 80.825 59.687 1.00 13.72 139 HIS B N 1
ATOM 2217 C CA . HIS B 1 139 ? 16.464 79.488 59.348 1.00 14.25 139 HIS B CA 1
ATOM 2218 C C . HIS B 1 139 ? 16.881 79.090 57.938 1.00 14.67 139 HIS B C 1
ATOM 2219 O O . HIS B 1 139 ? 16.107 79.214 56.984 1.00 14.54 139 HIS B O 1
ATOM 2226 N N . SER B 1 140 ? 18.130 78.632 57.836 1.00 14.94 140 SER B N 1
ATOM 2227 C CA . SER B 1 140 ? 18.715 78.104 56.601 1.00 15.32 140 SER B CA 1
ATOM 2228 C C . SER B 1 140 ? 18.780 79.147 55.486 1.00 14.98 140 SER B C 1
ATOM 2229 O O . SER B 1 140 ? 19.725 79.936 55.428 1.00 15.92 140 SER B O 1
ATOM 2232 N N . THR B 1 141 ? 17.778 79.152 54.612 1.00 14.30 141 THR B N 1
ATOM 2233 C CA . THR B 1 141 ? 17.760 80.056 53.460 1.00 13.67 141 THR B CA 1
ATOM 2234 C C . THR B 1 141 ? 17.052 81.384 53.748 1.00 12.95 141 THR B C 1
ATOM 2235 O O . THR B 1 141 ? 17.077 82.294 52.916 1.00 13.19 141 THR B O 1
ATOM 2239 N N . HIS B 1 142 ? 16.417 81.489 54.916 1.00 11.91 142 HIS B N 1
ATOM 2240 C CA . HIS B 1 142 ? 15.554 82.634 55.223 1.00 10.93 142 HIS B CA 1
ATOM 2241 C C . HIS B 1 142 ? 15.785 83.228 56.605 1.00 10.26 142 HIS B C 1
ATOM 2242 O O . HIS B 1 142 ? 16.136 82.518 57.549 1.00 10.61 142 HIS B O 1
ATOM 2249 N N . HIS B 1 143 ? 15.590 84.539 56.712 1.00 9.07 143 HIS B N 1
ATOM 2250 C CA . HIS B 1 143 ? 15.362 85.174 58.002 1.00 8.81 143 HIS B CA 1
ATOM 2251 C C . HIS B 1 143 ? 13.878 85.019 58.314 1.00 8.19 143 HIS B C 1
ATOM 2252 O O . HIS B 1 143 ? 13.038 85.238 57.440 1.00 8.34 143 HIS B O 1
ATOM 2259 N N . VAL B 1 144 ? 13.556 84.664 59.552 1.00 6.93 144 VAL B N 1
ATOM 2260 C CA . VAL B 1 144 ? 12.171 84.688 60.014 1.00 6.68 144 VAL B CA 1
ATOM 2261 C C . VAL B 1 144 ? 12.064 85.829 61.017 1.00 6.56 144 VAL B C 1
ATOM 2262 O O . VAL B 1 144 ? 12.744 85.832 62.045 1.00 6.40 144 VAL B O 1
ATOM 2266 N N . LEU B 1 145 ? 11.234 86.815 60.696 1.00 6.19 145 LEU B N 1
ATOM 2267 C CA . LEU B 1 145 ? 11.041 87.965 61.572 1.00 6.70 145 LEU B CA 1
ATOM 2268 C C . LEU B 1 145 ? 9.666 87.892 62.205 1.00 6.31 145 LEU B C 1
ATOM 2269 O O . LEU B 1 145 ? 8.666 87.734 61.505 1.00 6.61 145 LEU B O 1
ATOM 2274 N N . PHE B 1 146 ? 9.625 87.969 63.534 1.00 5.83 146 PHE B N 1
ATOM 2275 C CA . PHE B 1 146 ? 8.359 88.092 64.256 1.00 5.96 146 PHE B CA 1
ATOM 2276 C C . PHE B 1 146 ? 8.099 89.571 64.502 1.00 5.79 146 PHE B C 1
ATOM 2277 O O . PHE B 1 146 ? 9.018 90.311 64.866 1.00 6.28 146 PHE B O 1
ATOM 2285 N N . GLY B 1 147 ? 6.856 89.999 64.297 1.00 5.94 147 GLY B N 1
ATOM 2286 C CA . GLY B 1 147 ? 6.484 91.394 64.547 1.00 5.84 147 GLY B CA 1
ATOM 2287 C C . GLY B 1 147 ? 5.268 91.520 65.439 1.00 5.95 147 GLY B C 1
ATOM 2288 O O . GLY B 1 147 ? 4.327 90.739 65.321 1.00 6.55 147 GLY B O 1
ATOM 2289 N N . GLU B 1 148 ? 5.299 92.496 66.347 1.00 6.04 148 GLU B N 1
ATOM 2290 C CA . GLU B 1 148 ? 4.120 92.860 67.126 1.00 6.47 148 GLU B CA 1
ATOM 2291 C C . GLU B 1 148 ? 3.370 93.936 66.355 1.00 6.24 148 GLU B C 1
ATOM 2292 O O . GLU B 1 148 ? 3.978 94.886 65.851 1.00 6.66 148 GLU B O 1
ATOM 2298 N N . VAL B 1 149 ? 2.055 93.773 66.250 1.00 6.23 149 VAL B N 1
ATOM 2299 C CA . VAL B 1 149 ? 1.237 94.653 65.414 1.00 6.47 149 VAL B CA 1
ATOM 2300 C C . VAL B 1 149 ? 0.850 95.892 66.199 1.00 6.79 149 VAL B C 1
ATOM 2301 O O . VAL B 1 149 ? 0.159 95.798 67.208 1.00 6.99 149 VAL B O 1
ATOM 2305 N N . VAL B 1 150 ? 1.303 97.048 65.716 1.00 6.80 150 VAL B N 1
ATOM 2306 C CA . VAL B 1 150 ? 1.125 98.321 66.420 1.00 7.38 150 VAL B CA 1
ATOM 2307 C C . VAL B 1 150 ? 0.252 99.304 65.631 1.00 7.84 150 VAL B C 1
ATOM 2308 O O . VAL B 1 150 ? -0.125 100.363 66.147 1.00 8.37 150 VAL B O 1
ATOM 2312 N N . GLY B 1 151 ? -0.053 98.946 64.384 1.00 8.20 151 GLY B N 1
ATOM 2313 C CA . GLY B 1 151 ? -0.927 99.742 63.520 1.00 8.73 151 GLY B CA 1
ATOM 2314 C C . GLY B 1 151 ? -1.743 98.834 62.621 1.00 9.22 151 GLY B C 1
ATOM 2315 O O . GLY B 1 151 ? -1.282 97.759 62.226 1.00 9.03 151 GLY B O 1
ATOM 2316 N N . LEU B 1 152 ? -2.959 99.265 62.300 1.00 9.87 152 LEU B N 1
ATOM 2317 C CA . LEU B 1 152 ? -3.892 98.426 61.568 1.00 11.45 152 LEU B CA 1
ATOM 2318 C C . LEU B 1 152 ? -4.713 99.234 60.575 1.00 11.67 152 LEU B C 1
ATOM 2319 O O . LEU B 1 152 ? -5.104 100.366 60.863 1.00 12.01 152 LEU B O 1
ATOM 2324 N N . SER B 1 153 ? -4.957 98.650 59.404 1.00 12.28 153 SER B N 1
ATOM 2325 C CA . SER B 1 153 ? -5.941 99.171 58.461 1.00 13.42 153 SER B CA 1
ATOM 2326 C C . SER B 1 153 ? -6.701 98.019 57.814 1.00 13.83 153 SER B C 1
ATOM 2327 O O . SER B 1 153 ? -6.196 96.897 57.730 1.00 13.31 153 SER B O 1
ATOM 2330 N N . SER B 1 154 ? -7.925 98.299 57.377 1.00 14.67 154 SER B N 1
ATOM 2331 C CA . SER B 1 154 ? -8.755 97.312 56.697 1.00 15.93 154 SER B CA 1
ATOM 2332 C C . SER B 1 154 ? -9.710 98.041 55.767 1.00 16.12 154 SER B C 1
ATOM 2333 O O . SER B 1 154 ? -10.178 99.135 56.086 1.00 16.30 154 SER B O 1
ATOM 2336 N N . HIS B 1 155 ? -9.964 97.448 54.605 1.00 16.37 155 HIS B N 1
ATOM 2337 C CA . HIS B 1 155 ? -10.930 97.993 53.652 1.00 16.82 155 HIS B CA 1
ATOM 2338 C C . HIS B 1 155 ? -11.726 96.872 53.010 1.00 16.90 155 HIS B C 1
ATOM 2339 O O . HIS B 1 155 ? -11.195 95.785 52.765 1.00 16.14 155 HIS B O 1
ATOM 2346 N N . ALA B 1 156 ? -13.000 97.144 52.737 1.00 17.30 156 ALA B N 1
ATOM 2347 C CA . ALA B 1 156 ? -13.903 96.143 52.168 1.00 17.78 156 ALA B CA 1
ATOM 2348 C C . ALA B 1 156 ? -13.774 95.999 50.649 1.00 18.01 156 ALA B C 1
ATOM 2349 O O . ALA B 1 156 ? -14.684 96.356 49.891 1.00 18.42 156 ALA B O 1
ATOM 2351 N N . GLU B 1 157 ? -12.646 95.455 50.205 1.00 17.68 157 GLU B N 1
ATOM 2352 C CA . GLU B 1 157 ? -12.432 95.201 48.786 1.00 17.57 157 GLU B CA 1
ATOM 2353 C C . GLU B 1 157 ? -13.131 93.907 48.380 1.00 17.10 157 GLU B C 1
ATOM 2354 O O . GLU B 1 157 ? -13.301 93.001 49.198 1.00 16.85 157 GLU B O 1
ATOM 2360 N N . GLU B 1 158 ? -13.550 93.827 47.122 1.00 16.64 158 GLU B N 1
ATOM 2361 C CA . GLU B 1 158 ? -14.348 92.691 46.664 1.00 16.31 158 GLU B CA 1
ATOM 2362 C C . GLU B 1 158 ? -13.558 91.398 46.465 1.00 15.23 158 GLU B C 1
ATOM 2363 O O . GLU B 1 158 ? -14.105 90.308 46.643 1.00 14.85 158 GLU B O 1
ATOM 2369 N N . GLU B 1 159 ? -12.278 91.517 46.113 1.00 13.99 159 GLU B N 1
ATOM 2370 C CA . GLU B 1 159 ? -11.461 90.339 45.810 1.00 13.55 159 GLU B CA 1
ATOM 2371 C C . GLU B 1 159 ? -10.096 90.350 46.487 1.00 12.04 159 GLU B C 1
ATOM 2372 O O . GLU B 1 159 ? -9.493 91.407 46.672 1.00 11.70 159 GLU B O 1
ATOM 2378 N N . ALA B 1 160 ? -9.626 89.158 46.851 1.00 10.99 160 ALA B N 1
ATOM 2379 C CA . ALA B 1 160 ? -8.275 88.968 47.382 1.00 9.97 160 ALA B CA 1
ATOM 2380 C C . ALA B 1 160 ? -7.356 88.390 46.308 1.00 9.46 160 ALA B C 1
ATOM 2381 O O . ALA B 1 160 ? -7.770 87.536 45.523 1.00 9.67 160 ALA B O 1
ATOM 2383 N N . LEU B 1 161 ? -6.110 88.858 46.281 1.00 8.64 161 LEU B N 1
ATOM 2384 C CA . LEU B 1 161 ? -5.114 88.322 45.357 1.00 7.94 161 LEU B CA 1
ATOM 2385 C C . LEU B 1 161 ? -4.430 87.119 45.990 1.00 8.11 161 LEU B C 1
ATOM 2386 O O . LEU B 1 161 ? -3.880 87.210 47.091 1.00 7.39 161 LEU B O 1
ATOM 2391 N N . ILE B 1 162 ? -4.484 85.993 45.289 1.00 7.75 162 ILE B N 1
ATOM 2392 C CA . ILE B 1 162 ? -3.940 84.739 45.792 1.00 8.52 162 ILE B CA 1
ATOM 2393 C C . ILE B 1 162 ? -3.001 84.112 44.766 1.00 8.11 162 ILE B C 1
ATOM 2394 O O . ILE B 1 162 ? -3.270 84.155 43.563 1.00 8.42 162 ILE B O 1
ATOM 2399 N N . TYR B 1 163 ? -1.891 83.555 45.244 1.00 7.97 163 TYR B N 1
ATOM 2400 C CA . TYR B 1 163 ? -0.969 82.810 44.389 1.00 8.05 163 TYR B CA 1
ATOM 2401 C C . TYR B 1 163 ? -1.143 81.319 44.649 1.00 8.24 163 TYR B C 1
ATOM 2402 O O . TYR B 1 163 ? -1.146 80.879 45.798 1.00 8.09 163 TYR B O 1
ATOM 2411 N N . LEU B 1 164 ? -1.304 80.556 43.572 1.00 8.35 164 LEU B N 1
ATOM 2412 C CA . LEU B 1 164 ? -1.555 79.118 43.648 1.00 8.54 164 LEU B CA 1
ATOM 2413 C C . LEU B 1 164 ? -1.282 78.499 42.283 1.00 9.27 164 LEU B C 1
ATOM 2414 O O . LEU B 1 164 ? -1.671 79.063 41.263 1.00 9.40 164 LEU B O 1
ATOM 2419 N N . ASN B 1 165 ? -0.604 77.353 42.270 1.00 9.89 165 ASN B N 1
ATOM 2420 C CA . ASN B 1 165 ? -0.315 76.630 41.023 1.00 11.02 165 ASN B CA 1
ATOM 2421 C C . ASN B 1 165 ? 0.444 77.495 40.000 1.00 11.48 165 ASN B C 1
ATOM 2422 O O . ASN B 1 165 ? 0.148 77.483 38.793 1.00 11.33 165 ASN B O 1
ATOM 2427 N N . ARG B 1 166 ? 1.419 78.244 40.516 1.00 11.66 166 ARG B N 1
ATOM 2428 C CA . ARG B 1 166 ? 2.340 79.076 39.721 1.00 12.83 166 ARG B CA 1
ATOM 2429 C C . ARG B 1 166 ? 1.650 80.185 38.914 1.00 12.45 166 ARG B C 1
ATOM 2430 O O . ARG B 1 166 ? 2.155 80.620 37.870 1.00 12.47 166 ARG B O 1
ATOM 2438 N N . ARG B 1 167 ? 0.500 80.638 39.406 1.00 12.10 167 ARG B N 1
ATOM 2439 C CA . ARG B 1 167 ? -0.196 81.790 38.824 1.00 12.34 167 ARG B CA 1
ATOM 2440 C C . ARG B 1 167 ? -1.002 82.565 39.868 1.00 11.32 167 ARG B C 1
ATOM 2441 O O . ARG B 1 167 ? -1.272 82.062 40.964 1.00 10.60 167 ARG B O 1
ATOM 2449 N N . TYR B 1 168 ? -1.370 83.796 39.523 1.00 10.39 168 TYR B N 1
ATOM 2450 C CA . TYR B 1 168 ? -2.209 84.618 40.380 1.00 9.89 168 TYR B CA 1
ATOM 2451 C C . TYR B 1 168 ? -3.696 84.385 40.125 1.00 10.07 168 TYR B C 1
ATOM 2452 O O . TYR B 1 168 ? -4.114 84.096 38.995 1.00 10.45 168 TYR B O 1
ATOM 2461 N N . HIS B 1 169 ? -4.482 84.537 41.185 1.00 10.01 169 HIS B N 1
ATOM 2462 C CA . HIS B 1 169 ? -5.930 84.378 41.135 1.00 10.31 169 HIS B CA 1
ATOM 2463 C C . HIS B 1 169 ? -6.585 85.503 41.914 1.00 10.88 169 HIS B C 1
ATOM 2464 O O . HIS B 1 169 ? -5.988 86.060 42.840 1.00 10.71 169 HIS B O 1
ATOM 2471 N N . LYS B 1 170 ? -7.822 85.822 41.546 1.00 11.55 170 LYS B N 1
ATOM 2472 C CA . LYS B 1 170 ? -8.653 86.722 42.335 1.00 12.65 170 LYS B CA 1
ATOM 2473 C C . LYS B 1 170 ? -9.772 85.916 42.971 1.00 13.06 170 LYS B C 1
ATOM 2474 O O . LYS B 1 170 ? -10.479 85.173 42.284 1.00 13.90 170 LYS B O 1
ATOM 2480 N N . LEU B 1 171 ? -9.911 86.041 44.287 1.00 13.15 171 LEU B N 1
ATOM 2481 C CA . LEU B 1 171 ? -10.942 85.314 45.019 1.00 13.66 171 LEU B CA 1
ATOM 2482 C C . LEU B 1 171 ? -11.891 86.274 45.720 1.00 14.07 171 LEU B C 1
ATOM 2483 O O . LEU B 1 171 ? -11.468 87.099 46.527 1.00 13.83 171 LEU B O 1
ATOM 2488 N N . GLU B 1 172 ? -13.180 86.149 45.407 1.00 14.83 172 GLU B N 1
ATOM 2489 C CA . GLU B 1 172 ? -14.220 86.991 45.990 1.00 15.91 172 GLU B CA 1
ATOM 2490 C C . GLU B 1 172 ? -14.368 86.734 47.491 1.00 15.59 172 GLU B C 1
ATOM 2491 O O . GLU B 1 172 ? -14.478 85.586 47.917 1.00 15.59 172 GLU B O 1
ATOM 2497 N N . LEU B 1 173 ? -14.352 87.807 48.281 1.00 15.81 173 LEU B N 1
ATOM 2498 C CA . LEU B 1 173 ? -14.600 87.709 49.723 1.00 15.77 173 LEU B CA 1
ATOM 2499 C C . LEU B 1 173 ? -16.031 87.264 50.017 1.00 16.26 173 LEU B C 1
ATOM 2500 O O . LEU B 1 173 ? -16.948 87.540 49.242 1.00 16.86 173 LEU B O 1
ATOM 2505 N N . SER C 1 12 ? 5.093 98.434 -3.009 1.00 16.44 12 SER C N 1
ATOM 2506 C CA . SER C 1 12 ? 4.947 99.213 -1.742 1.00 16.05 12 SER C CA 1
ATOM 2507 C C . SER C 1 12 ? 5.721 98.557 -0.599 1.00 15.56 12 SER C C 1
ATOM 2508 O O . SER C 1 12 ? 5.851 99.131 0.484 1.00 15.80 12 SER C O 1
ATOM 2511 N N . THR C 1 13 ? 6.236 97.357 -0.851 1.00 14.60 13 THR C N 1
ATOM 2512 C CA . THR C 1 13 ? 6.893 96.569 0.194 1.00 13.71 13 THR C CA 1
ATOM 2513 C C . THR C 1 13 ? 8.366 96.914 0.380 1.00 13.14 13 THR C C 1
ATOM 2514 O O . THR C 1 13 ? 9.017 97.443 -0.527 1.00 13.29 13 THR C O 1
ATOM 2518 N N . VAL C 1 14 ? 8.885 96.605 1.566 1.00 12.10 14 VAL C N 1
ATOM 2519 C CA . VAL C 1 14 ? 10.293 96.821 1.880 1.00 11.51 14 VAL C CA 1
ATOM 2520 C C . VAL C 1 14 ? 11.184 95.835 1.128 1.00 11.63 14 VAL C C 1
ATOM 2521 O O . VAL C 1 14 ? 10.697 94.858 0.560 1.00 10.97 14 VAL C O 1
ATOM 2525 N N . GLU C 1 15 ? 12.489 96.098 1.130 1.00 12.02 15 GLU C N 1
ATOM 2526 C CA . GLU C 1 15 ? 13.447 95.232 0.452 1.00 12.85 15 GLU C CA 1
ATOM 2527 C C . GLU C 1 15 ? 13.551 93.866 1.118 1.00 12.44 15 GLU C C 1
ATOM 2528 O O . GLU C 1 15 ? 13.508 93.764 2.349 1.00 12.21 15 GLU C O 1
ATOM 2534 N N . SER C 1 16 ? 13.692 92.823 0.299 1.00 12.28 16 SER C N 1
ATOM 2535 C CA . SER C 1 16 ? 13.798 91.450 0.801 1.00 12.30 16 SER C CA 1
ATOM 2536 C C . SER C 1 16 ? 14.967 91.278 1.769 1.00 12.33 16 SER C C 1
ATOM 2537 O O . SER C 1 16 ? 14.805 90.695 2.843 1.00 11.99 16 SER C O 1
ATOM 2540 N N . LYS C 1 17 ? 16.135 91.804 1.402 1.00 12.13 17 LYS C N 1
ATOM 2541 C CA . LYS C 1 17 ? 17.312 91.688 2.251 1.00 12.39 17 LYS C CA 1
ATOM 2542 C C . LYS C 1 17 ? 17.101 92.366 3.607 1.00 11.86 17 LYS C C 1
ATOM 2543 O O . LYS C 1 17 ? 17.368 91.766 4.647 1.00 12.09 17 LYS C O 1
ATOM 2549 N N . ALA C 1 18 ? 16.603 93.602 3.594 1.00 11.25 18 ALA C N 1
ATOM 2550 C CA . ALA C 1 18 ? 16.353 94.333 4.837 1.00 11.22 18 ALA C CA 1
ATOM 2551 C C . ALA C 1 18 ? 15.376 93.578 5.738 1.00 10.77 18 ALA C C 1
ATOM 2552 O O . ALA C 1 18 ? 15.544 93.542 6.962 1.00 10.75 18 ALA C O 1
ATOM 2554 N N . TYR C 1 19 ? 14.361 92.976 5.122 1.00 10.43 19 TYR C N 1
ATOM 2555 C CA . TYR C 1 19 ? 13.381 92.173 5.842 1.00 10.24 19 TYR C CA 1
ATOM 2556 C C . TYR C 1 19 ? 14.028 90.948 6.492 1.00 10.52 19 TYR C C 1
ATOM 2557 O O . TYR C 1 19 ? 13.815 90.676 7.675 1.00 10.21 19 TYR C O 1
ATOM 2566 N N . ARG C 1 20 ? 14.819 90.215 5.714 1.00 11.01 20 ARG C N 1
ATOM 2567 C CA . ARG C 1 20 ? 15.551 89.059 6.232 1.00 11.58 20 ARG C CA 1
ATOM 2568 C C . ARG C 1 20 ? 16.453 89.447 7.403 1.00 11.44 20 ARG C C 1
ATOM 2569 O O . ARG C 1 20 ? 16.510 88.743 8.417 1.00 11.59 20 ARG C O 1
ATOM 2577 N N . ASP C 1 21 ? 17.142 90.577 7.265 1.00 11.28 21 ASP C N 1
ATOM 2578 C CA . ASP C 1 21 ? 18.011 91.086 8.318 1.00 11.44 21 ASP C CA 1
ATOM 2579 C C . ASP C 1 21 ? 17.231 91.402 9.594 1.00 10.84 21 ASP C C 1
ATOM 2580 O O . ASP C 1 21 ? 17.659 91.036 10.687 1.00 11.00 21 ASP C O 1
ATOM 2585 N N . ALA C 1 22 ? 16.078 92.056 9.451 1.00 10.52 22 ALA C N 1
ATOM 2586 C CA . ALA C 1 22 ? 15.229 92.352 10.606 1.00 9.78 22 ALA C CA 1
ATOM 2587 C C . ALA C 1 22 ? 14.709 91.066 11.243 1.00 9.60 22 ALA C C 1
ATOM 2588 O O . ALA C 1 22 ? 14.639 90.958 12.469 1.00 9.23 22 ALA C O 1
ATOM 2590 N N . MET C 1 23 ? 14.360 90.090 10.407 1.00 9.28 23 MET C N 1
ATOM 2591 C CA . MET C 1 23 ? 13.870 88.801 10.901 1.00 9.34 23 MET C CA 1
ATOM 2592 C C . MET C 1 23 ? 14.901 87.981 11.688 1.00 9.22 23 MET C C 1
ATOM 2593 O O . MET C 1 23 ? 14.528 87.058 12.423 1.00 9.68 23 MET C O 1
ATOM 2598 N N . SER C 1 24 ? 16.183 88.332 11.566 1.00 9.44 24 SER C N 1
ATOM 2599 C CA . SER C 1 24 ? 17.220 87.681 12.370 1.00 9.25 24 SER C CA 1
ATOM 2600 C C . SER C 1 24 ? 17.122 88.078 13.848 1.00 8.76 24 SER C C 1
ATOM 2601 O O . SER C 1 24 ? 17.791 87.496 14.698 1.00 9.07 24 SER C O 1
ATOM 2604 N N . HIS C 1 25 ? 16.289 89.076 14.140 1.00 8.39 25 HIS C N 1
ATOM 2605 C CA . HIS C 1 25 ? 16.032 89.518 15.511 1.00 8.17 25 HIS C CA 1
ATOM 2606 C C . HIS C 1 25 ? 14.757 88.891 16.086 1.00 8.04 25 HIS C C 1
ATOM 2607 O O . HIS C 1 25 ? 14.388 89.153 17.237 1.00 7.67 25 HIS C O 1
ATOM 2614 N N . TYR C 1 26 ? 14.112 88.058 15.272 1.00 7.52 26 TYR C N 1
ATOM 2615 C CA . TYR C 1 26 ? 12.861 87.391 15.610 1.00 7.30 26 TYR C CA 1
ATOM 2616 C C . TYR C 1 26 ? 13.172 85.915 15.861 1.00 7.15 26 TYR C C 1
ATOM 2617 O O . TYR C 1 26 ? 13.370 85.153 14.915 1.00 7.61 26 TYR C O 1
ATOM 2626 N N . ALA C 1 27 ? 13.223 85.523 17.133 1.00 6.74 27 ALA C N 1
ATOM 2627 C CA . ALA C 1 27 ? 13.599 84.155 17.514 1.00 6.36 27 ALA C CA 1
ATOM 2628 C C . ALA C 1 27 ? 12.569 83.141 17.038 1.00 6.02 27 ALA C C 1
ATOM 2629 O O . ALA C 1 27 ? 11.385 83.442 16.971 1.00 5.97 27 ALA C O 1
ATOM 2631 N N . GLY C 1 28 ? 13.031 81.935 16.718 1.00 6.37 28 GLY C N 1
ATOM 2632 C CA . GLY C 1 28 ? 12.136 80.867 16.305 1.00 6.17 28 GLY C CA 1
ATOM 2633 C C . GLY C 1 28 ? 12.502 79.554 16.965 1.00 6.12 28 GLY C C 1
ATOM 2634 O O . GLY C 1 28 ? 13.681 79.193 17.031 1.00 6.86 28 GLY C O 1
ATOM 2635 N N . ALA C 1 29 ? 11.491 78.846 17.462 1.00 6.04 29 ALA C N 1
ATOM 2636 C CA . ALA C 1 29 ? 11.685 77.481 17.938 1.00 6.16 29 ALA C CA 1
ATOM 2637 C C . ALA C 1 29 ? 11.980 76.621 16.722 1.00 6.30 29 ALA C C 1
ATOM 2638 O O . ALA C 1 29 ? 11.202 76.606 15.767 1.00 6.73 29 ALA C O 1
ATOM 2640 N N . VAL C 1 30 ? 13.114 75.923 16.750 1.00 6.24 30 VAL C N 1
ATOM 2641 C CA . VAL C 1 30 ? 13.536 75.111 15.609 1.00 6.23 30 VAL C CA 1
ATOM 2642 C C . VAL C 1 30 ? 12.750 73.804 15.567 1.00 6.34 30 VAL C C 1
ATOM 2643 O O . VAL C 1 30 ? 12.696 73.063 16.553 1.00 6.65 30 VAL C O 1
ATOM 2647 N N . GLN C 1 31 ? 12.148 73.542 14.410 1.00 6.12 31 GLN C N 1
ATOM 2648 C CA . GLN C 1 31 ? 11.379 72.327 14.170 1.00 6.45 31 GLN C CA 1
ATOM 2649 C C . GLN C 1 31 ? 12.018 71.546 13.041 1.00 6.68 31 GLN C C 1
ATOM 2650 O O . GLN C 1 31 ? 12.716 72.112 12.198 1.00 6.11 31 GLN C O 1
ATOM 2656 N N . ILE C 1 32 ? 11.775 70.240 13.024 1.00 6.39 32 ILE C N 1
ATOM 2657 C CA . ILE C 1 32 ? 11.967 69.463 11.809 1.00 6.70 32 ILE C CA 1
ATOM 2658 C C . ILE C 1 32 ? 10.594 68.954 11.411 1.00 6.27 32 ILE C C 1
ATOM 2659 O O . ILE C 1 32 ? 9.919 68.261 12.190 1.00 6.06 32 ILE C O 1
ATOM 2664 N N . VAL C 1 33 ? 10.166 69.340 10.215 1.00 5.92 33 VAL C N 1
ATOM 2665 C CA . VAL C 1 33 ? 8.886 68.891 9.693 1.00 6.00 33 VAL C CA 1
ATOM 2666 C C . VAL C 1 33 ? 9.142 67.735 8.734 1.00 5.71 33 VAL C C 1
ATOM 2667 O O . VAL C 1 33 ? 10.029 67.805 7.880 1.00 5.51 33 VAL C O 1
ATOM 2671 N N . THR C 1 34 ? 8.384 66.663 8.905 1.00 5.39 34 THR C N 1
ATOM 2672 C CA . THR C 1 34 ? 8.619 65.444 8.142 1.00 5.61 34 THR C CA 1
ATOM 2673 C C . THR C 1 34 ? 7.351 64.947 7.485 1.00 5.90 34 THR C C 1
ATOM 2674 O O . THR C 1 34 ? 6.248 65.335 7.867 1.00 5.68 34 THR C O 1
ATOM 2678 N N . THR C 1 35 ? 7.525 64.066 6.505 1.00 6.12 35 THR C N 1
ATOM 2679 C CA . THR C 1 35 ? 6.401 63.407 5.849 1.00 6.62 35 THR C CA 1
ATOM 2680 C C . THR C 1 35 ? 6.831 62.035 5.348 1.00 6.93 35 THR C C 1
ATOM 2681 O O . THR C 1 35 ? 8.023 61.784 5.140 1.00 6.57 35 THR C O 1
ATOM 2685 N N . ALA C 1 36 ? 5.848 61.156 5.168 1.00 7.68 36 ALA C N 1
ATOM 2686 C CA . ALA C 1 36 ? 6.056 59.844 4.554 1.00 8.58 36 ALA C CA 1
ATOM 2687 C C . ALA C 1 36 ? 4.767 59.413 3.872 1.00 9.24 36 ALA C C 1
ATOM 2688 O O . ALA C 1 36 ? 3.677 59.850 4.248 1.00 9.69 36 ALA C O 1
ATOM 2690 N N . GLY C 1 37 ? 4.899 58.554 2.868 1.00 9.94 37 GLY C N 1
ATOM 2691 C CA . GLY C 1 37 ? 3.750 58.086 2.105 1.00 10.65 37 GLY C CA 1
ATOM 2692 C C . GLY C 1 37 ? 4.151 57.700 0.697 1.00 11.32 37 GLY C C 1
ATOM 2693 O O . GLY C 1 37 ? 5.331 57.463 0.422 1.00 11.41 37 GLY C O 1
ATOM 2694 N N . ALA C 1 38 ? 3.165 57.664 -0.197 1.00 11.95 38 ALA C N 1
ATOM 2695 C CA . ALA C 1 38 ? 3.366 57.230 -1.581 1.00 12.61 38 ALA C CA 1
ATOM 2696 C C . ALA C 1 38 ? 4.386 58.063 -2.360 1.00 12.60 38 ALA C C 1
ATOM 2697 O O . ALA C 1 38 ? 4.993 57.569 -3.315 1.00 13.24 38 ALA C O 1
ATOM 2699 N N . ALA C 1 39 ? 4.566 59.321 -1.956 1.00 12.30 39 ALA C N 1
ATOM 2700 C CA . ALA C 1 39 ? 5.476 60.236 -2.648 1.00 12.05 39 ALA C CA 1
ATOM 2701 C C . ALA C 1 39 ? 6.887 60.223 -2.047 1.00 11.58 39 ALA C C 1
ATOM 2702 O O . ALA C 1 39 ? 7.793 60.888 -2.551 1.00 12.02 39 ALA C O 1
ATOM 2704 N N . GLY C 1 40 ? 7.058 59.472 -0.963 1.00 10.92 40 GLY C N 1
ATOM 2705 C CA . GLY C 1 40 ? 8.365 59.301 -0.341 1.00 10.28 40 GLY C CA 1
ATOM 2706 C C . GLY C 1 40 ? 8.480 59.953 1.022 1.00 9.73 40 GLY C C 1
ATOM 2707 O O . GLY C 1 40 ? 7.540 60.597 1.495 1.00 9.31 40 GLY C O 1
ATOM 2708 N N . ARG C 1 41 ? 9.641 59.766 1.646 1.00 9.41 41 ARG C N 1
ATOM 2709 C CA . ARG C 1 41 ? 9.936 60.345 2.949 1.00 8.62 41 ARG C CA 1
ATOM 2710 C C . ARG C 1 41 ? 10.833 61.561 2.788 1.00 8.16 41 ARG C C 1
ATOM 2711 O O . ARG C 1 41 ? 11.863 61.503 2.113 1.00 7.85 41 ARG C O 1
ATOM 2719 N N . ARG C 1 42 ? 10.439 62.653 3.441 1.00 7.18 42 ARG C N 1
ATOM 2720 C CA . ARG C 1 42 ? 11.194 63.900 3.401 1.00 6.75 42 ARG C CA 1
ATOM 2721 C C . ARG C 1 42 ? 11.132 64.611 4.753 1.00 6.41 42 ARG C C 1
ATOM 2722 O O . ARG C 1 42 ? 10.126 64.532 5.455 1.00 6.54 42 ARG C O 1
ATOM 2730 N N . GLY C 1 43 ? 12.216 65.293 5.112 1.00 6.23 43 GLY C N 1
ATOM 2731 C CA . GLY C 1 43 ? 12.226 66.148 6.294 1.00 6.37 43 GLY C CA 1
ATOM 2732 C C . GLY C 1 43 ? 12.915 67.460 5.992 1.00 6.91 43 GLY C C 1
ATOM 2733 O O . GLY C 1 43 ? 13.730 67.543 5.066 1.00 6.75 43 GLY C O 1
ATOM 2734 N N . LEU C 1 44 ? 12.579 68.492 6.759 1.00 7.08 44 LEU C N 1
ATOM 2735 C CA . LEU C 1 44 ? 13.326 69.741 6.676 1.00 7.43 44 LEU C CA 1
ATOM 2736 C C . LEU C 1 44 ? 13.226 70.576 7.940 1.00 7.19 44 LEU C C 1
ATOM 2737 O O . LEU C 1 44 ? 12.213 70.557 8.647 1.00 6.60 44 LEU C O 1
ATOM 2742 N N . THR C 1 45 ? 14.301 71.307 8.211 1.00 6.96 45 THR C N 1
ATOM 2743 C CA . THR C 1 45 ? 14.362 72.203 9.352 1.00 6.99 45 THR C CA 1
ATOM 2744 C C . THR C 1 45 ? 13.583 73.463 9.008 1.00 7.07 45 THR C C 1
ATOM 2745 O O . THR C 1 45 ? 13.710 74.000 7.906 1.00 7.03 45 THR C O 1
ATOM 2749 N N . LEU C 1 46 ? 12.759 73.927 9.939 1.00 7.25 46 LEU C N 1
ATOM 2750 C CA . LEU C 1 46 ? 12.077 75.194 9.730 1.00 8.28 46 LEU C CA 1
ATOM 2751 C C . LEU C 1 46 ? 11.635 75.835 11.029 1.00 7.76 46 LEU C C 1
ATOM 2752 O O . LEU C 1 46 ? 11.522 75.176 12.069 1.00 7.72 46 LEU C O 1
ATOM 2757 N N . THR C 1 47 ? 11.409 77.138 10.937 1.00 7.31 47 THR C N 1
ATOM 2758 C CA . THR C 1 47 ? 10.906 77.933 12.042 1.00 7.46 47 THR C CA 1
ATOM 2759 C C . THR C 1 47 ? 9.604 78.637 11.653 1.00 6.99 47 THR C C 1
ATOM 2760 O O . THR C 1 47 ? 8.909 79.158 12.524 1.00 6.71 47 THR C O 1
ATOM 2764 N N . ALA C 1 48 ? 9.283 78.639 10.353 1.00 7.19 48 ALA C N 1
ATOM 2765 C CA . ALA C 1 48 ? 8.081 79.306 9.831 1.00 7.47 48 ALA C CA 1
ATOM 2766 C C . ALA C 1 48 ? 6.849 78.433 10.034 1.00 7.55 48 ALA C C 1
ATOM 2767 O O . ALA C 1 48 ? 6.290 77.860 9.087 1.00 7.53 48 ALA C O 1
ATOM 2769 N N . ALA C 1 49 ? 6.458 78.311 11.297 1.00 7.70 49 ALA C N 1
ATOM 2770 C CA . ALA C 1 49 ? 5.271 77.568 11.678 1.00 8.08 49 ALA C CA 1
ATOM 2771 C C . ALA C 1 49 ? 4.697 78.208 12.919 1.00 8.67 49 ALA C C 1
ATOM 2772 O O . ALA C 1 49 ? 5.420 78.858 13.677 1.00 8.72 49 ALA C O 1
ATOM 2774 N N . CYS C 1 50 ? 3.396 78.024 13.121 1.00 8.68 50 CYS C N 1
ATOM 2775 C CA . CYS C 1 50 ? 2.755 78.432 14.368 1.00 9.40 50 CYS C CA 1
ATOM 2776 C C . CYS C 1 50 ? 1.422 77.725 14.566 1.00 9.45 50 CYS C C 1
ATOM 2777 O O . CYS C 1 50 ? 0.859 77.163 13.627 1.00 9.56 50 CYS C O 1
ATOM 2780 N N . SER C 1 51 ? 0.940 77.747 15.806 1.00 9.35 51 SER C N 1
ATOM 2781 C CA . SER C 1 51 ? -0.374 77.214 16.136 1.00 9.84 51 SER C CA 1
ATOM 2782 C C . SER C 1 51 ? -1.445 78.162 15.636 1.00 9.95 51 SER C C 1
ATOM 2783 O O . SER C 1 51 ? -1.343 79.379 15.825 1.00 10.42 51 SER C O 1
ATOM 2786 N N . VAL C 1 52 ? -2.474 77.601 15.011 1.00 10.10 52 VAL C N 1
ATOM 2787 C CA . VAL C 1 52 ? -3.575 78.394 14.470 1.00 10.29 52 VAL C CA 1
ATOM 2788 C C . VAL C 1 52 ? -4.783 78.333 15.401 1.00 10.73 52 VAL C C 1
ATOM 2789 O O . VAL C 1 52 ? -5.415 79.355 15.679 1.00 11.30 52 VAL C O 1
ATOM 2793 N N . SER C 1 53 ? -5.078 77.135 15.898 1.00 11.16 53 SER C N 1
ATOM 2794 C CA . SER C 1 53 ? -6.212 76.923 16.788 1.00 11.17 53 SER C CA 1
ATOM 2795 C C . SER C 1 53 ? -5.947 75.750 17.715 1.00 11.48 53 SER C C 1
ATOM 2796 O O . SER C 1 53 ? -5.165 74.856 17.386 1.00 11.02 53 SER C O 1
ATOM 2799 N N . ASP C 1 54 ? -6.600 75.753 18.874 1.00 11.74 54 ASP C N 1
ATOM 2800 C CA . ASP C 1 54 ? -6.617 74.570 19.731 1.00 12.38 54 ASP C CA 1
ATOM 2801 C C . ASP C 1 54 ? -7.935 73.786 19.606 1.00 12.46 54 ASP C C 1
ATOM 2802 O O . ASP C 1 54 ? -8.105 72.746 20.240 1.00 12.24 54 ASP C O 1
ATOM 2807 N N . ASN C 1 55 ? -8.852 74.280 18.774 1.00 12.19 55 ASN C N 1
ATOM 2808 C CA . ASN C 1 55 ? -10.193 73.702 18.671 1.00 12.89 55 ASN C CA 1
ATOM 2809 C C . ASN C 1 55 ? -10.802 73.837 17.265 1.00 12.48 55 ASN C C 1
ATOM 2810 O O . ASN C 1 55 ? -11.538 74.791 16.996 1.00 13.10 55 ASN C O 1
ATOM 2815 N N . PRO C 1 56 ? -10.500 72.886 16.357 1.00 12.19 56 PRO C N 1
ATOM 2816 C CA . PRO C 1 56 ? -9.631 71.724 16.554 1.00 11.97 56 PRO C CA 1
ATOM 2817 C C . PRO C 1 56 ? -8.154 72.108 16.473 1.00 11.54 56 PRO C C 1
ATOM 2818 O O . PRO C 1 56 ? -7.813 73.080 15.783 1.00 11.30 56 PRO C O 1
ATOM 2822 N N . PRO C 1 57 ? -7.282 71.371 17.192 1.00 11.00 57 PRO C N 1
ATOM 2823 C CA . PRO C 1 57 ? -5.842 71.618 17.095 1.00 10.43 57 PRO C CA 1
ATOM 2824 C C . PRO C 1 57 ? -5.363 71.723 15.644 1.00 9.92 57 PRO C C 1
ATOM 2825 O O . PRO C 1 57 ? -5.485 70.773 14.871 1.00 9.43 57 PRO C O 1
ATOM 2829 N N . THR C 1 58 ? -4.840 72.891 15.290 1.00 9.41 58 THR C N 1
ATOM 2830 C CA . THR C 1 58 ? -4.465 73.197 13.913 1.00 9.30 58 THR C CA 1
ATOM 2831 C C . THR C 1 58 ? -3.145 73.958 13.915 1.00 9.00 58 THR C C 1
ATOM 2832 O O . THR C 1 58 ? -2.964 74.886 14.701 1.00 8.64 58 THR C O 1
ATOM 2836 N N . ILE C 1 59 ? -2.233 73.548 13.038 1.00 8.50 59 ILE C N 1
ATOM 2837 C CA . ILE C 1 59 ? -0.922 74.188 12.890 1.00 8.66 59 ILE C CA 1
ATOM 2838 C C . ILE C 1 59 ? -0.693 74.519 11.422 1.00 8.20 59 ILE C C 1
ATOM 2839 O O . ILE C 1 59 ? -1.099 73.762 10.540 1.00 8.57 59 ILE C O 1
ATOM 2844 N N . LEU C 1 60 ? -0.053 75.651 11.143 1.00 7.50 60 LEU C N 1
ATOM 2845 C CA . LEU C 1 60 ? 0.353 75.935 9.770 1.00 7.21 60 LEU C CA 1
ATOM 2846 C C . LEU C 1 60 ? 1.869 75.859 9.617 1.00 7.00 60 LEU C C 1
ATOM 2847 O O . LEU C 1 60 ? 2.608 76.124 10.571 1.00 6.79 60 LEU C O 1
ATOM 2852 N N . ILE C 1 61 ? 2.310 75.475 8.422 1.00 6.52 61 ILE C N 1
ATOM 2853 C CA . ILE C 1 61 ? 3.728 75.517 8.063 1.00 6.47 61 ILE C CA 1
ATOM 2854 C C . ILE C 1 61 ? 3.886 76.235 6.736 1.00 6.45 61 ILE C C 1
ATOM 2855 O O . ILE C 1 61 ? 2.971 76.224 5.903 1.00 6.21 61 ILE C O 1
ATOM 2860 N N . CYS C 1 62 ? 5.049 76.862 6.547 1.00 6.65 62 CYS C N 1
ATOM 2861 C CA . CYS C 1 62 ? 5.356 77.536 5.291 1.00 7.18 62 CYS C CA 1
ATOM 2862 C C . CYS C 1 62 ? 6.527 76.841 4.617 1.00 7.39 62 CYS C C 1
ATOM 2863 O O . CYS C 1 62 ? 7.582 76.688 5.222 1.00 7.95 62 CYS C O 1
ATOM 2866 N N . LEU C 1 63 ? 6.329 76.426 3.368 1.00 7.68 63 LEU C N 1
ATOM 2867 C CA . LEU C 1 63 ? 7.339 75.666 2.620 1.00 7.99 63 LEU C CA 1
ATOM 2868 C C . LEU C 1 63 ? 7.744 76.376 1.333 1.00 8.45 63 LEU C C 1
ATOM 2869 O O . LEU C 1 63 ? 6.883 76.732 0.533 1.00 8.43 63 LEU C O 1
ATOM 2874 N N . GLN C 1 64 ? 9.053 76.561 1.133 1.00 9.08 64 GLN C N 1
ATOM 2875 C CA . GLN C 1 64 ? 9.583 77.223 -0.069 1.00 10.72 64 GLN C CA 1
ATOM 2876 C C . GLN C 1 64 ? 9.302 76.422 -1.333 1.00 10.73 64 GLN C C 1
ATOM 2877 O O . GLN C 1 64 ? 9.558 75.216 -1.386 1.00 10.95 64 GLN C O 1
ATOM 2883 N N . LYS C 1 65 ? 8.806 77.104 -2.361 1.00 10.92 65 LYS C N 1
ATOM 2884 C CA . LYS C 1 65 ? 8.559 76.476 -3.657 1.00 11.58 65 LYS C CA 1
ATOM 2885 C C . LYS C 1 65 ? 9.846 76.069 -4.354 1.00 11.81 65 LYS C C 1
ATOM 2886 O O . LYS C 1 65 ? 9.878 75.054 -5.060 1.00 12.10 65 LYS C O 1
ATOM 2892 N N . ILE C 1 66 ? 10.889 76.875 -4.168 1.00 12.37 66 ILE C N 1
ATOM 2893 C CA . ILE C 1 66 ? 12.175 76.682 -4.850 1.00 13.20 66 ILE C CA 1
ATOM 2894 C C . ILE C 1 66 ? 12.714 75.269 -4.613 1.00 12.68 66 ILE C C 1
ATOM 2895 O O . ILE C 1 66 ? 13.236 74.634 -5.531 1.00 12.81 66 ILE C O 1
ATOM 2900 N N . HIS C 1 67 ? 12.539 74.767 -3.395 1.00 12.13 67 HIS C N 1
ATOM 2901 C CA . HIS C 1 67 ? 12.865 73.380 -3.105 1.00 11.83 67 HIS C CA 1
ATOM 2902 C C . HIS C 1 67 ? 11.722 72.487 -3.565 1.00 11.57 67 HIS C C 1
ATOM 2903 O O . HIS C 1 67 ? 10.752 72.260 -2.838 1.00 11.12 67 HIS C O 1
ATOM 2910 N N . GLU C 1 68 ? 11.866 72.005 -4.800 1.00 11.40 68 GLU C N 1
ATOM 2911 C CA . GLU C 1 68 ? 10.830 71.281 -5.543 1.00 11.84 68 GLU C CA 1
ATOM 2912 C C . GLU C 1 68 ? 10.221 70.134 -4.774 1.00 11.11 68 GLU C C 1
ATOM 2913 O O . GLU C 1 68 ? 9.032 69.853 -4.902 1.00 10.75 68 GLU C O 1
ATOM 2919 N N . GLU C 1 69 ? 11.057 69.454 -3.999 1.00 10.69 69 GLU C N 1
ATOM 2920 C CA . GLU C 1 69 ? 10.648 68.243 -3.311 1.00 10.64 69 GLU C CA 1
ATOM 2921 C C . GLU C 1 69 ? 9.714 68.511 -2.135 1.00 9.61 69 GLU C C 1
ATOM 2922 O O . GLU C 1 69 ? 9.173 67.573 -1.562 1.00 8.99 69 GLU C O 1
ATOM 2928 N N . ASN C 1 70 ? 9.500 69.787 -1.800 1.00 9.11 70 ASN C N 1
ATOM 2929 C CA . ASN C 1 70 ? 8.492 70.135 -0.797 1.00 8.93 70 ASN C CA 1
ATOM 2930 C C . ASN C 1 70 ? 7.083 69.773 -1.257 1.00 9.16 70 ASN C C 1
ATOM 2931 O O . ASN C 1 70 ? 6.163 69.693 -0.445 1.00 8.71 70 ASN C O 1
ATOM 2936 N N . ARG C 1 71 ? 6.929 69.536 -2.561 1.00 9.46 71 ARG C N 1
ATOM 2937 C CA . ARG C 1 71 ? 5.675 69.017 -3.112 1.00 10.40 71 ARG C CA 1
ATOM 2938 C C . ARG C 1 71 ? 5.293 67.676 -2.470 1.00 9.70 71 ARG C C 1
ATOM 2939 O O . ARG C 1 71 ? 4.117 67.322 -2.422 1.00 9.57 71 ARG C O 1
ATOM 2947 N N . ILE C 1 72 ? 6.289 66.947 -1.965 1.00 8.85 72 ILE C N 1
ATOM 2948 C CA . ILE C 1 72 ? 6.052 65.644 -1.329 1.00 8.71 72 ILE C CA 1
ATOM 2949 C C . ILE C 1 72 ? 5.110 65.763 -0.124 1.00 8.44 72 ILE C C 1
ATOM 2950 O O . ILE C 1 72 ? 4.283 64.878 0.106 1.00 8.50 72 ILE C O 1
ATOM 2955 N N . PHE C 1 73 ? 5.224 66.861 0.628 1.00 8.37 73 PHE C N 1
ATOM 2956 C CA . PHE C 1 73 ? 4.311 67.121 1.749 1.00 8.14 73 PHE C CA 1
ATOM 2957 C C . PHE C 1 73 ? 2.874 67.226 1.273 1.00 8.62 73 PHE C C 1
ATOM 2958 O O . PHE C 1 73 ? 1.963 66.674 1.894 1.00 8.97 73 PHE C O 1
ATOM 2966 N N . ILE C 1 74 ? 2.684 67.943 0.169 1.00 9.00 74 ILE C N 1
ATOM 2967 C CA . ILE C 1 74 ? 1.362 68.147 -0.404 1.00 9.79 74 ILE C CA 1
ATOM 2968 C C . ILE C 1 74 ? 0.799 66.826 -0.932 1.00 10.09 74 ILE C C 1
ATOM 2969 O O . ILE C 1 74 ? -0.359 66.492 -0.668 1.00 10.36 74 ILE C O 1
ATOM 2974 N N . GLU C 1 75 ? 1.628 66.068 -1.646 1.00 10.41 75 GLU C N 1
ATOM 2975 C CA . GLU C 1 75 ? 1.189 64.803 -2.246 1.00 10.97 75 GLU C CA 1
ATOM 2976 C C . GLU C 1 75 ? 0.794 63.763 -1.197 1.00 10.67 75 GLU C C 1
ATOM 2977 O O . GLU C 1 75 ? -0.231 63.090 -1.342 1.00 11.17 75 GLU C O 1
ATOM 2983 N N . ASN C 1 76 ? 1.615 63.629 -0.153 1.00 10.05 76 ASN C N 1
ATOM 2984 C CA . ASN C 1 76 ? 1.337 62.707 0.953 1.00 9.58 76 ASN C CA 1
ATOM 2985 C C . ASN C 1 76 ? 0.160 63.152 1.813 1.00 9.39 76 ASN C C 1
ATOM 2986 O O . ASN C 1 76 ? -0.514 62.317 2.426 1.00 9.64 76 ASN C O 1
ATOM 2991 N N . GLY C 1 77 ? -0.058 64.468 1.876 1.00 8.78 77 GLY C N 1
ATOM 2992 C CA . GLY C 1 77 ? -1.162 65.056 2.638 1.00 8.46 77 GLY C CA 1
ATOM 2993 C C . GLY C 1 77 ? -1.074 64.876 4.144 1.00 7.94 77 GLY C C 1
ATOM 2994 O O . GLY C 1 77 ? -2.075 65.004 4.850 1.00 7.96 77 GLY C O 1
ATOM 2995 N N . VAL C 1 78 ? 0.128 64.572 4.629 1.00 7.61 78 VAL C N 1
ATOM 2996 C CA . VAL C 1 78 ? 0.400 64.451 6.059 1.00 7.72 78 VAL C CA 1
ATOM 2997 C C . VAL C 1 78 ? 1.764 65.078 6.357 1.00 7.31 78 VAL C C 1
ATOM 2998 O O . VAL C 1 78 ? 2.640 65.097 5.492 1.00 7.56 78 VAL C O 1
ATOM 3002 N N . PHE C 1 79 ? 1.933 65.594 7.570 1.00 6.51 79 PHE C N 1
ATOM 3003 C CA . PHE C 1 79 ? 3.251 66.036 8.048 1.00 6.64 79 PHE C CA 1
ATOM 3004 C C . PHE C 1 79 ? 3.308 65.951 9.565 1.00 6.53 79 PHE C C 1
ATOM 3005 O O . PHE C 1 79 ? 2.276 66.069 10.230 1.00 6.92 79 PHE C O 1
ATOM 3013 N N . ALA C 1 80 ? 4.504 65.726 10.100 1.00 6.63 80 ALA C N 1
ATOM 3014 C CA . ALA C 1 80 ? 4.727 65.813 11.538 1.00 6.61 80 ALA C CA 1
ATOM 3015 C C . ALA C 1 80 ? 5.678 66.963 11.807 1.00 7.01 80 ALA C C 1
ATOM 3016 O O . ALA C 1 80 ? 6.705 67.101 11.136 1.00 7.41 80 ALA C O 1
ATOM 3018 N N . ILE C 1 81 ? 5.326 67.798 12.776 1.00 6.97 81 ILE C N 1
ATOM 3019 C CA . ILE C 1 81 ? 6.219 68.862 13.210 1.00 7.55 81 ILE C CA 1
ATOM 3020 C C . ILE C 1 81 ? 6.876 68.402 14.498 1.00 7.10 81 ILE C C 1
ATOM 3021 O O . ILE C 1 81 ? 6.191 68.136 15.488 1.00 6.79 81 ILE C O 1
ATOM 3026 N N . ASN C 1 82 ? 8.204 68.316 14.4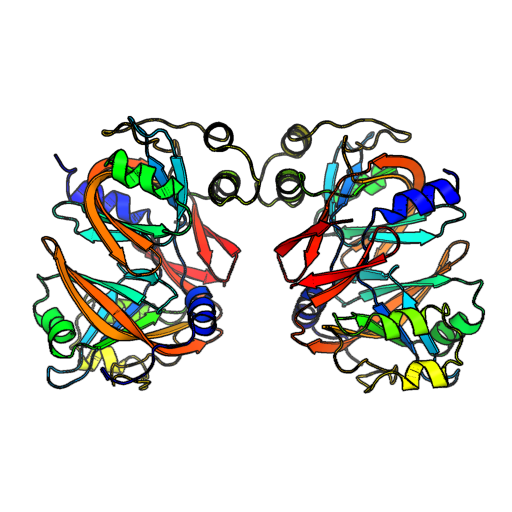74 1.00 6.29 82 ASN C N 1
ATOM 3027 C CA . ASN C 1 82 ? 8.986 67.874 15.624 1.00 6.78 82 ASN C CA 1
ATOM 3028 C C . ASN C 1 82 ? 9.734 69.049 16.231 1.00 6.82 82 ASN C C 1
ATOM 3029 O O . ASN C 1 82 ? 10.598 69.636 15.580 1.00 6.71 82 ASN C O 1
ATOM 3034 N N . THR C 1 83 ? 9.393 69.381 17.476 1.00 6.82 83 THR C N 1
ATOM 3035 C CA . THR C 1 83 ? 10.035 70.476 18.201 1.00 7.30 83 THR C CA 1
ATOM 3036 C C . THR C 1 83 ? 11.362 70.008 18.788 1.00 7.70 83 THR C C 1
ATOM 3037 O O . THR C 1 83 ? 11.398 69.063 19.580 1.00 8.23 83 THR C O 1
ATOM 3041 N N . LEU C 1 84 ? 12.442 70.676 18.396 1.00 8.00 84 LEU C N 1
ATOM 3042 C CA . LEU C 1 84 ? 13.788 70.235 18.764 1.00 8.32 84 LEU C CA 1
ATOM 3043 C C . LEU C 1 84 ? 14.232 70.679 20.155 1.00 8.79 84 LEU C C 1
ATOM 3044 O O . LEU C 1 84 ? 13.875 71.763 20.627 1.00 8.97 84 LEU C O 1
ATOM 3049 N N . ALA C 1 85 ? 15.026 69.822 20.789 1.00 9.58 85 ALA C N 1
ATOM 3050 C CA . ALA C 1 85 ? 15.570 70.068 22.119 1.00 10.47 85 ALA C CA 1
ATOM 3051 C C . ALA C 1 85 ? 17.067 70.371 22.050 1.00 11.65 85 ALA C C 1
ATOM 3052 O O . ALA C 1 85 ? 17.661 70.369 20.973 1.00 11.19 85 ALA C O 1
ATOM 3054 N N . GLY C 1 86 ? 17.671 70.616 23.212 1.00 12.87 86 GLY C N 1
ATOM 3055 C CA . GLY C 1 86 ? 19.111 70.875 23.328 1.00 14.26 86 GLY C CA 1
ATOM 3056 C C . GLY C 1 86 ? 20.073 70.063 22.467 1.00 14.89 86 GLY C C 1
ATOM 3057 O O . GLY C 1 86 ? 20.945 70.642 21.821 1.00 15.73 86 GLY C O 1
ATOM 3058 N N . PRO C 1 87 ? 19.940 68.719 22.456 1.00 15.26 87 PRO C N 1
ATOM 3059 C CA . PRO C 1 87 ? 20.907 67.889 21.724 1.00 15.41 87 PRO C CA 1
ATOM 3060 C C . PRO C 1 87 ? 20.751 67.866 20.193 1.00 15.30 87 PRO C C 1
ATOM 3061 O O . PRO C 1 87 ? 21.516 67.170 19.515 1.00 15.60 87 PRO C O 1
ATOM 3065 N N . HIS C 1 88 ? 19.798 68.626 19.652 1.00 14.90 88 HIS C N 1
ATOM 3066 C CA . HIS C 1 88 ? 19.409 68.482 18.238 1.00 14.19 88 HIS C CA 1
ATOM 3067 C C . HIS C 1 88 ? 20.031 69.467 17.240 1.00 14.00 88 HIS C C 1
ATOM 3068 O O . HIS C 1 88 ? 19.570 69.567 16.098 1.00 13.97 88 HIS C O 1
ATOM 3075 N N . GLN C 1 89 ? 21.078 70.182 17.648 1.00 13.83 89 GLN C N 1
ATOM 3076 C CA . GLN C 1 89 ? 21.688 71.181 16.764 1.00 13.92 89 GLN C CA 1
ATOM 3077 C C . GLN C 1 89 ? 22.257 70.589 15.468 1.00 13.48 89 GLN C C 1
ATOM 3078 O O . GLN C 1 89 ? 22.000 71.110 14.382 1.00 12.77 89 GLN C O 1
ATOM 3084 N N . GLN C 1 90 ? 23.026 69.506 15.586 1.00 13.38 90 GLN C N 1
ATOM 3085 C CA . GLN C 1 90 ? 23.584 68.829 14.412 1.00 13.67 90 GLN C CA 1
ATOM 3086 C C . GLN C 1 90 ? 22.479 68.322 13.479 1.00 12.80 90 GLN C C 1
ATOM 3087 O O . GLN C 1 90 ? 22.582 68.436 12.253 1.00 12.62 90 GLN C O 1
ATOM 3093 N N . LEU C 1 91 ? 21.423 67.767 14.071 1.00 11.86 91 LEU C N 1
ATOM 3094 C CA . LEU C 1 91 ? 20.281 67.267 13.315 1.00 11.40 91 LEU C CA 1
ATOM 3095 C C . LEU C 1 91 ? 19.571 68.400 12.562 1.00 10.77 91 LEU C C 1
ATOM 3096 O O . LEU C 1 91 ? 19.210 68.250 11.393 1.00 10.83 91 LEU C O 1
ATOM 3101 N N . ALA C 1 92 ? 19.391 69.537 13.235 1.00 10.20 92 ALA C N 1
ATOM 3102 C CA . ALA C 1 92 ? 18.813 70.724 12.609 1.00 9.76 92 ALA C CA 1
ATOM 3103 C C . ALA C 1 92 ? 19.693 71.201 11.462 1.00 9.73 92 ALA C C 1
ATOM 3104 O O . ALA C 1 92 ? 19.208 71.572 10.399 1.00 9.36 92 ALA C O 1
ATOM 3106 N N . ASP C 1 93 ? 21.002 71.169 11.681 1.00 10.11 93 ASP C N 1
ATOM 3107 C CA . ASP C 1 93 ? 21.942 71.561 10.647 1.00 10.70 93 ASP C CA 1
ATOM 3108 C C . ASP C 1 93 ? 21.818 70.643 9.425 1.00 10.00 93 ASP C C 1
ATOM 3109 O O . ASP C 1 93 ? 21.762 71.111 8.290 1.00 10.16 93 ASP C O 1
ATOM 3114 N N . ALA C 1 94 ? 21.742 69.337 9.667 1.00 9.73 94 ALA C N 1
ATOM 3115 C CA . ALA C 1 94 ? 21.598 68.369 8.580 1.00 9.58 94 ALA C CA 1
ATOM 3116 C C . ALA C 1 94 ? 20.319 68.592 7.776 1.00 9.38 94 ALA C C 1
ATOM 3117 O O . ALA C 1 94 ? 20.343 68.616 6.547 1.00 9.15 94 ALA C O 1
ATOM 3119 N N . PHE C 1 95 ? 19.205 68.787 8.475 1.00 9.08 95 PHE C N 1
ATOM 3120 C CA . PHE C 1 95 ? 17.919 68.942 7.804 1.00 8.90 95 PHE C CA 1
ATOM 3121 C C . PHE C 1 95 ? 17.677 70.348 7.227 1.00 9.28 95 PHE C C 1
ATOM 3122 O O . PHE C 1 95 ? 16.638 70.619 6.612 1.00 8.76 95 PHE C O 1
ATOM 3130 N N . SER C 1 96 ? 18.659 71.233 7.402 1.00 9.72 96 SER C N 1
ATOM 3131 C CA . SER C 1 96 ? 18.618 72.551 6.776 1.00 10.45 96 SER C CA 1
ATOM 3132 C C . SER C 1 96 ? 19.236 72.526 5.378 1.00 10.78 96 SER C C 1
ATOM 3133 O O . SER C 1 96 ? 19.136 73.503 4.635 1.00 10.95 96 SER C O 1
ATOM 3136 N N . GLY C 1 97 ? 19.883 71.413 5.036 1.00 11.28 97 GLY C N 1
ATOM 3137 C CA . GLY C 1 97 ? 20.524 71.251 3.730 1.00 12.52 97 GLY C CA 1
ATOM 3138 C C . GLY C 1 97 ? 21.886 71.917 3.648 1.00 13.29 97 GLY C C 1
ATOM 3139 O O . GLY C 1 97 ? 22.552 71.856 2.608 1.00 14.03 97 GLY C O 1
ATOM 3140 N N . ARG C 1 98 ? 22.315 72.529 4.748 1.00 13.71 98 ARG C N 1
ATOM 3141 C CA . ARG C 1 98 ? 23.542 73.332 4.759 1.00 14.66 98 ARG C CA 1
ATOM 3142 C C . ARG C 1 98 ? 24.829 72.516 4.886 1.00 14.44 98 ARG C C 1
ATOM 3143 O O . ARG C 1 98 ? 25.929 73.064 4.761 1.00 15.31 98 ARG C O 1
ATOM 3151 N N . ILE C 1 99 ? 24.698 71.213 5.131 1.00 13.80 99 ILE C N 1
ATOM 3152 C CA . ILE C 1 99 ? 25.870 70.335 5.250 1.00 13.34 99 ILE C CA 1
ATOM 3153 C C . ILE C 1 99 ? 25.777 69.103 4.334 1.00 12.77 99 ILE C C 1
ATOM 3154 O O . ILE C 1 99 ? 26.364 68.052 4.611 1.00 13.23 99 ILE C O 1
ATOM 3159 N N . GLY C 1 100 ? 25.047 69.252 3.236 1.00 12.27 100 GLY C N 1
ATOM 3160 C CA . GLY C 1 100 ? 24.923 68.190 2.241 1.00 11.06 100 GLY C CA 1
ATOM 3161 C C . GLY C 1 100 ? 24.060 67.046 2.736 1.00 10.65 100 GLY C C 1
ATOM 3162 O O . GLY C 1 100 ? 23.071 67.267 3.443 1.00 10.32 100 GLY C O 1
ATOM 3163 N N . LEU C 1 101 ? 24.443 65.826 2.356 1.00 9.94 101 LEU C N 1
ATOM 3164 C CA . LEU C 1 101 ? 23.740 64.581 2.718 1.00 9.37 101 LEU C CA 1
ATOM 3165 C C . LEU C 1 101 ? 22.429 64.386 1.971 1.00 8.91 101 LEU C C 1
ATOM 3166 O O . LEU C 1 101 ? 21.678 65.332 1.748 1.00 8.66 101 LEU C O 1
ATOM 3171 N N . THR C 1 102 ? 22.155 63.145 1.588 1.00 8.34 102 THR C N 1
ATOM 3172 C CA . THR C 1 102 ? 20.856 62.798 1.020 1.00 8.16 102 THR C CA 1
ATOM 3173 C C . THR C 1 102 ? 19.804 62.789 2.122 1.00 8.17 102 THR C C 1
ATOM 3174 O O . THR C 1 102 ? 20.144 62.808 3.307 1.00 8.16 102 THR C O 1
ATOM 3178 N N . GLN C 1 103 ? 18.531 62.748 1.739 1.00 8.05 103 GLN C N 1
ATOM 3179 C CA . GLN C 1 103 ? 17.460 62.620 2.737 1.00 8.18 103 GLN C CA 1
ATOM 3180 C C . GLN C 1 103 ? 17.674 61.410 3.645 1.00 8.54 103 GLN C C 1
ATOM 3181 O O . GLN C 1 103 ? 17.593 61.526 4.867 1.00 8.38 103 GLN C O 1
ATOM 3187 N N . ASP C 1 104 ? 17.977 60.257 3.052 1.00 9.03 104 ASP C N 1
ATOM 3188 C CA . ASP C 1 104 ? 18.197 59.042 3.839 1.00 9.52 104 ASP C CA 1
ATOM 3189 C C . ASP C 1 104 ? 19.345 59.222 4.833 1.00 9.38 104 ASP C C 1
ATOM 3190 O O . ASP C 1 104 ? 19.252 58.789 5.983 1.00 9.57 104 ASP C O 1
ATOM 3195 N N . GLU C 1 105 ? 20.410 59.891 4.396 1.00 9.05 105 GLU C N 1
ATOM 3196 C CA . GLU C 1 105 ? 21.554 60.166 5.262 1.00 9.14 105 GLU C CA 1
ATOM 3197 C C . GLU C 1 105 ? 21.205 61.117 6.411 1.00 8.78 105 GLU C C 1
ATOM 3198 O O . GLU C 1 105 ? 21.739 60.988 7.511 1.00 9.28 105 GLU C O 1
ATOM 3204 N N . ARG C 1 106 ? 20.294 62.052 6.157 1.00 8.15 106 ARG C N 1
ATOM 3205 C CA . ARG C 1 106 ? 19.845 62.972 7.199 1.00 7.78 106 ARG C CA 1
ATOM 3206 C C . ARG C 1 106 ? 19.019 62.243 8.261 1.00 7.95 106 ARG C C 1
ATOM 3207 O O . ARG C 1 106 ? 19.253 62.415 9.463 1.00 7.66 106 ARG C O 1
ATOM 3215 N N . PHE C 1 107 ? 18.080 61.410 7.816 1.00 8.13 107 PHE C N 1
ATOM 3216 C CA . PHE C 1 107 ? 17.252 60.626 8.734 1.00 8.76 107 PHE C CA 1
ATOM 3217 C C . PHE C 1 107 ? 18.065 59.655 9.580 1.00 9.81 107 PHE C C 1
ATOM 3218 O O . PHE C 1 107 ? 17.699 59.375 10.724 1.00 10.22 107 PHE C O 1
ATOM 3226 N N . GLU C 1 108 ? 19.179 59.177 9.026 1.00 11.16 108 GLU C N 1
ATOM 3227 C CA . GLU C 1 108 ? 20.063 58.237 9.722 1.00 12.64 108 GLU C CA 1
ATOM 3228 C C . GLU C 1 108 ? 20.655 58.810 11.004 1.00 12.76 108 GLU C C 1
ATOM 3229 O O . GLU C 1 108 ? 21.105 58.056 11.871 1.00 13.63 108 GLU C O 1
ATOM 3235 N N . LEU C 1 109 ? 20.650 60.138 11.122 1.00 12.73 109 LEU C N 1
ATOM 3236 C CA . LEU C 1 109 ? 21.255 60.831 12.259 1.00 12.98 109 LEU C CA 1
ATOM 3237 C C . LEU C 1 109 ? 20.401 60.838 13.525 1.00 13.06 109 LEU C C 1
ATOM 3238 O O . LEU C 1 109 ? 20.822 61.364 14.558 1.00 13.89 109 LEU C O 1
ATOM 3243 N N . ALA C 1 110 ? 19.202 60.270 13.443 1.00 12.89 110 ALA C N 1
ATOM 3244 C CA . ALA C 1 110 ? 18.310 60.198 14.599 1.00 12.57 110 ALA C CA 1
ATOM 3245 C C . ALA C 1 110 ? 17.434 58.952 14.566 1.00 12.26 110 ALA C C 1
ATOM 3246 O O . ALA C 1 110 ? 17.384 58.247 13.558 1.00 12.19 110 ALA C O 1
ATOM 3248 N N . ALA C 1 111 ? 16.754 58.689 15.680 1.00 11.91 111 ALA C N 1
ATOM 3249 C CA . ALA C 1 111 ? 15.799 57.589 15.775 1.00 11.75 111 ALA C CA 1
ATOM 3250 C C . ALA C 1 111 ? 14.381 58.131 15.637 1.00 11.38 111 ALA C C 1
ATOM 3251 O O . ALA C 1 111 ? 14.047 59.165 16.224 1.00 11.85 111 ALA C O 1
ATOM 3253 N N . TRP C 1 112 ? 13.557 57.429 14.861 1.00 11.09 112 TRP C N 1
ATOM 3254 C CA . TRP C 1 112 ? 12.205 57.885 14.532 1.00 11.17 112 TRP C CA 1
ATOM 3255 C C . TRP C 1 112 ? 11.154 56.840 14.884 1.00 11.82 112 TRP C C 1
ATOM 3256 O O . TRP C 1 112 ? 11.457 55.646 14.979 1.00 12.29 112 TRP C O 1
ATOM 3267 N N . GLU C 1 113 ? 9.921 57.306 15.080 1.00 11.70 113 GLU C N 1
ATOM 3268 C CA . GLU C 1 113 ? 8.767 56.445 15.335 1.00 12.22 113 GLU C CA 1
ATOM 3269 C C . GLU C 1 113 ? 7.564 56.925 14.509 1.00 11.99 113 GLU C C 1
ATOM 3270 O O . GLU C 1 113 ? 7.677 57.866 13.716 1.00 11.68 113 GLU C O 1
ATOM 3276 N N . ILE C 1 114 ? 6.426 56.266 14.690 1.00 11.64 114 ILE C N 1
ATOM 3277 C CA . ILE C 1 114 ? 5.183 56.623 14.009 1.00 12.23 114 ILE C CA 1
ATOM 3278 C C . ILE C 1 114 ? 4.123 56.910 15.067 1.00 11.86 114 ILE C C 1
ATOM 3279 O O . ILE C 1 114 ? 4.146 56.316 16.150 1.00 12.25 114 ILE C O 1
ATOM 3284 N N . LEU C 1 115 ? 3.211 57.832 14.765 1.00 11.41 115 LEU C N 1
ATOM 3285 C CA . LEU C 1 115 ? 2.036 58.043 15.609 1.00 11.12 115 LEU C CA 1
ATOM 3286 C C . LEU C 1 115 ? 0.756 57.696 14.854 1.00 11.20 115 LEU C C 1
ATOM 3287 O O . LEU C 1 115 ? 0.286 56.561 14.941 1.00 11.92 115 LEU C O 1
ATOM 3292 N N . ALA C 1 116 ? 0.213 58.642 14.088 1.00 10.62 116 ALA C N 1
ATOM 3293 C CA . ALA C 1 116 ? -1.055 58.427 13.388 1.00 10.24 116 ALA C CA 1
ATOM 3294 C C . ALA C 1 116 ? -0.935 58.357 11.865 1.00 10.46 116 ALA C C 1
ATOM 3295 O O . ALA C 1 116 ? -1.619 57.559 11.223 1.00 11.01 116 ALA C O 1
ATOM 3297 N N . THR C 1 117 ? -0.078 59.199 11.288 1.00 9.80 117 THR C N 1
ATOM 3298 C CA . THR C 1 117 ? -0.074 59.413 9.837 1.00 9.66 117 THR C CA 1
ATOM 3299 C C . THR C 1 117 ? 0.985 58.611 9.095 1.00 9.42 117 THR C C 1
ATOM 3300 O O . THR C 1 117 ? 0.887 58.424 7.880 1.00 10.22 117 THR C O 1
ATOM 3304 N N . GLY C 1 118 ? 2.020 58.180 9.811 1.00 9.64 118 GLY C N 1
ATOM 3305 C CA . GLY C 1 118 ? 3.159 57.533 9.170 1.00 9.38 118 GLY C CA 1
ATOM 3306 C C . GLY C 1 118 ? 4.314 58.489 8.931 1.00 9.37 118 GLY C C 1
ATOM 3307 O O . GLY C 1 118 ? 5.421 58.059 8.600 1.00 9.96 118 GLY C O 1
ATOM 3308 N N . ALA C 1 119 ? 4.071 59.788 9.098 1.00 9.09 119 ALA C N 1
ATOM 3309 C CA . ALA C 1 119 ? 5.161 60.760 9.032 1.00 9.03 119 ALA C CA 1
ATOM 3310 C C . ALA C 1 119 ? 6.137 60.486 10.180 1.00 8.98 119 ALA C C 1
ATOM 3311 O O . ALA C 1 119 ? 5.703 60.186 11.298 1.00 9.31 119 ALA C O 1
ATOM 3313 N N . PRO C 1 120 ? 7.456 60.550 9.905 1.00 8.84 120 PRO C N 1
ATOM 3314 C CA . PRO C 1 120 ? 8.449 60.282 10.946 1.00 8.85 120 PRO C CA 1
ATOM 3315 C C . PRO C 1 120 ? 8.369 61.234 12.135 1.00 8.61 120 PRO C C 1
ATOM 3316 O O . PRO C 1 120 ? 8.442 62.458 11.972 1.00 8.42 120 PRO C O 1
ATOM 3320 N N . VAL C 1 121 ? 8.224 60.647 13.318 1.00 8.61 121 VAL C N 1
ATOM 3321 C CA . VAL C 1 121 ? 8.178 61.378 14.577 1.00 8.90 121 VAL C CA 1
ATOM 3322 C C . VAL C 1 121 ? 9.506 61.160 15.307 1.00 9.13 121 VAL C C 1
ATOM 3323 O O . VAL C 1 121 ? 9.966 60.024 15.460 1.00 9.08 121 VAL C O 1
ATOM 3327 N N . LEU C 1 122 ? 10.122 62.258 15.733 1.00 9.38 122 LEU C N 1
ATOM 3328 C CA . LEU C 1 122 ? 11.454 62.221 16.328 1.00 10.01 122 LEU C CA 1
ATOM 3329 C C . LEU C 1 122 ? 11.424 61.737 17.771 1.00 10.62 122 LEU C C 1
ATOM 3330 O O . LEU C 1 122 ? 10.774 62.343 18.628 1.00 10.78 122 LEU C O 1
ATOM 3335 N N . LYS C 1 123 ? 12.140 60.647 18.038 1.00 11.77 123 LYS C N 1
ATOM 3336 C CA . LYS C 1 123 ? 12.352 60.211 19.419 1.00 12.98 123 LYS C CA 1
ATOM 3337 C C . LYS C 1 123 ? 13.199 61.246 20.157 1.00 13.07 123 LYS C C 1
ATOM 3338 O O . LYS C 1 123 ? 14.239 61.671 19.662 1.00 13.52 123 LYS C O 1
ATOM 3344 N N . GLY C 1 124 ? 12.737 61.660 21.335 1.00 13.59 124 GLY C N 1
ATOM 3345 C CA . GLY C 1 124 ? 13.457 62.646 22.134 1.00 13.24 124 GLY C CA 1
ATOM 3346 C C . GLY C 1 124 ? 13.145 64.097 21.798 1.00 12.82 124 GLY C C 1
ATOM 3347 O O . GLY C 1 124 ? 13.784 65.005 22.330 1.00 13.32 124 GLY C O 1
ATOM 3348 N N . ALA C 1 125 ? 12.177 64.321 20.906 1.00 12.43 125 ALA C N 1
ATOM 3349 C CA . ALA C 1 125 ? 11.710 65.679 20.614 1.00 11.74 125 ALA C CA 1
ATOM 3350 C C . ALA C 1 125 ? 11.029 66.239 21.854 1.00 11.02 125 ALA C C 1
ATOM 3351 O O . ALA C 1 125 ? 10.472 65.482 22.649 1.00 11.15 125 ALA C O 1
ATOM 3353 N N . LEU C 1 126 ? 11.066 67.559 22.021 1.00 10.39 126 LEU C N 1
ATOM 3354 C CA . LEU C 1 126 ? 10.307 68.202 23.098 1.00 9.92 126 LEU C CA 1
ATOM 3355 C C . LEU C 1 126 ? 8.815 67.965 22.936 1.00 9.69 126 LEU C C 1
ATOM 3356 O O . LEU C 1 126 ? 8.077 67.804 23.911 1.00 9.83 126 LEU C O 1
ATOM 3361 N N . ALA C 1 127 ? 8.382 67.983 21.684 1.00 9.19 127 ALA C N 1
ATOM 3362 C CA . ALA C 1 127 ? 6.994 67.787 21.322 1.00 8.66 127 ALA C CA 1
ATOM 3363 C C . ALA C 1 127 ? 6.966 67.346 19.879 1.00 8.48 127 ALA C C 1
ATOM 3364 O O . ALA C 1 127 ? 7.881 67.651 19.112 1.00 8.13 127 ALA C O 1
ATOM 3366 N N . ALA C 1 128 ? 5.925 66.602 19.522 1.00 8.25 128 ALA C N 1
ATOM 3367 C CA . ALA C 1 128 ? 5.678 66.241 18.133 1.00 8.27 128 ALA C CA 1
ATOM 3368 C C . ALA C 1 128 ? 4.187 66.318 17.865 1.00 8.26 128 ALA C C 1
ATOM 3369 O O . ALA C 1 128 ? 3.374 65.846 18.667 1.00 8.49 128 ALA C O 1
ATOM 3371 N N . PHE C 1 129 ? 3.850 66.927 16.734 1.00 7.64 129 PHE C N 1
ATOM 3372 C CA . PHE C 1 129 ? 2.474 67.152 16.333 1.00 7.51 129 PHE C CA 1
ATOM 3373 C C . PHE C 1 129 ? 2.300 66.503 14.968 1.00 7.46 129 PHE C C 1
ATOM 3374 O O . PHE C 1 129 ? 2.843 66.982 13.970 1.00 7.64 129 PHE C O 1
ATOM 3382 N N . ASP C 1 130 ? 1.559 65.398 14.944 1.00 7.33 130 ASP C N 1
ATOM 3383 C CA . ASP C 1 130 ? 1.339 64.622 13.730 1.00 7.41 130 ASP C CA 1
ATOM 3384 C C . ASP C 1 130 ? 0.035 65.068 13.080 1.00 7.66 130 ASP C C 1
ATOM 3385 O O . ASP C 1 130 ? -1.020 65.015 13.713 1.00 7.66 130 ASP C O 1
ATOM 3390 N N . CYS C 1 131 ? 0.113 65.506 11.822 1.00 7.30 131 CYS C N 1
ATOM 3391 C CA . CYS C 1 131 ? -0.972 66.274 11.191 1.00 7.65 131 CYS C CA 1
ATOM 3392 C C . CYS C 1 131 ? -1.441 65.746 9.842 1.00 7.57 131 CYS C C 1
ATOM 3393 O O . CYS C 1 131 ? -0.640 65.268 9.042 1.00 7.61 131 CYS C O 1
ATOM 3396 N N . ARG C 1 132 ? -2.743 65.868 9.594 1.00 8.06 132 ARG C N 1
ATOM 3397 C CA . ARG C 1 132 ? -3.297 65.699 8.251 1.00 8.47 132 ARG C CA 1
ATOM 3398 C C . ARG C 1 132 ? -3.495 67.068 7.618 1.00 8.72 132 ARG C C 1
ATOM 3399 O O . ARG C 1 132 ? -4.024 67.985 8.250 1.00 8.31 132 ARG C O 1
ATOM 3407 N N . VAL C 1 133 ? -3.049 67.203 6.376 1.00 9.14 133 VAL C N 1
ATOM 3408 C CA . VAL C 1 133 ? -3.182 68.455 5.642 1.00 9.65 133 VAL C CA 1
ATOM 3409 C C . VAL C 1 133 ? -4.649 68.675 5.280 1.00 10.41 133 VAL C C 1
ATOM 3410 O O . VAL C 1 133 ? -5.282 67.800 4.683 1.00 10.82 133 VAL C O 1
ATOM 3414 N N . VAL C 1 134 ? -5.186 69.834 5.660 1.00 10.93 134 VAL C N 1
ATOM 3415 C CA . VAL C 1 134 ? -6.592 70.161 5.393 1.00 12.08 134 VAL C CA 1
ATOM 3416 C C . VAL C 1 134 ? -6.754 71.331 4.417 1.00 12.44 134 VAL C C 1
ATOM 3417 O O . VAL C 1 134 ? -7.832 71.535 3.855 1.00 13.27 134 VAL C O 1
ATOM 3421 N N . SER C 1 135 ? -5.678 72.089 4.221 1.00 12.36 135 SER C N 1
ATOM 3422 C CA . SER C 1 135 ? -5.684 73.215 3.294 1.00 12.69 135 SER C CA 1
ATOM 3423 C C . SER C 1 135 ? -4.273 73.468 2.783 1.00 12.29 135 SER C C 1
ATOM 3424 O O . SER C 1 135 ? -3.320 73.393 3.548 1.00 12.22 135 SER C O 1
ATOM 3427 N N . VAL C 1 136 ? -4.149 73.741 1.486 1.00 11.98 136 VAL C N 1
ATOM 3428 C CA . VAL C 1 136 ? -2.875 74.167 0.907 1.00 11.89 136 VAL C CA 1
ATOM 3429 C C . VAL C 1 136 ? -3.099 75.474 0.161 1.00 11.53 136 VAL C C 1
ATOM 3430 O O . VAL C 1 136 ? -3.953 75.554 -0.729 1.00 11.80 136 VAL C O 1
ATOM 3434 N N . GLN C 1 137 ? -2.331 76.492 0.537 1.00 11.10 137 GLN C N 1
ATOM 3435 C CA . GLN C 1 137 ? -2.444 77.805 -0.072 1.00 10.79 137 GLN C CA 1
ATOM 3436 C C . GLN C 1 137 ? -1.134 78.229 -0.711 1.00 10.90 137 GLN C C 1
ATOM 3437 O O . GLN C 1 137 ? -0.061 77.910 -0.212 1.00 11.14 137 GLN C O 1
ATOM 3443 N N . ASP C 1 138 ? -1.249 78.981 -1.797 1.00 11.33 138 ASP C N 1
ATOM 3444 C CA . ASP C 1 138 ? -0.113 79.512 -2.532 1.00 11.89 138 ASP C CA 1
ATOM 3445 C C . ASP C 1 138 ? 0.090 80.983 -2.155 1.00 11.61 138 ASP C C 1
ATOM 3446 O O . ASP C 1 138 ? -0.790 81.816 -2.391 1.00 11.45 138 ASP C O 1
ATOM 3451 N N . HIS C 1 139 ? 1.246 81.298 -1.570 1.00 11.11 139 HIS C N 1
ATOM 3452 C CA . HIS C 1 139 ? 1.583 82.679 -1.218 1.00 11.25 139 HIS C CA 1
ATOM 3453 C C . HIS C 1 139 ? 2.963 83.070 -1.737 1.00 11.50 139 HIS C C 1
ATOM 3454 O O . HIS C 1 139 ? 3.978 82.880 -1.052 1.00 11.49 139 HIS C O 1
ATOM 3461 N N . SER C 1 140 ? 2.973 83.633 -2.946 1.00 11.72 140 SER C N 1
ATOM 3462 C CA . SER C 1 140 ? 4.198 84.014 -3.655 1.00 12.29 140 SER C CA 1
ATOM 3463 C C . SER C 1 140 ? 5.220 82.875 -3.712 1.00 11.98 140 SER C C 1
ATOM 3464 O O . SER C 1 140 ? 5.017 81.904 -4.431 1.00 12.80 140 SER C O 1
ATOM 3467 N N . THR C 1 141 ? 6.295 82.990 -2.940 1.00 11.83 141 THR C N 1
ATOM 3468 C CA . THR C 1 141 ? 7.409 82.036 -3.007 1.00 11.28 141 THR C CA 1
ATOM 3469 C C . THR C 1 141 ? 7.190 80.771 -2.175 1.00 10.86 141 THR C C 1
ATOM 3470 O O . THR C 1 141 ? 8.004 79.849 -2.230 1.00 10.43 141 THR C O 1
ATOM 3474 N N . HIS C 1 142 ? 6.101 80.729 -1.409 1.00 10.12 142 HIS C N 1
ATOM 3475 C CA . HIS C 1 142 ? 5.848 79.614 -0.499 1.00 9.51 142 HIS C CA 1
ATOM 3476 C C . HIS C 1 142 ? 4.464 78.998 -0.672 1.00 9.48 142 HIS C C 1
ATOM 3477 O O . HIS C 1 142 ? 3.525 79.665 -1.110 1.00 10.06 142 HIS C O 1
ATOM 3484 N N . HIS C 1 143 ? 4.339 77.730 -0.278 1.00 8.40 143 HIS C N 1
ATOM 3485 C CA . HIS C 1 143 ? 3.031 77.177 0.051 1.00 8.51 143 HIS C CA 1
ATOM 3486 C C . HIS C 1 143 ? 2.841 77.268 1.557 1.00 7.95 143 HIS C C 1
ATOM 3487 O O . HIS C 1 143 ? 3.791 77.099 2.329 1.00 7.51 143 HIS C O 1
ATOM 3494 N N . VAL C 1 144 ? 1.607 77.543 1.968 1.00 7.26 144 VAL C N 1
ATOM 3495 C CA . VAL C 1 144 ? 1.246 77.519 3.375 1.00 6.79 144 VAL C CA 1
ATOM 3496 C C . VAL C 1 144 ? 0.307 76.333 3.553 1.00 6.86 144 VAL C C 1
ATOM 3497 O O . VAL C 1 144 ? -0.739 76.266 2.905 1.00 7.23 144 VAL C O 1
ATOM 3501 N N . LEU C 1 145 ? 0.704 75.393 4.406 1.00 6.57 145 LEU C N 1
ATOM 3502 C CA . LEU C 1 145 ? -0.094 74.194 4.659 1.00 7.04 145 LEU C CA 1
ATOM 3503 C C . LEU C 1 145 ? -0.723 74.257 6.039 1.00 7.07 145 LEU C C 1
ATOM 3504 O O . LEU C 1 145 ? -0.033 74.494 7.031 1.00 7.16 145 LEU C O 1
ATOM 3509 N N . PHE C 1 146 ? -2.036 74.033 6.090 1.00 7.42 146 PHE C N 1
ATOM 3510 C CA . PHE C 1 146 ? -2.755 73.928 7.353 1.00 7.92 146 PHE C CA 1
ATOM 3511 C C . PHE C 1 146 ? -2.968 72.458 7.679 1.00 7.85 146 PHE C C 1
ATOM 3512 O O . PHE C 1 146 ? -3.459 71.700 6.845 1.00 7.78 146 PHE C O 1
ATOM 3520 N N . GLY C 1 147 ? -2.584 72.064 8.887 1.00 7.90 147 GLY C N 1
ATOM 3521 C CA . GLY C 1 147 ? -2.726 70.679 9.312 1.00 8.61 147 GLY C CA 1
ATOM 3522 C C . GLY C 1 147 ? -3.509 70.552 10.601 1.00 9.13 147 GLY C C 1
ATOM 3523 O O . GLY C 1 147 ? -3.321 71.340 11.530 1.00 9.44 147 GLY C O 1
ATOM 3524 N N . GLU C 1 148 ? -4.398 69.564 10.652 1.00 9.37 148 GLU C N 1
ATOM 3525 C CA . GLU C 1 148 ? -5.099 69.224 11.890 1.00 10.32 148 GLU C CA 1
ATOM 3526 C C . GLU C 1 148 ? -4.326 68.136 12.624 1.00 9.73 148 GLU C C 1
ATOM 3527 O O . GLU C 1 148 ? -3.923 67.145 12.013 1.00 10.15 148 GLU C O 1
ATOM 3533 N N . VAL C 1 149 ? -4.156 68.308 13.933 1.00 9.39 149 VAL C N 1
ATOM 3534 C CA . VAL C 1 149 ? -3.314 67.407 14.722 1.00 9.37 149 VAL C CA 1
ATOM 3535 C C . VAL C 1 149 ? -4.088 66.147 15.100 1.00 9.68 149 VAL C C 1
ATOM 3536 O O . VAL C 1 149 ? -5.105 66.221 15.793 1.00 10.05 149 VAL C O 1
ATOM 3540 N N . VAL C 1 150 ? -3.589 65.002 14.639 1.00 9.58 150 VAL C N 1
ATOM 3541 C CA . VAL C 1 150 ? -4.242 63.703 14.862 1.00 9.68 150 VAL C CA 1
ATOM 3542 C C . VAL C 1 150 ? -3.385 62.750 15.709 1.00 9.84 150 VAL C C 1
ATOM 3543 O O . VAL C 1 150 ? -3.834 61.660 16.082 1.00 10.09 150 VAL C O 1
ATOM 3547 N N . GLY C 1 151 ? -2.149 63.160 15.974 1.00 10.20 151 GLY C N 1
ATOM 3548 C CA . GLY C 1 151 ? -1.235 62.434 16.852 1.00 10.49 151 GLY C CA 1
ATOM 3549 C C . GLY C 1 151 ? -0.347 63.403 17.614 1.00 11.20 151 GLY C C 1
ATOM 3550 O O . GLY C 1 151 ? 0.007 64.470 17.109 1.00 10.77 151 GLY C O 1
ATOM 3551 N N . LEU C 1 152 ? 0.017 63.022 18.831 1.00 11.96 152 LEU C N 1
ATOM 3552 C CA . LEU C 1 152 ? 0.745 63.901 19.723 1.00 13.09 152 LEU C CA 1
ATOM 3553 C C . LEU C 1 152 ? 1.758 63.114 20.544 1.00 13.57 152 LEU C C 1
ATOM 3554 O O . LEU C 1 152 ? 1.476 61.992 20.975 1.00 13.78 152 LEU C O 1
ATOM 3559 N N . SER C 1 153 ? 2.938 63.698 20.735 1.00 14.00 153 SER C N 1
ATOM 3560 C CA . SER C 1 153 ? 3.881 63.231 21.752 1.00 14.97 153 SER C CA 1
ATOM 3561 C C . SER C 1 153 ? 4.544 64.431 22.423 1.00 15.27 153 SER C C 1
ATOM 3562 O O . SER C 1 153 ? 4.602 65.520 21.852 1.00 14.49 153 SER C O 1
ATOM 3565 N N . SER C 1 154 ? 5.021 64.228 23.646 1.00 16.09 154 SER C N 1
ATOM 3566 C CA . SER C 1 154 ? 5.659 65.281 24.426 1.00 17.22 154 SER C CA 1
ATOM 3567 C C . SER C 1 154 ? 6.628 64.612 25.385 1.00 17.51 154 SER C C 1
ATOM 3568 O O . SER C 1 154 ? 6.312 63.566 25.960 1.00 17.99 154 SER C O 1
ATOM 3571 N N . HIS C 1 155 ? 7.808 65.205 25.537 1.00 17.72 155 HIS C N 1
ATOM 3572 C CA . HIS C 1 155 ? 8.839 64.676 26.430 1.00 18.18 155 HIS C CA 1
ATOM 3573 C C . HIS C 1 155 ? 9.441 65.804 27.253 1.00 18.09 155 HIS C C 1
ATOM 3574 O O . HIS C 1 155 ? 9.582 66.926 26.770 1.00 17.80 155 HIS C O 1
ATOM 3581 N N . ALA C 1 156 ? 9.803 65.491 28.496 1.00 18.37 156 ALA C N 1
ATOM 3582 C CA . ALA C 1 156 ? 10.295 66.491 29.440 1.00 18.66 156 ALA C CA 1
ATOM 3583 C C . ALA C 1 156 ? 11.793 66.770 29.286 1.00 18.73 156 ALA C C 1
ATOM 3584 O O . ALA C 1 156 ? 12.583 66.540 30.207 1.00 19.07 156 ALA C O 1
ATOM 3586 N N . GLU C 1 157 ? 12.177 67.276 28.118 1.00 18.49 157 GLU C N 1
ATOM 3587 C CA . GLU C 1 157 ? 13.563 67.656 27.870 1.00 18.30 157 GLU C CA 1
ATOM 3588 C C . GLU C 1 157 ? 13.869 68.985 28.555 1.00 17.95 157 GLU C C 1
ATOM 3589 O O . GLU C 1 157 ? 12.974 69.809 28.764 1.00 17.79 157 GLU C O 1
ATOM 3595 N N . GLU C 1 158 ? 15.134 69.188 28.907 1.00 17.64 158 GLU C N 1
ATOM 3596 C CA . GLU C 1 158 ? 15.526 70.343 29.714 1.00 17.69 158 GLU C CA 1
ATOM 3597 C C . GLU C 1 158 ? 15.595 71.655 28.938 1.00 16.43 158 GLU C C 1
ATOM 3598 O O . GLU C 1 158 ? 15.315 72.718 29.496 1.00 16.24 158 GLU C O 1
ATOM 3604 N N . GLU C 1 159 ? 15.959 71.577 27.660 1.00 15.15 159 GLU C N 1
ATOM 3605 C CA . GLU C 1 159 ? 16.183 72.777 26.852 1.00 14.29 159 GLU C CA 1
ATOM 3606 C C . GLU C 1 159 ? 15.496 72.734 25.495 1.00 12.86 159 GLU C C 1
ATOM 3607 O O . GLU C 1 159 ? 15.345 71.668 24.901 1.00 12.49 159 GLU C O 1
ATOM 3613 N N . ALA C 1 160 ? 15.096 73.911 25.016 1.00 11.43 160 ALA C N 1
ATOM 3614 C CA . ALA C 1 160 ? 14.562 74.073 23.665 1.00 10.50 160 ALA C CA 1
ATOM 3615 C C . ALA C 1 160 ? 15.628 74.626 22.730 1.00 9.87 160 ALA C C 1
ATOM 3616 O O . ALA C 1 160 ? 16.395 75.512 23.108 1.00 10.18 160 ALA C O 1
ATOM 3618 N N . LEU C 1 161 ? 15.671 74.107 21.505 1.00 8.93 161 LEU C N 1
ATOM 3619 C CA . LEU C 1 161 ? 16.573 74.650 20.494 1.00 8.27 161 LEU C CA 1
ATOM 3620 C C . LEU C 1 161 ? 15.899 75.835 19.811 1.00 7.96 161 LEU C C 1
ATOM 3621 O O . LEU C 1 161 ? 14.790 75.709 19.293 1.00 7.76 161 LEU C O 1
ATOM 3626 N N . ILE C 1 162 ? 16.573 76.981 19.834 1.00 7.65 162 ILE C N 1
ATOM 3627 C CA . ILE C 1 162 ? 16.037 78.232 19.290 1.00 7.96 162 ILE C CA 1
ATOM 3628 C C . ILE C 1 162 ? 17.012 78.831 18.291 1.00 8.12 162 ILE C C 1
ATOM 3629 O O . ILE C 1 162 ? 18.224 78.846 18.533 1.00 8.46 162 ILE C O 1
ATOM 3634 N N . TYR C 1 163 ? 16.492 79.333 17.176 1.00 8.32 163 TYR C N 1
ATOM 3635 C CA . TYR C 1 163 ? 17.316 80.057 16.227 1.00 8.52 163 TYR C CA 1
ATOM 3636 C C . TYR C 1 163 ? 17.068 81.553 16.376 1.00 8.61 163 TYR C C 1
ATOM 3637 O O . TYR C 1 163 ? 15.924 82.005 16.348 1.00 8.48 163 TYR C O 1
ATOM 3646 N N . LEU C 1 164 ? 18.150 82.305 16.551 1.00 8.58 164 LEU C N 1
ATOM 3647 C CA . LEU C 1 164 ? 18.083 83.750 16.775 1.00 8.79 164 LEU C CA 1
ATOM 3648 C C . LEU C 1 164 ? 19.433 84.378 16.449 1.00 9.44 164 LEU C C 1
ATOM 3649 O O . LEU C 1 164 ? 20.475 83.844 16.831 1.00 9.62 164 LEU C O 1
ATOM 3654 N N . ASN C 1 165 ? 19.410 85.505 15.739 1.00 10.13 165 ASN C N 1
ATOM 3655 C CA . ASN C 1 165 ? 20.635 86.240 15.406 1.00 11.30 165 ASN C CA 1
ATOM 3656 C C . ASN C 1 165 ? 21.637 85.349 14.660 1.00 11.99 165 ASN C C 1
ATOM 3657 O O . ASN C 1 165 ? 22.850 85.377 14.920 1.00 11.79 165 ASN C O 1
ATOM 3662 N N . ARG C 1 166 ? 21.094 84.548 13.743 1.00 12.62 166 ARG C N 1
ATOM 3663 C CA . ARG C 1 166 ? 21.866 83.680 12.840 1.00 14.26 166 ARG C CA 1
ATOM 3664 C C . ARG C 1 166 ? 22.702 82.615 13.577 1.00 14.20 166 ARG C C 1
ATOM 3665 O O . ARG C 1 166 ? 23.745 82.170 13.087 1.00 14.76 166 ARG C O 1
ATOM 3673 N N . ARG C 1 167 ? 22.220 82.208 14.751 1.00 14.16 167 ARG C N 1
ATOM 3674 C CA . ARG C 1 167 ? 22.869 81.187 15.571 1.00 14.41 167 ARG C CA 1
ATOM 3675 C C . ARG C 1 167 ? 21.845 80.332 16.300 1.00 13.76 167 ARG C C 1
ATOM 3676 O O . ARG C 1 167 ? 20.729 80.784 16.561 1.00 12.83 167 ARG C O 1
ATOM 3684 N N . TYR C 1 168 ? 22.243 79.109 16.652 1.00 13.04 168 TYR C N 1
ATOM 3685 C CA . TYR C 1 168 ? 21.441 78.257 17.521 1.00 12.85 168 TYR C CA 1
ATOM 3686 C C . TYR C 1 168 ? 21.674 78.596 18.990 1.00 12.64 168 TYR C C 1
ATOM 3687 O O . TYR C 1 168 ? 22.788 78.954 19.394 1.00 13.23 168 TYR C O 1
ATOM 3696 N N . HIS C 1 169 ? 20.606 78.480 19.775 1.00 12.09 169 HIS C N 1
ATOM 3697 C CA . HIS C 1 169 ? 20.637 78.707 21.214 1.00 11.83 169 HIS C CA 1
ATOM 3698 C C . HIS C 1 169 ? 19.915 77.571 21.914 1.00 12.00 169 HIS C C 1
ATOM 3699 O O . HIS C 1 169 ? 19.042 76.923 21.329 1.00 11.59 169 HIS C O 1
ATOM 3706 N N . LYS C 1 170 ? 20.281 77.341 23.172 1.00 12.51 170 LYS C N 1
ATOM 3707 C CA . LYS C 1 170 ? 19.554 76.415 24.028 1.00 13.21 170 LYS C CA 1
ATOM 3708 C C . LYS C 1 170 ? 18.880 77.215 25.135 1.00 13.22 170 LYS C C 1
ATOM 3709 O O . LYS C 1 170 ? 19.542 77.971 25.852 1.00 14.04 170 LYS C O 1
ATOM 3715 N N . LEU C 1 171 ? 17.564 77.064 25.257 1.00 12.84 171 LEU C N 1
ATOM 3716 C CA . LEU C 1 171 ? 16.797 77.787 26.265 1.00 13.09 171 LEU C CA 1
ATOM 3717 C C . LEU C 1 171 ? 16.178 76.822 27.274 1.00 13.38 171 LEU C C 1
ATOM 3718 O O . LEU C 1 171 ? 15.407 75.939 26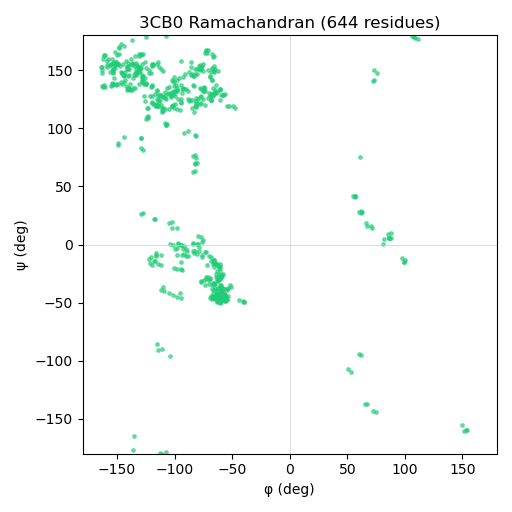.905 1.00 12.76 171 LEU C O 1
ATOM 3723 N N . GLU C 1 172 ? 16.527 76.993 28.549 1.00 14.19 172 GLU C N 1
ATOM 3724 C CA . GLU C 1 172 ? 15.981 76.160 29.620 1.00 15.55 172 GLU C CA 1
ATOM 3725 C C . GLU C 1 172 ? 14.476 76.360 29.762 1.00 14.90 172 GLU C C 1
ATOM 3726 O O . GLU C 1 172 ? 13.998 77.496 29.843 1.00 14.95 172 GLU C O 1
ATOM 3732 N N . LEU C 1 173 ? 13.732 75.257 29.793 1.00 14.79 173 LEU C N 1
ATOM 3733 C CA . LEU C 1 173 ? 12.286 75.315 30.004 1.00 14.72 173 LEU C CA 1
ATOM 3734 C C . LEU C 1 173 ? 11.955 75.797 31.412 1.00 15.13 173 LEU C C 1
ATOM 3735 O O . LEU C 1 173 ? 11.015 76.570 31.601 1.00 15.26 173 LEU C O 1
ATOM 3740 N N . THR D 1 13 ? 0.632 97.387 71.479 1.00 13.16 13 THR D N 1
ATOM 3741 C CA . THR D 1 13 ? -0.001 96.672 70.330 1.00 13.05 13 THR D CA 1
ATOM 3742 C C . THR D 1 13 ? -1.463 97.055 70.149 1.00 12.83 13 THR D C 1
ATOM 3743 O O . THR D 1 13 ? -2.111 97.557 71.079 1.00 13.08 13 THR D O 1
ATOM 3747 N N . VAL D 1 14 ? -1.976 96.810 68.948 1.00 12.25 14 VAL D N 1
ATOM 3748 C CA . VAL D 1 14 ? -3.391 97.019 68.649 1.00 12.09 14 VAL D CA 1
ATOM 3749 C C . VAL D 1 14 ? -4.249 96.023 69.425 1.00 12.17 14 VAL D C 1
ATOM 3750 O O . VAL D 1 14 ? -3.747 95.027 69.937 1.00 12.46 14 VAL D O 1
ATOM 3754 N N . GLU D 1 15 ? -5.545 96.297 69.510 1.00 12.66 15 GLU D N 1
ATOM 3755 C CA . GLU D 1 15 ? -6.459 95.417 70.227 1.00 13.28 15 GLU D CA 1
ATOM 3756 C C . GLU D 1 15 ? -6.653 94.083 69.501 1.00 12.76 15 GLU D C 1
ATOM 3757 O O . GLU D 1 15 ? -6.655 94.034 68.269 1.00 12.58 15 GLU D O 1
ATOM 3763 N N . SER D 1 16 ? -6.803 93.008 70.278 1.00 12.73 16 SER D N 1
ATOM 3764 C CA . SER D 1 16 ? -6.950 91.650 69.740 1.00 12.86 16 SER D CA 1
ATOM 3765 C 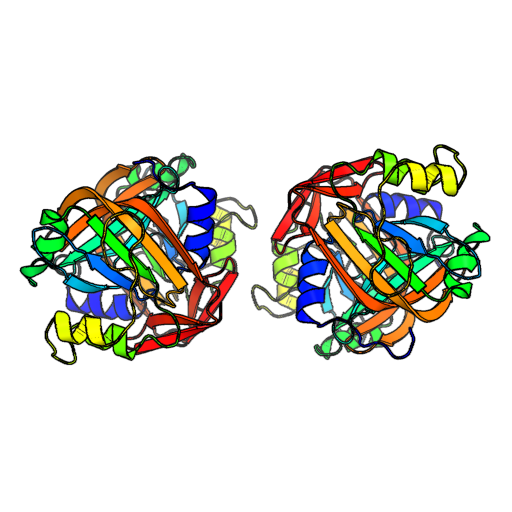C . SER D 1 16 ? -8.118 91.496 68.771 1.00 12.80 16 SER D C 1
ATOM 3766 O O . SER D 1 16 ? -7.972 90.883 67.709 1.00 12.47 16 SER D O 1
ATOM 3769 N N . LYS D 1 17 ? -9.276 92.050 69.130 1.00 12.73 17 LYS D N 1
ATOM 3770 C CA . LYS D 1 17 ? -10.454 91.926 68.282 1.00 12.95 17 LYS D CA 1
ATOM 3771 C C . LYS D 1 17 ? -10.274 92.636 66.939 1.00 12.30 17 LYS D C 1
ATOM 3772 O O . LYS D 1 17 ? -10.591 92.067 65.890 1.00 12.40 17 LYS D O 1
ATOM 3778 N N . ALA D 1 18 ? -9.753 93.864 66.973 1.00 11.84 18 ALA D N 1
ATOM 3779 C CA . ALA D 1 18 ? -9.490 94.626 65.754 1.00 11.28 18 ALA D CA 1
ATOM 3780 C C . ALA D 1 18 ? -8.529 93.861 64.839 1.00 11.03 18 ALA D C 1
ATOM 3781 O O . ALA D 1 18 ? -8.713 93.820 63.615 1.00 11.09 18 ALA D O 1
ATOM 3783 N N . TYR D 1 19 ? -7.513 93.251 65.443 1.00 10.50 19 TYR D N 1
ATOM 3784 C CA . TYR D 1 19 ? -6.555 92.430 64.705 1.00 10.42 19 TYR D CA 1
ATOM 3785 C C . TYR D 1 19 ? -7.236 91.233 64.047 1.00 10.77 19 TYR D C 1
ATOM 3786 O O . TYR D 1 19 ? -7.034 90.975 62.855 1.00 10.58 19 TYR D O 1
ATOM 3795 N N . ARG D 1 20 ? -8.051 90.511 64.816 1.00 11.38 20 ARG D N 1
ATOM 3796 C CA . ARG D 1 20 ? -8.781 89.358 64.277 1.00 11.86 20 ARG D CA 1
ATOM 3797 C C . ARG D 1 20 ? -9.701 89.764 63.121 1.00 11.82 20 ARG D C 1
ATOM 3798 O O . ARG D 1 20 ? -9.767 89.079 62.098 1.00 12.01 20 ARG D O 1
ATOM 3806 N N . ASP D 1 21 ? -10.395 90.888 63.281 1.00 11.78 21 ASP D N 1
ATOM 3807 C CA . ASP D 1 21 ? -11.268 91.400 62.228 1.00 11.86 21 ASP D CA 1
ATOM 3808 C C . ASP D 1 21 ? -10.488 91.715 60.948 1.00 11.45 21 ASP D C 1
ATOM 3809 O O . ASP D 1 21 ? -10.915 91.354 59.851 1.00 11.73 21 ASP D O 1
ATOM 3814 N N . ALA D 1 22 ? -9.333 92.365 61.094 1.00 10.85 22 ALA D N 1
ATOM 3815 C CA . ALA D 1 22 ? -8.469 92.653 59.952 1.00 10.15 22 ALA D CA 1
ATOM 3816 C C . ALA D 1 22 ? -7.960 91.364 59.297 1.00 9.64 22 ALA D C 1
ATOM 3817 O O . ALA D 1 22 ? -7.913 91.265 58.069 1.00 9.27 22 ALA D O 1
ATOM 3819 N N . MET D 1 23 ? -7.606 90.376 60.118 1.00 9.33 23 MET D N 1
ATOM 3820 C CA . MET D 1 23 ? -7.135 89.085 59.611 1.00 9.37 23 MET D CA 1
ATOM 3821 C C . MET D 1 23 ? -8.199 88.289 58.848 1.00 9.19 23 MET D C 1
ATOM 3822 O O . MET D 1 23 ? -7.869 87.365 58.094 1.00 9.76 23 MET D O 1
ATOM 3827 N N . SER D 1 24 ? -9.472 88.645 59.016 1.00 9.32 24 SER D N 1
ATOM 3828 C CA . SER D 1 24 ? -10.518 87.992 58.228 1.00 9.37 24 SER D CA 1
ATOM 3829 C C . SER D 1 24 ? -10.419 88.364 56.740 1.00 8.95 24 SER D C 1
ATOM 3830 O O . SER D 1 24 ? -11.075 87.760 55.898 1.00 9.40 24 SER D O 1
ATOM 3833 N N . HIS D 1 25 ? -9.588 89.357 56.430 1.00 8.47 25 HIS D N 1
ATOM 3834 C CA . HIS D 1 25 ? -9.357 89.776 55.049 1.00 8.44 25 HIS D CA 1
ATOM 3835 C C . HIS D 1 25 ? -8.103 89.138 54.460 1.00 8.03 25 HIS D C 1
ATOM 3836 O O . HIS D 1 25 ? -7.760 89.385 53.302 1.00 7.84 25 HIS D O 1
ATOM 3843 N N . TYR D 1 26 ? -7.449 88.299 55.265 1.00 7.65 26 TYR D N 1
ATOM 3844 C CA . TYR D 1 26 ? -6.202 87.640 54.910 1.00 7.24 26 TYR D CA 1
ATOM 3845 C C . TYR D 1 26 ? -6.529 86.174 54.652 1.00 6.90 26 TYR D C 1
ATOM 3846 O O . TYR D 1 26 ? -6.724 85.397 55.595 1.00 7.41 26 TYR D O 1
ATOM 3855 N N . ALA D 1 27 ? -6.592 85.797 53.378 1.00 6.49 27 ALA D N 1
ATOM 3856 C CA . ALA D 1 27 ? -6.965 84.431 53.005 1.00 6.47 27 ALA D CA 1
ATOM 3857 C C . ALA D 1 27 ? -5.934 83.402 53.462 1.00 6.23 27 ALA D C 1
ATOM 3858 O O . ALA D 1 27 ? -4.744 83.693 53.545 1.00 6.38 27 ALA D O 1
ATOM 3860 N N . GLY D 1 28 ? -6.407 82.198 53.763 1.00 6.51 28 GLY D N 1
ATOM 3861 C CA . GLY D 1 28 ? -5.523 81.118 54.180 1.00 6.42 28 GLY D CA 1
ATOM 3862 C C . GLY D 1 28 ? -5.891 79.802 53.527 1.00 6.59 28 GLY D C 1
ATOM 3863 O O . GLY D 1 28 ? -7.065 79.429 53.495 1.00 6.99 28 GLY D O 1
ATOM 3864 N N . ALA D 1 29 ? -4.893 79.100 52.996 1.00 6.61 29 ALA D N 1
ATOM 3865 C CA . ALA D 1 29 ? -5.112 77.738 52.517 1.00 6.72 29 ALA D CA 1
ATOM 3866 C C . ALA D 1 29 ? -5.387 76.877 53.737 1.00 7.01 29 ALA D C 1
ATOM 3867 O O . ALA D 1 29 ? -4.584 76.859 54.682 1.00 6.93 29 ALA D O 1
ATOM 3869 N N . VAL D 1 30 ? -6.524 76.187 53.721 1.00 6.66 30 VAL D N 1
ATOM 3870 C CA . VAL D 1 30 ? -6.932 75.360 54.861 1.00 6.45 30 VAL D CA 1
ATOM 3871 C C . VAL D 1 30 ? -6.140 74.060 54.875 1.00 6.44 30 VAL D C 1
ATOM 3872 O O . VAL D 1 30 ? -6.0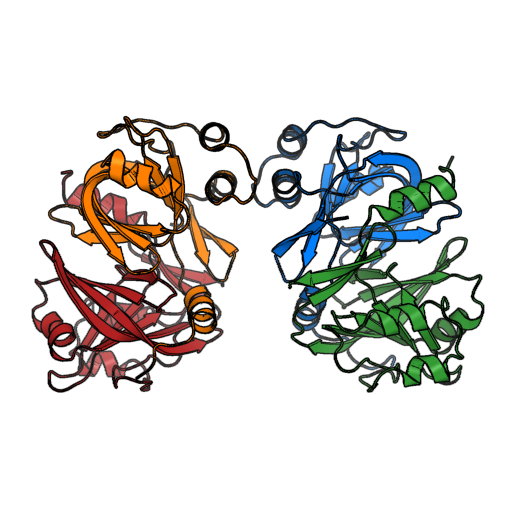95 73.331 53.873 1.00 6.70 30 VAL D O 1
ATOM 3876 N N . GLN D 1 31 ? -5.530 73.782 56.026 1.00 6.39 31 GLN D N 1
ATOM 3877 C CA . GLN D 1 31 ? -4.739 72.576 56.246 1.00 6.21 31 GLN D CA 1
ATOM 3878 C C . GLN D 1 31 ? -5.358 71.765 57.369 1.00 6.03 31 GLN D C 1
ATOM 3879 O O . GLN D 1 31 ? -6.043 72.307 58.238 1.00 5.36 31 GLN D O 1
ATOM 3885 N N . ILE D 1 32 ? -5.118 70.460 57.356 1.00 5.42 32 ILE D N 1
ATOM 3886 C CA . ILE D 1 32 ? -5.289 69.661 58.561 1.00 5.72 32 ILE D CA 1
ATOM 3887 C C . ILE D 1 32 ? -3.914 69.112 58.924 1.00 5.43 32 ILE D C 1
ATOM 3888 O O . ILE D 1 32 ? -3.287 68.402 58.126 1.00 5.80 32 ILE D O 1
ATOM 3893 N N . VAL D 1 33 ? -3.439 69.473 60.112 1.00 5.60 33 VAL D N 1
ATOM 3894 C CA . VAL D 1 33 ? -2.165 68.984 60.610 1.00 5.59 33 VAL D CA 1
ATOM 3895 C C . VAL D 1 33 ? -2.421 67.812 61.555 1.00 5.48 33 VAL D C 1
ATOM 3896 O O . VAL D 1 33 ? -3.273 67.890 62.438 1.00 5.21 33 VAL D O 1
ATOM 3900 N N . THR D 1 34 ? -1.687 66.721 61.353 1.00 5.26 34 THR D N 1
ATOM 3901 C CA . THR D 1 34 ? -1.920 65.505 62.118 1.00 5.76 34 THR D CA 1
ATOM 3902 C C . THR D 1 34 ? -0.641 65.010 62.766 1.00 5.90 34 THR D C 1
ATOM 3903 O O . THR D 1 34 ? 0.459 65.412 62.385 1.00 5.74 34 THR D O 1
ATOM 3907 N N . THR D 1 35 ? -0.802 64.119 63.740 1.00 6.18 35 THR D N 1
ATOM 3908 C CA . THR D 1 35 ? 0.326 63.468 64.387 1.00 6.85 35 THR D CA 1
ATOM 3909 C C . THR D 1 35 ? -0.104 62.094 64.878 1.00 7.20 35 THR D C 1
ATOM 3910 O O . THR D 1 35 ? -1.292 61.838 65.074 1.00 6.83 35 THR D O 1
ATOM 3914 N N . ALA D 1 36 ? 0.879 61.216 65.050 1.00 7.81 36 ALA D N 1
ATOM 3915 C CA . ALA D 1 36 ? 0.676 59.906 65.651 1.00 9.04 36 ALA D CA 1
ATOM 3916 C C . ALA D 1 36 ? 1.979 59.467 66.290 1.00 9.67 36 ALA D C 1
ATOM 3917 O O . ALA D 1 36 ? 3.060 59.929 65.912 1.00 9.83 36 ALA D O 1
ATOM 3919 N N . GLY D 1 37 ? 1.868 58.574 67.266 1.00 10.39 37 GLY D N 1
ATOM 3920 C CA . GLY D 1 37 ? 3.022 58.117 68.026 1.00 11.19 37 GLY D CA 1
ATOM 3921 C C . GLY D 1 37 ? 2.612 57.717 69.427 1.00 11.75 37 GLY D C 1
ATOM 3922 O O . GLY D 1 37 ? 1.433 57.471 69.688 1.00 12.03 37 GLY D O 1
ATOM 3923 N N . ALA D 1 38 ? 3.590 57.672 70.330 1.00 12.41 38 ALA D N 1
ATOM 3924 C CA . ALA D 1 38 ? 3.376 57.212 71.708 1.00 12.73 38 ALA D CA 1
ATOM 3925 C C . ALA D 1 38 ? 2.338 58.020 72.489 1.00 12.70 38 ALA D C 1
ATOM 3926 O O . ALA D 1 38 ? 1.703 57.496 73.410 1.00 13.55 38 ALA D O 1
ATOM 3928 N N . ALA D 1 39 ? 2.171 59.289 72.121 1.00 11.96 39 ALA D N 1
ATOM 3929 C CA . ALA D 1 39 ? 1.245 60.181 72.813 1.00 11.44 39 ALA D CA 1
ATOM 3930 C C . ALA D 1 39 ? -0.158 60.148 72.207 1.00 11.03 39 ALA D C 1
ATOM 3931 O O . ALA D 1 39 ? -1.071 60.804 72.711 1.00 11.27 39 ALA D O 1
ATOM 3933 N N . GLY D 1 40 ? -0.312 59.401 71.115 1.00 10.56 40 GLY D N 1
ATOM 3934 C CA . GLY D 1 40 ? -1.605 59.232 70.458 1.00 10.08 40 GLY D CA 1
ATOM 3935 C C . GLY D 1 40 ? -1.737 59.954 69.129 1.00 9.64 40 GLY D C 1
ATOM 3936 O O . GLY D 1 40 ? -0.812 60.643 68.678 1.00 9.59 40 GLY D O 1
ATOM 3937 N N . ARG D 1 41 ? -2.901 59.780 68.510 1.00 9.29 41 ARG D N 1
ATOM 3938 C CA . ARG D 1 41 ? -3.214 60.384 67.224 1.00 8.70 41 ARG D CA 1
ATOM 3939 C C . ARG D 1 41 ? -4.100 61.600 67.423 1.00 8.26 41 ARG D C 1
ATOM 3940 O O . ARG D 1 41 ? -5.120 61.532 68.113 1.00 7.92 41 ARG D O 1
ATOM 3948 N N . ARG D 1 42 ? -3.712 62.707 66.796 1.00 7.35 42 ARG D N 1
ATOM 3949 C CA . ARG D 1 42 ? -4.468 63.949 66.873 1.00 6.92 42 ARG D CA 1
ATOM 3950 C C . ARG D 1 42 ? -4.390 64.683 65.538 1.00 6.54 42 ARG D C 1
ATOM 3951 O O . ARG D 1 42 ? -3.377 64.619 64.835 1.00 6.43 42 ARG D O 1
ATOM 3959 N N . GLY D 1 43 ? -5.472 65.366 65.196 1.00 6.52 43 GLY D N 1
ATOM 3960 C CA . GLY D 1 43 ? -5.483 66.236 64.030 1.00 6.78 43 GLY D CA 1
ATOM 3961 C C . GLY D 1 43 ? -6.199 67.528 64.349 1.00 7.03 43 GLY D C 1
ATOM 3962 O O . GLY D 1 43 ? -6.986 67.598 65.301 1.00 6.84 43 GLY D O 1
ATOM 3963 N N . LEU D 1 44 ? -5.926 68.556 63.556 1.00 7.16 44 LEU D N 1
ATOM 3964 C CA . LEU D 1 44 ? -6.665 69.802 63.696 1.00 7.88 44 LEU D CA 1
ATOM 3965 C C . LEU D 1 44 ? -6.519 70.687 62.482 1.00 7.58 44 LEU D C 1
ATOM 3966 O O . LEU D 1 44 ? -5.481 70.695 61.814 1.00 6.68 44 LEU D O 1
ATOM 3971 N N . THR D 1 45 ? -7.582 71.434 62.221 1.00 7.05 45 THR D N 1
ATOM 3972 C CA . THR D 1 45 ? -7.637 72.365 61.117 1.00 7.13 45 THR D CA 1
ATOM 3973 C C . THR D 1 45 ? -6.854 73.620 61.478 1.00 7.15 45 THR D C 1
ATOM 3974 O O . THR D 1 45 ? -6.983 74.150 62.593 1.00 6.86 45 THR D O 1
ATOM 3978 N N . LEU D 1 46 ? -6.021 74.082 60.549 1.00 7.44 46 LEU D N 1
ATOM 3979 C CA . LEU D 1 46 ? -5.355 75.367 60.740 1.00 8.92 46 LEU D CA 1
ATOM 3980 C C . LEU D 1 46 ? -4.973 76.038 59.435 1.00 8.14 46 LEU D C 1
ATOM 3981 O O . LEU D 1 46 ? -4.872 75.396 58.386 1.00 8.19 46 LEU D O 1
ATOM 3986 N N . THR D 1 47 ? -4.763 77.342 59.528 1.00 7.93 47 THR D N 1
ATOM 3987 C CA . THR D 1 47 ? -4.255 78.126 58.415 1.00 7.78 47 THR D CA 1
ATOM 3988 C C . THR D 1 47 ? -2.941 78.802 58.800 1.00 7.44 47 THR D C 1
ATOM 3989 O O . THR D 1 47 ? -2.247 79.329 57.934 1.00 7.27 47 THR D O 1
ATOM 3993 N N . ALA D 1 48 ? -2.601 78.772 60.092 1.00 7.41 48 ALA D N 1
ATOM 3994 C CA . ALA D 1 48 ? -1.391 79.429 60.599 1.00 7.83 48 ALA D CA 1
ATOM 3995 C C . ALA D 1 48 ? -0.159 78.555 60.390 1.00 7.78 48 ALA D C 1
ATOM 3996 O O . ALA D 1 48 ? 0.409 77.996 61.335 1.00 7.46 48 ALA D O 1
ATOM 3998 N N . ALA D 1 49 ? 0.227 78.433 59.124 1.00 8.01 49 ALA D N 1
ATOM 3999 C CA . ALA D 1 49 ? 1.404 77.680 58.723 1.00 8.59 49 ALA D CA 1
ATOM 4000 C C . ALA D 1 49 ? 1.974 78.326 57.482 1.00 9.25 49 ALA D C 1
ATOM 4001 O O . ALA D 1 49 ? 1.257 78.994 56.740 1.00 9.59 49 ALA D O 1
ATOM 4003 N N . CYS D 1 50 ? 3.268 78.133 57.260 1.00 9.60 50 CYS D N 1
ATOM 4004 C CA . CYS D 1 50 ? 3.887 78.570 56.016 1.00 10.18 50 CYS D CA 1
ATOM 4005 C C . CYS D 1 50 ? 5.209 77.859 55.790 1.00 9.97 50 CYS D C 1
ATOM 4006 O O . CYS D 1 50 ? 5.787 77.279 56.709 1.00 9.76 50 CYS D O 1
ATOM 4009 N N . SER D 1 51 ? 5.677 77.919 54.551 1.00 10.05 51 SER D N 1
ATOM 4010 C CA . SER D 1 51 ? 6.991 77.410 54.203 1.00 10.39 51 SER D CA 1
ATOM 4011 C C . SER D 1 51 ? 8.082 78.347 54.698 1.00 10.46 51 SER D C 1
ATOM 4012 O O . SER D 1 51 ? 8.013 79.561 54.488 1.00 10.74 51 SER D O 1
ATOM 4015 N N . VAL D 1 52 ? 9.087 77.770 55.351 1.00 10.63 52 VAL D N 1
ATOM 4016 C CA . VAL D 1 52 ? 10.211 78.533 55.897 1.00 10.91 52 VAL D CA 1
ATOM 4017 C C . VAL D 1 52 ? 11.411 78.492 54.951 1.00 11.36 52 VAL D C 1
ATOM 4018 O O . VAL D 1 52 ? 12.038 79.519 54.686 1.00 11.69 52 VAL D O 1
ATOM 4022 N N . SER D 1 53 ? 11.718 77.300 54.447 1.00 11.57 53 SER D N 1
ATOM 4023 C CA . SER D 1 53 ? 12.853 77.092 53.546 1.00 11.86 53 SER D CA 1
ATOM 4024 C C . SER D 1 53 ? 12.566 75.924 52.613 1.00 12.23 53 SER D C 1
ATOM 4025 O O . SER D 1 53 ? 11.752 75.055 52.934 1.00 11.84 53 SER D O 1
ATOM 4028 N N . ASP D 1 54 ? 13.222 75.917 51.455 1.00 12.85 54 ASP D N 1
ATOM 4029 C CA . ASP D 1 54 ? 13.222 74.740 50.585 1.00 13.71 54 ASP D CA 1
ATOM 4030 C C . ASP D 1 54 ? 14.543 73.970 50.655 1.00 13.79 54 ASP D C 1
ATOM 4031 O O . ASP D 1 54 ? 14.704 72.958 49.981 1.00 13.74 54 ASP D O 1
ATOM 4036 N N . ASN D 1 55 ? 15.479 74.449 51.474 1.00 13.90 55 ASN D N 1
ATOM 4037 C CA . ASN D 1 55 ? 16.806 73.832 51.576 1.00 14.57 55 ASN D CA 1
ATOM 4038 C C . ASN D 1 55 ? 17.434 73.981 52.970 1.00 14.16 55 ASN D C 1
ATOM 4039 O O . ASN D 1 55 ? 18.174 74.937 53.222 1.00 14.49 55 ASN D O 1
ATOM 4044 N N . PRO D 1 56 ? 17.138 73.039 53.887 1.00 13.60 56 PRO D N 1
ATOM 4045 C CA . PRO D 1 56 ? 16.255 71.883 53.699 1.00 13.23 56 PRO D CA 1
ATOM 4046 C C . PRO D 1 56 ? 14.782 72.279 53.778 1.00 12.66 56 PRO D C 1
ATOM 4047 O O . PRO D 1 56 ? 14.453 73.247 54.473 1.00 12.55 56 PRO D O 1
ATOM 4051 N N . PRO D 1 57 ? 13.903 71.552 53.056 1.00 12.06 57 PRO D N 1
ATOM 4052 C CA . PRO D 1 57 ? 12.465 71.815 53.147 1.00 11.52 57 PRO D CA 1
ATOM 4053 C C . PRO D 1 57 ? 11.998 71.876 54.602 1.00 11.11 57 PRO D C 1
ATOM 4054 O O . PRO D 1 57 ? 12.142 70.910 55.351 1.00 10.99 57 PRO D O 1
ATOM 4058 N N . THR D 1 58 ? 11.467 73.034 54.986 1.00 10.62 58 THR D N 1
ATOM 4059 C CA . THR D 1 58 ? 11.099 73.312 56.368 1.00 10.45 58 THR D CA 1
ATOM 4060 C C . THR D 1 58 ? 9.775 74.063 56.388 1.00 10.07 58 THR D C 1
ATOM 4061 O O . THR D 1 58 ? 9.583 75.009 55.623 1.00 10.05 58 THR D O 1
ATOM 4065 N N . ILE D 1 59 ? 8.871 73.633 57.264 1.00 9.53 59 ILE D N 1
ATOM 4066 C CA . ILE D 1 59 ? 7.575 74.287 57.440 1.00 9.32 59 ILE D CA 1
ATOM 4067 C C . ILE D 1 59 ? 7.380 74.609 58.909 1.00 8.85 59 ILE D C 1
ATOM 4068 O O . ILE D 1 59 ? 7.812 73.852 59.773 1.00 9.41 59 ILE D O 1
ATOM 4073 N N . LEU D 1 60 ? 6.733 75.735 59.197 1.00 8.28 60 LEU D N 1
ATOM 4074 C CA . LEU D 1 60 ? 6.317 76.004 60.569 1.00 7.79 60 LEU D CA 1
ATOM 4075 C C . LEU D 1 60 ? 4.800 75.959 60.712 1.00 7.61 60 LEU D C 1
ATOM 4076 O O . LEU D 1 60 ? 4.065 76.235 59.760 1.00 7.45 60 LEU D O 1
ATOM 4081 N N . ILE D 1 61 ? 4.355 75.590 61.908 1.00 6.70 61 ILE D N 1
ATOM 4082 C CA . ILE D 1 61 ? 2.939 75.603 62.275 1.00 6.29 61 ILE D CA 1
ATOM 4083 C C . ILE D 1 61 ? 2.782 76.285 63.625 1.00 6.56 61 ILE D C 1
ATOM 4084 O O . ILE D 1 61 ? 3.694 76.249 64.454 1.00 6.19 61 ILE D O 1
ATOM 4089 N N . CYS D 1 62 ? 1.632 76.922 63.830 1.00 6.36 62 CYS D N 1
ATOM 4090 C CA . CYS D 1 62 ? 1.330 77.578 65.102 1.00 7.10 62 CYS D CA 1
ATOM 4091 C C . CYS D 1 62 ? 0.170 76.874 65.778 1.00 7.32 62 CYS D C 1
ATOM 4092 O O . CYS D 1 62 ? -0.902 76.734 65.188 1.00 7.97 62 CYS D O 1
ATOM 4095 N N . LEU D 1 63 ? 0.393 76.438 67.017 1.00 7.84 63 LEU D N 1
ATOM 4096 C CA . LEU D 1 63 ? -0.599 75.661 67.771 1.00 8.12 63 LEU D CA 1
ATOM 4097 C C . LEU D 1 63 ? -1.007 76.376 69.058 1.00 8.69 63 LEU D C 1
ATOM 4098 O O . LEU D 1 63 ? -0.151 76.747 69.854 1.00 8.69 63 LEU D O 1
ATOM 4103 N N . GLN D 1 64 ? -2.314 76.544 69.268 1.00 8.97 64 GLN D N 1
ATOM 4104 C CA . GLN D 1 64 ? -2.819 77.227 70.464 1.00 10.00 64 GLN D CA 1
ATOM 4105 C C . GLN D 1 64 ? -2.529 76.417 71.713 1.00 10.30 64 GLN D C 1
ATOM 4106 O O . GLN D 1 64 ? -2.778 75.212 71.746 1.00 10.51 64 GLN D O 1
ATOM 4112 N N . LYS D 1 65 ? -2.043 77.090 72.750 1.00 10.40 65 LYS D N 1
ATOM 4113 C CA . LYS D 1 65 ? -1.766 76.441 74.032 1.00 11.12 65 LYS D CA 1
ATOM 4114 C C . LYS D 1 65 ? -3.043 76.032 74.756 1.00 11.17 65 LYS D C 1
ATOM 4115 O O . LYS D 1 65 ? -3.058 75.022 75.458 1.00 11.27 65 LYS D O 1
ATOM 4121 N N . ILE D 1 66 ? -4.092 76.837 74.602 1.00 11.47 66 ILE D N 1
ATOM 4122 C CA . ILE D 1 66 ? -5.374 76.633 75.298 1.00 12.53 66 ILE D CA 1
ATOM 4123 C C . ILE D 1 66 ? -5.925 75.223 75.065 1.00 12.02 66 ILE D C 1
ATOM 4124 O O . ILE D 1 66 ? -6.468 74.605 75.981 1.00 12.30 66 ILE D O 1
ATOM 4129 N N . HIS D 1 67 ? -5.752 74.708 73.851 1.00 11.61 67 HIS D N 1
ATOM 4130 C CA . HIS D 1 67 ? -6.111 73.327 73.560 1.00 11.20 67 HIS D CA 1
ATOM 4131 C C . HIS D 1 67 ? -4.970 72.421 74.007 1.00 11.08 67 HIS D C 1
ATOM 4132 O O . HIS D 1 67 ? -3.998 72.199 73.275 1.00 10.25 67 HIS D O 1
ATOM 4139 N N . GLU D 1 68 ? -5.113 71.920 75.234 1.00 11.00 68 GLU D N 1
ATOM 4140 C CA . GLU D 1 68 ? -4.064 71.191 75.959 1.00 11.58 68 GLU D CA 1
ATOM 4141 C C . GLU D 1 68 ? -3.459 70.045 75.175 1.00 10.87 68 GLU D C 1
ATOM 4142 O O . GLU D 1 68 ? -2.265 69.758 75.300 1.00 10.62 68 GLU D O 1
ATOM 4148 N N . GLU D 1 69 ? -4.290 69.385 74.377 1.00 10.50 69 GLU D N 1
ATOM 4149 C CA . GLU D 1 69 ? -3.870 68.184 73.673 1.00 10.24 69 GLU D CA 1
ATOM 4150 C C . GLU D 1 69 ? -2.942 68.484 72.498 1.00 9.32 69 GLU D C 1
ATOM 4151 O O . GLU D 1 69 ? -2.388 67.565 71.907 1.00 8.61 69 GLU D O 1
ATOM 4157 N N . ASN D 1 70 ? -2.743 69.764 72.181 1.00 8.92 70 ASN D N 1
ATOM 4158 C CA . ASN D 1 70 ? -1.740 70.120 71.178 1.00 8.76 70 ASN D CA 1
ATOM 4159 C C . ASN D 1 70 ? -0.328 69.729 71.614 1.00 8.96 70 ASN D C 1
ATOM 4160 O O . ASN D 1 70 ? 0.581 69.647 70.785 1.00 8.50 70 ASN D O 1
ATOM 4165 N N . ARG D 1 71 ? -0.155 69.464 72.910 1.00 9.00 71 ARG D N 1
ATOM 4166 C CA . ARG D 1 71 ? 1.127 68.959 73.406 1.00 9.94 71 ARG D CA 1
ATOM 4167 C C . ARG D 1 71 ? 1.497 67.617 72.765 1.00 9.56 71 ARG D C 1
ATOM 4168 O O . ARG D 1 71 ? 2.675 67.259 72.698 1.00 9.37 71 ARG D O 1
ATOM 4176 N N . ILE D 1 72 ? 0.490 66.890 72.277 1.00 9.01 72 ILE D N 1
ATOM 4177 C CA . ILE D 1 72 ? 0.717 65.604 71.598 1.00 8.85 72 ILE D CA 1
ATOM 4178 C C . ILE D 1 72 ? 1.646 65.752 70.380 1.00 8.32 72 ILE D C 1
ATOM 4179 O O . ILE D 1 72 ? 2.478 64.884 70.126 1.00 8.40 72 ILE D O 1
ATOM 4184 N N . PHE D 1 73 ? 1.512 66.856 69.644 1.00 8.20 73 PHE D N 1
ATOM 4185 C CA . PHE D 1 73 ? 2.403 67.146 68.512 1.00 8.00 73 PHE D CA 1
ATOM 4186 C C . PHE D 1 73 ? 3.859 67.237 68.956 1.00 8.71 73 PHE D C 1
ATOM 4187 O O . PHE D 1 73 ? 4.755 66.690 68.306 1.00 8.97 73 PHE D O 1
ATOM 4195 N N . ILE D 1 74 ? 4.074 67.923 70.074 1.00 9.14 74 ILE D N 1
ATOM 4196 C CA . ILE D 1 74 ? 5.412 68.111 70.619 1.00 9.97 74 ILE D CA 1
ATOM 4197 C C . ILE D 1 74 ? 5.960 66.781 71.138 1.00 10.13 74 ILE D C 1
ATOM 4198 O O . ILE D 1 74 ? 7.107 66.435 70.863 1.00 10.10 74 ILE D O 1
ATOM 4203 N N . GLU D 1 75 ? 5.126 66.023 71.849 1.00 10.57 75 GLU D N 1
ATOM 4204 C CA . GLU D 1 75 ? 5.559 64.749 72.433 1.00 11.56 75 GLU D CA 1
ATOM 4205 C C . GLU D 1 75 ? 5.955 63.726 71.360 1.00 10.91 75 GLU D C 1
ATOM 4206 O O . GLU D 1 75 ? 6.991 63.058 71.475 1.00 11.50 75 GLU D O 1
ATOM 4212 N N . ASN D 1 76 ? 5.127 63.609 70.323 1.00 10.38 76 ASN D N 1
ATOM 4213 C CA . ASN D 1 76 ? 5.382 62.697 69.210 1.00 9.99 76 ASN D CA 1
ATOM 4214 C C . ASN D 1 76 ? 6.558 63.122 68.336 1.00 9.63 76 ASN D C 1
ATOM 4215 O O . ASN D 1 76 ? 7.210 62.275 67.725 1.00 9.72 76 ASN D O 1
ATOM 4220 N N . GLY D 1 77 ? 6.798 64.433 68.260 1.00 9.07 77 GLY D N 1
ATOM 4221 C CA . GLY D 1 77 ? 7.929 64.990 67.515 1.00 8.80 77 GLY D CA 1
ATOM 4222 C C . GLY D 1 77 ? 7.803 64.873 66.009 1.00 8.45 77 GLY D C 1
ATOM 4223 O O . GLY D 1 77 ? 8.783 65.025 65.278 1.00 8.81 77 GLY D O 1
ATOM 4224 N N . VAL D 1 78 ? 6.588 64.595 65.545 1.00 8.03 78 VAL D N 1
ATOM 4225 C CA . VAL D 1 78 ? 6.298 64.500 64.115 1.00 8.05 78 VAL D CA 1
ATOM 4226 C C . VAL D 1 78 ? 4.925 65.107 63.833 1.00 7.72 78 VAL D C 1
ATOM 4227 O O . VAL D 1 78 ? 4.051 65.110 64.699 1.00 7.60 78 VAL D O 1
ATOM 4231 N N . PHE D 1 79 ? 4.754 65.631 62.626 1.00 7.18 79 PHE D N 1
ATOM 4232 C CA . PHE D 1 79 ? 3.443 66.091 62.161 1.00 6.90 79 PHE D CA 1
ATOM 4233 C C . PHE D 1 79 ? 3.366 66.029 60.645 1.00 7.15 79 PHE D C 1
ATOM 4234 O O . PHE D 1 79 ? 4.382 66.162 59.966 1.00 7.12 79 PHE D O 1
ATOM 4242 N N . ALA D 1 80 ? 2.161 65.811 60.125 1.00 6.79 80 ALA D N 1
ATOM 4243 C CA . ALA D 1 80 ? 1.937 65.917 58.689 1.00 7.12 80 ALA D CA 1
ATOM 4244 C C . ALA D 1 80 ? 0.975 67.066 58.436 1.00 7.31 80 ALA D C 1
ATOM 4245 O O . ALA D 1 80 ? -0.054 67.174 59.102 1.00 7.57 80 ALA D O 1
ATOM 4247 N N . ILE D 1 81 ? 1.322 67.934 57.491 1.00 7.40 81 ILE D N 1
ATOM 4248 C CA . ILE D 1 81 ? 0.429 69.016 57.084 1.00 8.23 81 ILE D CA 1
ATOM 4249 C C . ILE D 1 81 ? -0.264 68.600 55.797 1.00 7.31 81 ILE D C 1
ATOM 4250 O O . ILE D 1 81 ? 0.399 68.324 54.795 1.00 7.32 81 ILE D O 1
ATOM 4255 N N . ASN D 1 82 ? -1.596 68.559 55.832 1.00 6.50 82 ASN D N 1
ATOM 4256 C CA . ASN D 1 82 ? -2.399 68.145 54.692 1.00 6.69 82 ASN D CA 1
ATOM 4257 C C . ASN D 1 82 ? -3.170 69.315 54.109 1.00 6.78 82 ASN D C 1
ATOM 4258 O O . ASN D 1 82 ? -4.045 69.879 54.778 1.00 6.53 82 ASN D O 1
ATOM 4263 N N . THR D 1 83 ? -2.852 69.663 52.861 1.00 6.95 83 THR D N 1
ATOM 4264 C CA . THR D 1 83 ? -3.494 70.778 52.163 1.00 7.48 83 THR D CA 1
ATOM 4265 C C . THR D 1 83 ? -4.838 70.344 51.592 1.00 7.69 83 THR D C 1
ATOM 4266 O O . THR D 1 83 ? -4.900 69.436 50.756 1.00 7.99 83 THR D O 1
ATOM 4270 N N . LEU D 1 84 ? -5.903 70.995 52.041 1.00 8.00 84 LEU D N 1
ATOM 4271 C CA . LEU D 1 84 ? -7.262 70.564 51.696 1.00 8.22 84 LEU D CA 1
ATOM 4272 C C . LEU D 1 84 ? -7.724 71.008 50.316 1.00 8.86 84 LEU D C 1
ATOM 4273 O O . LEU D 1 84 ? -7.369 72.092 49.837 1.00 8.90 84 LEU D O 1
ATOM 4278 N N . ALA D 1 85 ? -8.532 70.151 49.697 1.00 9.32 85 ALA D N 1
ATOM 4279 C CA . ALA D 1 85 ? -9.089 70.390 48.370 1.00 10.01 85 ALA D CA 1
ATOM 4280 C C . ALA D 1 85 ? -10.584 70.703 48.454 1.00 11.01 85 ALA D C 1
ATOM 4281 O O . ALA D 1 85 ? -11.156 70.753 49.542 1.00 10.27 85 ALA D O 1
ATOM 4283 N N . GLY D 1 86 ? -11.207 70.909 47.293 1.00 12.16 86 GLY D N 1
ATOM 4284 C CA . GLY D 1 86 ? -12.653 71.141 47.188 1.00 13.81 86 GLY D CA 1
ATOM 4285 C C . GLY D 1 86 ? -13.602 70.334 48.072 1.00 14.41 86 GLY D C 1
ATOM 4286 O O . GLY D 1 86 ? -14.468 70.922 48.715 1.00 15.74 86 GLY D O 1
ATOM 4287 N N . PRO D 1 87 ? -13.456 68.990 48.117 1.00 14.69 87 PRO D N 1
ATOM 4288 C CA . PRO D 1 87 ? -14.428 68.184 48.871 1.00 14.68 87 PRO D CA 1
ATOM 4289 C C . PRO D 1 87 ? -14.231 68.149 50.393 1.00 14.60 87 PRO D C 1
ATOM 4290 O O . PRO D 1 87 ? -14.933 67.401 51.082 1.00 14.61 87 PRO D O 1
ATOM 4294 N N . HIS D 1 88 ? -13.314 68.958 50.922 1.00 13.95 88 HIS D N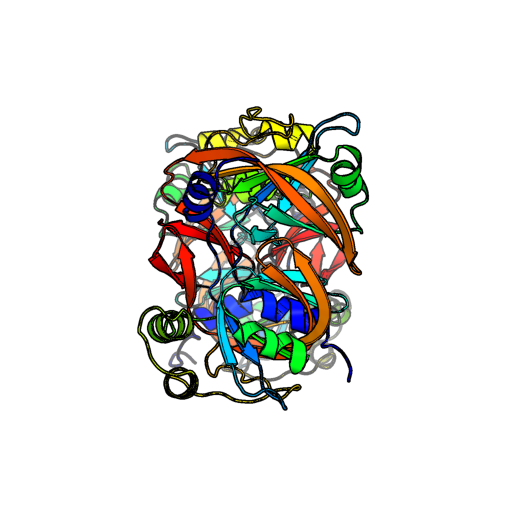 1
ATOM 4295 C CA . HIS D 1 88 ? -12.902 68.808 52.320 1.00 13.41 88 HIS D CA 1
ATOM 4296 C C . HIS D 1 88 ? -13.490 69.800 53.334 1.00 12.99 88 HIS D C 1
ATOM 4297 O O . HIS D 1 88 ? -13.002 69.880 54.461 1.00 12.79 88 HIS D O 1
ATOM 4304 N N . GLN D 1 89 ? -14.534 70.539 52.959 1.00 13.04 89 GLN D N 1
ATOM 4305 C CA . GLN D 1 89 ? -15.130 71.517 53.879 1.00 13.00 89 GLN D CA 1
ATOM 4306 C C . GLN D 1 89 ? -15.663 70.882 55.170 1.00 12.61 89 GLN D C 1
ATOM 4307 O O . GLN D 1 89 ? -15.355 71.353 56.264 1.00 11.65 89 GLN D O 1
ATOM 4313 N N . GLN D 1 90 ? -16.452 69.815 55.035 1.00 12.70 90 GLN D N 1
ATOM 4314 C CA . GLN D 1 90 ? -16.972 69.079 56.189 1.00 13.04 90 GLN D CA 1
ATOM 4315 C C . GLN D 1 90 ? -15.838 68.552 57.070 1.00 12.39 90 GLN D C 1
ATOM 4316 O O . GLN D 1 90 ? -15.909 68.630 58.300 1.00 11.92 90 GLN D O 1
ATOM 4322 N N . LEU D 1 91 ? -14.791 68.025 56.440 1.00 11.47 91 LEU D N 1
ATOM 4323 C CA . LEU D 1 91 ? -13.640 67.521 57.186 1.00 11.15 91 LEU D CA 1
ATOM 4324 C C . LEU D 1 91 ? -12.931 68.651 57.948 1.00 10.50 91 LEU D C 1
ATOM 4325 O O . LEU D 1 91 ? -12.548 68.489 59.113 1.00 10.62 91 LEU D O 1
ATOM 4330 N N . ALA D 1 92 ? -12.760 69.794 57.286 1.00 10.15 92 ALA D N 1
ATOM 4331 C CA . ALA D 1 92 ? -12.197 70.980 57.927 1.00 10.00 92 ALA D CA 1
ATOM 4332 C C . ALA D 1 92 ? -13.029 71.437 59.131 1.00 9.94 92 ALA D C 1
ATOM 4333 O O . ALA D 1 92 ? -12.485 71.760 60.185 1.00 9.80 92 ALA D O 1
ATOM 4335 N N . ASP D 1 93 ? -14.353 71.468 58.970 1.00 10.20 93 ASP D N 1
ATOM 4336 C CA . ASP D 1 93 ? -15.245 71.779 60.087 1.00 10.93 93 ASP D CA 1
ATOM 4337 C C . ASP D 1 93 ? -15.069 70.812 61.259 1.00 10.31 93 ASP D C 1
ATOM 4338 O O . ASP D 1 93 ? -14.985 71.233 62.412 1.00 10.23 93 ASP D O 1
ATOM 4343 N N . ALA D 1 94 ? -15.014 69.519 60.957 1.00 9.92 94 ALA D N 1
ATOM 4344 C CA . ALA D 1 94 ? -14.810 68.502 61.986 1.00 9.69 94 ALA D CA 1
ATOM 4345 C C . ALA D 1 94 ? -13.520 68.733 62.763 1.00 9.45 94 ALA D C 1
ATOM 4346 O O . ALA D 1 94 ? -13.518 68.724 63.986 1.00 9.21 94 ALA D O 1
ATOM 4348 N N . PHE D 1 95 ? -12.426 68.967 62.047 1.00 9.08 95 PHE D N 1
ATOM 4349 C CA . PHE D 1 95 ? -11.132 69.120 62.695 1.00 9.10 95 PHE D CA 1
ATOM 4350 C C . PHE D 1 95 ? -10.883 70.516 63.288 1.00 9.42 95 PHE D C 1
ATOM 4351 O O . PHE D 1 95 ? -9.836 70.771 63.895 1.00 9.13 95 PHE D O 1
ATOM 4359 N N . SER D 1 96 ? -11.869 71.404 63.142 1.00 9.90 96 SER D N 1
ATOM 4360 C CA . SER D 1 96 ? -11.831 72.710 63.792 1.00 10.81 96 SER D CA 1
ATOM 4361 C C . SER D 1 96 ? -12.487 72.671 65.172 1.00 11.07 96 SER D C 1
ATOM 4362 O O . SER D 1 96 ? -12.409 73.641 65.934 1.00 11.28 96 SER D O 1
ATOM 4365 N N . GLY D 1 97 ? -13.147 71.554 65.478 1.00 11.41 97 GLY D N 1
ATOM 4366 C CA . GLY D 1 97 ? -13.828 71.374 66.759 1.00 12.81 97 GLY D CA 1
ATOM 4367 C C . GLY D 1 97 ? -15.204 72.014 66.804 1.00 13.66 97 GLY D C 1
ATOM 4368 O O . GLY D 1 97 ? -15.867 71.998 67.844 1.00 14.15 97 GLY D O 1
ATOM 4369 N N . ARG D 1 98 ? -15.646 72.557 65.672 1.00 14.04 98 ARG D N 1
ATOM 4370 C CA . ARG D 1 98 ? -16.884 73.342 65.619 1.00 15.15 98 ARG D CA 1
ATOM 4371 C C . ARG D 1 98 ? -18.160 72.502 65.483 1.00 14.56 98 ARG D C 1
ATOM 4372 O O . ARG D 1 98 ? -19.270 73.036 65.575 1.00 15.38 98 ARG D O 1
ATOM 4380 N N . ILE D 1 99 ? -18.009 71.193 65.281 1.00 13.73 99 ILE D N 1
ATOM 4381 C CA . ILE D 1 99 ? -19.172 70.298 65.170 1.00 13.29 99 ILE D CA 1
ATOM 4382 C C . ILE D 1 99 ? -19.086 69.072 66.098 1.00 12.55 99 ILE D C 1
ATOM 4383 O O . ILE D 1 99 ? -19.672 68.016 65.821 1.00 12.95 99 ILE D O 1
ATOM 4388 N N . GLY D 1 100 ? -18.355 69.222 67.199 1.00 11.92 100 GLY D N 1
ATOM 4389 C CA . GLY D 1 100 ? -18.243 68.160 68.198 1.00 10.69 100 GLY D CA 1
ATOM 4390 C C . GLY D 1 100 ? -17.337 67.041 67.725 1.00 10.14 100 GLY D C 1
ATOM 4391 O O . GLY D 1 100 ? -16.339 67.295 67.042 1.00 9.73 100 GLY D O 1
ATOM 4392 N N . LEU D 1 101 ? -17.695 65.809 68.095 1.00 9.21 101 LEU D N 1
ATOM 4393 C CA . LEU D 1 101 ? -16.969 64.579 67.725 1.00 8.61 101 LEU D CA 1
ATOM 4394 C C . LEU D 1 101 ? -15.637 64.386 68.447 1.00 8.14 101 LEU D C 1
ATOM 4395 O O . LEU D 1 101 ? -14.882 65.334 68.667 1.00 7.89 101 LEU D O 1
ATOM 4400 N N . THR D 1 102 ? -15.354 63.142 68.815 1.00 7.49 102 THR D N 1
ATOM 4401 C CA . THR D 1 102 ? -14.045 62.774 69.349 1.00 7.46 102 THR D CA 1
ATOM 4402 C C . THR D 1 102 ? -13.022 62.777 68.221 1.00 7.45 102 THR D C 1
ATOM 4403 O O . THR D 1 102 ? -13.392 62.807 67.050 1.00 7.29 102 THR D O 1
ATOM 4407 N N . GLN D 1 103 ? -11.739 62.736 68.574 1.00 8.00 103 GLN D N 1
ATOM 4408 C CA . GLN D 1 103 ? -10.684 62.646 67.562 1.00 7.94 103 GLN D CA 1
ATOM 4409 C C . GLN D 1 103 ? -10.898 61.449 66.640 1.00 8.19 103 GLN D C 1
ATOM 4410 O O . GLN D 1 103 ? -10.847 61.576 65.417 1.00 7.85 103 GLN D O 1
ATOM 4416 N N . ASP D 1 104 ? -11.171 60.289 67.231 1.00 8.67 104 ASP D N 1
ATOM 4417 C CA . ASP D 1 104 ? -11.436 59.087 66.445 1.00 9.11 104 ASP D CA 1
ATOM 4418 C C . ASP D 1 104 ? -12.594 59.274 65.466 1.00 8.89 104 ASP D C 1
ATOM 4419 O O . ASP D 1 104 ? -12.508 58.857 64.304 1.00 8.98 104 ASP D O 1
ATOM 4424 N N . GLU D 1 105 ? -13.666 59.914 65.932 1.00 8.66 105 GLU D N 1
ATOM 4425 C CA . GLU D 1 105 ? -14.823 60.199 65.086 1.00 8.98 105 GLU D CA 1
ATOM 4426 C C . GLU D 1 105 ? -14.491 61.178 63.963 1.00 8.61 105 GLU D C 1
ATOM 4427 O O . GLU D 1 105 ? -15.029 61.066 62.861 1.00 9.09 105 GLU D O 1
ATOM 4433 N N . ARG D 1 106 ? -13.593 62.121 64.240 1.00 8.02 106 ARG D N 1
ATOM 4434 C CA . ARG D 1 106 ? -13.144 63.065 63.217 1.00 7.96 106 ARG D CA 1
ATOM 4435 C C . ARG D 1 106 ? -12.339 62.366 62.124 1.00 7.90 106 ARG D C 1
ATOM 4436 O O . ARG D 1 106 ? -12.590 62.574 60.933 1.00 7.66 106 ARG D O 1
ATOM 4444 N N . PHE D 1 107 ? -11.388 61.524 62.526 1.00 7.87 107 PHE D N 1
ATOM 4445 C CA . PHE D 1 107 ? -10.606 60.746 61.557 1.00 8.31 107 PHE D CA 1
ATOM 4446 C C . PHE D 1 107 ? -11.451 59.817 60.694 1.00 9.30 107 PHE D C 1
ATOM 4447 O O . PHE D 1 107 ? -11.106 59.562 59.539 1.00 9.37 107 PHE D O 1
ATOM 4455 N N . GLU D 1 108 ? -12.570 59.344 61.242 1.00 10.46 108 GLU D N 1
ATOM 4456 C CA . GLU D 1 108 ? -13.463 58.422 60.526 1.00 12.06 108 GLU D CA 1
ATOM 4457 C C . GLU D 1 108 ? -14.121 59.044 59.297 1.00 12.36 108 GLU D C 1
ATOM 4458 O O . GLU D 1 108 ? -14.660 58.324 58.447 1.00 13.00 108 GLU D O 1
ATOM 4464 N N . LEU D 1 109 ? -14.081 60.374 59.206 1.00 12.09 109 LEU D N 1
ATOM 4465 C CA . LEU D 1 109 ? -14.709 61.102 58.102 1.00 12.18 109 LEU D CA 1
ATOM 4466 C C . LEU D 1 109 ? -13.904 61.103 56.799 1.00 12.29 109 LEU D C 1
ATOM 4467 O O . LEU D 1 109 ? -14.369 61.615 55.778 1.00 13.24 109 LEU D O 1
ATOM 4472 N N . ALA D 1 110 ? -12.695 60.549 56.832 1.00 11.64 110 ALA D N 1
ATOM 4473 C CA . ALA D 1 110 ? -11.852 60.499 55.640 1.00 11.17 110 ALA D CA 1
ATOM 4474 C C . ALA D 1 110 ? -10.960 59.260 55.636 1.00 10.65 110 ALA D C 1
ATOM 4475 O O . ALA D 1 110 ? -10.885 58.539 56.630 1.00 10.89 110 ALA D O 1
ATOM 4477 N N . ALA D 1 111 ? -10.305 59.012 54.504 1.00 10.08 111 ALA D N 1
ATOM 4478 C CA . ALA D 1 111 ? -9.331 57.933 54.389 1.00 9.56 111 ALA D CA 1
ATOM 4479 C C . ALA D 1 111 ? -7.924 58.505 54.507 1.00 9.07 111 ALA D C 1
ATOM 4480 O O . ALA D 1 111 ? -7.651 59.618 54.033 1.00 9.27 111 ALA D O 1
ATOM 4482 N N . TRP D 1 112 ? -7.035 57.740 55.138 1.00 8.36 112 TRP D N 1
ATOM 4483 C CA . TRP D 1 112 ? -5.671 58.195 55.413 1.00 8.21 112 TRP D CA 1
ATOM 4484 C C . TRP D 1 112 ? -4.649 57.149 54.995 1.00 8.44 112 TRP D C 1
ATOM 4485 O O . TRP D 1 112 ? -4.989 55.983 54.817 1.00 8.33 112 TRP D O 1
ATOM 4496 N N . GLU D 1 113 ? -3.400 57.581 54.849 1.00 8.77 113 GLU D N 1
ATOM 4497 C CA . GLU D 1 113 ? -2.266 56.678 54.661 1.00 9.82 113 GLU D CA 1
ATOM 4498 C C . GLU D 1 113 ? -1.110 57.177 55.524 1.00 9.83 113 GLU D C 1
ATOM 4499 O O . GLU D 1 113 ? -1.223 58.224 56.174 1.00 9.93 113 GLU D O 1
ATOM 4505 N N . ILE D 1 114 ? -0.010 56.433 55.553 1.00 9.77 114 ILE D N 1
ATOM 4506 C CA . ILE D 1 114 ? 1.214 56.962 56.140 1.00 10.20 114 ILE D CA 1
ATOM 4507 C C . ILE D 1 114 ? 2.283 57.154 55.078 1.00 10.43 114 ILE D C 1
ATOM 4508 O O . ILE D 1 114 ? 2.280 56.481 54.040 1.00 10.88 114 ILE D O 1
ATOM 4513 N N . LEU D 1 115 ? 3.179 58.098 55.338 1.00 10.40 115 LEU D N 1
ATOM 4514 C CA . LEU D 1 115 ? 4.309 58.312 54.463 1.00 11.02 115 LEU D CA 1
ATOM 4515 C C . LEU D 1 115 ? 5.580 57.886 55.185 1.00 11.13 115 LEU D C 1
ATOM 4516 O O . LEU D 1 115 ? 5.955 56.713 55.112 1.00 11.84 115 LEU D O 1
ATOM 4521 N N . ALA D 1 116 ? 6.212 58.813 55.906 1.00 11.05 116 ALA D N 1
ATOM 4522 C CA . ALA D 1 116 ? 7.511 58.564 56.533 1.00 10.80 116 ALA D CA 1
ATOM 4523 C C . ALA D 1 116 ? 7.476 58.464 58.056 1.00 10.72 116 ALA D C 1
ATOM 4524 O O . ALA D 1 116 ? 8.211 57.668 58.642 1.00 11.56 116 ALA D O 1
ATOM 4526 N N . THR D 1 117 ? 6.635 59.271 58.701 1.00 10.03 117 THR D N 1
ATOM 4527 C CA . THR D 1 117 ? 6.685 59.409 60.162 1.00 9.67 117 THR D CA 1
ATOM 4528 C C . THR D 1 117 ? 5.630 58.603 60.917 1.00 9.34 117 THR D C 1
ATOM 4529 O O . THR D 1 117 ? 5.767 58.368 62.127 1.00 9.55 117 THR D O 1
ATOM 4533 N N . GLY D 1 118 ? 4.562 58.224 60.217 1.00 9.33 118 GLY D N 1
ATOM 4534 C CA . GLY D 1 118 ? 3.405 57.606 60.855 1.00 9.04 118 GLY D CA 1
ATOM 4535 C C . GLY D 1 118 ? 2.252 58.567 61.106 1.00 8.70 118 GLY D C 1
ATOM 4536 O O . GLY D 1 118 ? 1.131 58.141 61.383 1.00 9.52 118 GLY D O 1
ATOM 4537 N N . ALA D 1 119 ? 2.520 59.868 61.014 1.00 8.20 119 ALA D N 1
ATOM 4538 C CA . ALA D 1 119 ? 1.440 60.863 61.068 1.00 7.81 119 ALA D CA 1
ATOM 4539 C C . ALA D 1 119 ? 0.477 60.616 59.904 1.00 7.68 119 ALA D C 1
ATOM 4540 O O . ALA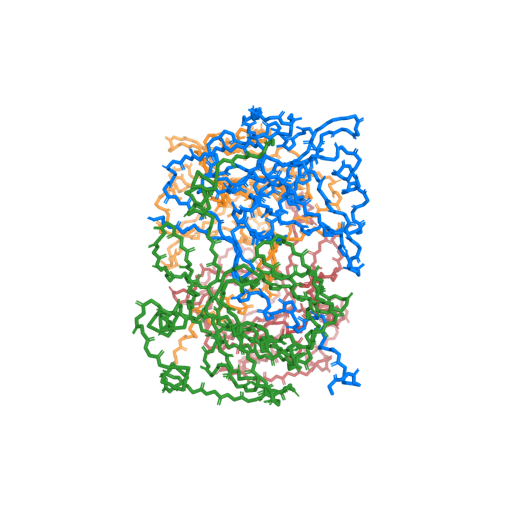 D 1 119 ? 0.920 60.406 58.770 1.00 8.13 119 ALA D O 1
ATOM 4542 N N . PRO D 1 120 ? -0.846 60.620 60.177 1.00 7.71 120 PRO D N 1
ATOM 4543 C CA . PRO D 1 120 ? -1.815 60.347 59.115 1.00 7.95 120 PRO D CA 1
ATOM 4544 C C . PRO D 1 120 ? -1.806 61.381 57.991 1.00 7.88 120 PRO D C 1
ATOM 4545 O O . PRO D 1 120 ? -1.849 62.591 58.243 1.00 7.98 120 PRO D O 1
ATOM 4549 N N . VAL D 1 121 ? -1.759 60.875 56.762 1.00 7.79 121 VAL D N 1
ATOM 4550 C CA . VAL D 1 121 ? -1.707 61.682 55.551 1.00 8.12 121 VAL D CA 1
ATOM 4551 C C . VAL D 1 121 ? -3.017 61.482 54.795 1.00 8.17 121 VAL D C 1
ATOM 4552 O O . VAL D 1 121 ? -3.455 60.346 54.580 1.00 8.52 121 VAL D O 1
ATOM 4556 N N . LEU D 1 122 ? -3.654 62.592 54.435 1.00 8.28 122 LEU D N 1
ATOM 4557 C CA . LEU D 1 122 ? -5.000 62.574 53.878 1.00 8.77 122 LEU D CA 1
ATOM 4558 C C . LEU D 1 122 ? -5.033 62.100 52.428 1.00 9.52 122 LEU D C 1
ATOM 4559 O O . LEU D 1 122 ? -4.352 62.663 51.558 1.00 9.51 122 LEU D O 1
ATOM 4564 N N . LYS D 1 123 ? -5.844 61.076 52.171 1.00 10.18 123 LYS D N 1
ATOM 4565 C CA . LYS D 1 123 ? -6.109 60.650 50.805 1.00 11.11 123 LYS D CA 1
ATOM 4566 C C . LYS D 1 123 ? -6.948 61.711 50.113 1.00 11.14 123 LYS D C 1
ATOM 4567 O O . LYS D 1 123 ? -7.967 62.152 50.651 1.00 12.13 123 LYS D O 1
ATOM 4573 N N . GLY D 1 124 ? -6.510 62.113 48.925 1.00 11.80 124 GLY D N 1
ATOM 4574 C CA . GLY D 1 124 ? -7.203 63.134 48.157 1.00 11.40 124 GLY D CA 1
ATOM 4575 C C . GLY D 1 124 ? -6.801 64.554 48.518 1.00 11.10 124 GLY D C 1
ATOM 4576 O O . GLY D 1 124 ? -7.392 65.504 48.012 1.00 11.25 124 GLY D O 1
ATOM 4577 N N . ALA D 1 125 ? -5.804 64.704 49.396 1.00 10.83 125 ALA D N 1
ATOM 4578 C CA . ALA D 1 125 ? -5.242 66.027 49.685 1.00 10.48 125 ALA D CA 1
ATOM 4579 C C . ALA D 1 125 ? -4.567 66.587 48.438 1.00 10.28 125 ALA D C 1
ATOM 4580 O O . ALA D 1 125 ? -4.062 65.831 47.608 1.00 10.69 125 ALA D O 1
ATOM 4582 N N . LEU D 1 126 ? -4.549 67.911 48.318 1.00 9.85 126 LEU D N 1
ATOM 4583 C CA . LEU D 1 126 ? -3.801 68.571 47.246 1.00 9.81 126 LEU D CA 1
ATOM 4584 C C . LEU D 1 126 ? -2.305 68.331 47.395 1.00 9.82 126 LEU D C 1
ATOM 4585 O O . LEU D 1 126 ? -1.577 68.165 46.407 1.00 10.22 126 LEU D O 1
ATOM 4590 N N . ALA D 1 127 ? -1.853 68.323 48.644 1.00 9.39 127 ALA D N 1
ATOM 4591 C CA . ALA D 1 127 ? -0.455 68.095 48.969 1.00 9.08 127 ALA D CA 1
ATOM 4592 C C . ALA D 1 127 ? -0.385 67.628 50.406 1.00 8.75 127 ALA D C 1
ATOM 4593 O O . ALA D 1 127 ? -1.277 67.918 51.198 1.00 8.84 127 ALA D O 1
ATOM 4595 N N . ALA D 1 128 ? 0.668 66.896 50.739 1.00 8.56 128 ALA D N 1
ATOM 4596 C CA . ALA D 1 128 ? 0.904 66.520 52.119 1.00 8.49 128 ALA D CA 1
ATOM 4597 C C . ALA D 1 128 ? 2.395 66.577 52.398 1.00 8.41 128 ALA D C 1
ATOM 4598 O O . ALA D 1 128 ? 3.214 66.133 51.581 1.00 8.63 128 ALA D O 1
ATOM 4600 N N . PHE D 1 129 ? 2.730 67.142 53.553 1.00 7.95 129 PHE D N 1
ATOM 4601 C CA . PHE D 1 129 ? 4.113 67.357 53.943 1.00 7.87 129 PHE D CA 1
ATOM 4602 C C . PHE D 1 129 ? 4.327 66.691 55.289 1.00 8.08 129 PHE D C 1
ATOM 4603 O O . PHE D 1 129 ? 3.834 67.166 56.313 1.00 7.90 129 PHE D O 1
ATOM 4611 N N . ASP D 1 130 ? 5.057 65.578 55.269 1.00 7.94 130 ASP D N 1
ATOM 4612 C CA . ASP D 1 130 ? 5.291 64.776 56.457 1.00 7.88 130 ASP D CA 1
ATOM 4613 C C . ASP D 1 130 ? 6.607 65.199 57.100 1.00 8.02 130 ASP D C 1
ATOM 4614 O O . ASP D 1 130 ? 7.657 65.144 56.456 1.00 7.98 130 ASP D O 1
ATOM 4619 N N . CYS D 1 131 ? 6.545 65.618 58.366 1.00 7.87 131 CYS D N 1
ATOM 4620 C CA . CYS D 1 131 ? 7.634 66.377 58.992 1.00 8.54 131 CYS D CA 1
ATOM 4621 C C . CYS D 1 131 ? 8.126 65.825 60.319 1.00 8.57 131 CYS D C 1
ATOM 4622 O O . CYS D 1 131 ? 7.342 65.313 61.114 1.00 8.39 131 CYS D O 1
ATOM 4625 N N . ARG D 1 132 ? 9.429 65.963 60.562 1.00 8.88 132 ARG D N 1
ATOM 4626 C CA . ARG D 1 132 ? 9.988 65.752 61.896 1.00 9.56 132 ARG D CA 1
ATOM 4627 C C . ARG D 1 132 ? 10.213 67.107 62.560 1.00 9.73 132 ARG D C 1
ATOM 4628 O O . ARG D 1 132 ? 10.778 68.023 61.949 1.00 10.00 132 ARG D O 1
ATOM 4636 N N . VAL D 1 133 ? 9.757 67.231 63.802 1.00 9.97 133 VAL D N 1
ATOM 4637 C CA . VAL D 1 133 ? 9.911 68.463 64.569 1.00 10.48 133 VAL D CA 1
ATOM 4638 C C . VAL D 1 133 ? 11.385 68.683 64.906 1.00 11.12 133 VAL D C 1
ATOM 4639 O O . VAL D 1 133 ? 12.032 67.810 65.494 1.00 11.70 133 VAL D O 1
ATOM 4643 N N . VAL D 1 134 ? 11.907 69.843 64.514 1.00 11.55 134 VAL D N 1
ATOM 4644 C CA . VAL D 1 134 ? 13.309 70.180 64.774 1.00 12.36 134 VAL D CA 1
ATOM 4645 C C . VAL D 1 134 ? 13.460 71.316 65.789 1.00 12.93 134 VAL D C 1
ATOM 4646 O O . VAL D 1 134 ? 14.528 71.491 66.377 1.00 13.79 134 VAL D O 1
ATOM 4650 N N . SER D 1 135 ? 12.382 72.069 66.002 1.00 12.98 135 SER D N 1
ATOM 4651 C CA . SER D 1 135 ? 12.391 73.196 66.929 1.00 13.33 135 SER D CA 1
ATOM 4652 C C . SER D 1 135 ? 10.985 73.461 67.453 1.00 12.68 135 SER D C 1
ATOM 4653 O O . SER D 1 135 ? 10.013 73.377 66.705 1.00 12.45 135 SER D O 1
ATOM 4656 N N . VAL D 1 136 ? 10.881 73.753 68.746 1.00 12.49 136 VAL D N 1
ATOM 4657 C CA . VAL D 1 136 ? 9.621 74.208 69.322 1.00 12.38 136 VAL D CA 1
ATOM 4658 C C . VAL D 1 136 ? 9.869 75.514 70.063 1.00 12.36 136 VAL D C 1
ATOM 4659 O O . VAL D 1 136 ? 10.775 75.607 70.895 1.00 12.68 136 VAL D O 1
ATOM 4663 N N . GLN D 1 137 ? 9.070 76.521 69.740 1.00 11.88 137 GLN D N 1
ATOM 4664 C CA . GLN D 1 137 ? 9.185 77.817 70.386 1.00 12.17 137 GLN D CA 1
ATOM 4665 C C . GLN D 1 137 ? 7.876 78.218 71.041 1.00 12.14 137 GLN D C 1
ATOM 4666 O O . GLN D 1 137 ? 6.799 77.862 70.569 1.00 12.58 137 GLN D O 1
ATOM 4672 N N . ASP D 1 138 ? 7.994 78.994 72.109 1.00 12.56 138 ASP D N 1
ATOM 4673 C CA . ASP D 1 138 ? 6.866 79.496 72.871 1.00 13.05 138 ASP D CA 1
ATOM 4674 C C . ASP D 1 138 ? 6.661 80.978 72.537 1.00 12.52 138 ASP D C 1
ATOM 4675 O O . ASP D 1 138 ? 7.535 81.808 72.804 1.00 12.52 138 ASP D O 1
ATOM 4680 N N . HIS D 1 139 ? 5.513 81.303 71.944 1.00 11.99 139 HIS D N 1
ATOM 4681 C CA . HIS D 1 139 ? 5.178 82.689 71.610 1.00 12.03 139 HIS D CA 1
ATOM 4682 C C . HIS D 1 139 ? 3.791 83.063 72.117 1.00 12.08 139 HIS D C 1
ATOM 4683 O O . HIS D 1 139 ? 2.787 82.860 71.424 1.00 12.05 139 HIS D O 1
ATOM 4690 N N . SER D 1 140 ? 3.760 83.609 73.332 1.00 12.18 140 SER D N 1
ATOM 4691 C CA . SER D 1 140 ? 2.525 84.005 74.010 1.00 12.76 140 SER D CA 1
ATOM 4692 C C . SER D 1 140 ? 1.505 82.864 74.065 1.00 12.55 140 SER D C 1
ATOM 4693 O O . SER D 1 140 ? 1.724 81.877 74.760 1.00 13.41 140 SER D O 1
ATOM 4696 N N . THR D 1 141 ? 0.422 82.987 73.306 1.00 12.02 141 THR D N 1
ATOM 4697 C CA . THR D 1 141 ? -0.695 82.044 73.372 1.00 11.50 141 THR D CA 1
ATOM 4698 C C . THR D 1 141 ? -0.467 80.774 72.543 1.00 11.00 141 THR D C 1
ATOM 4699 O O . THR D 1 141 ? -1.275 79.841 72.591 1.00 10.82 141 THR D O 1
ATOM 4703 N N . HIS D 1 142 ? 0.629 80.738 71.787 1.00 10.44 142 HIS D N 1
ATOM 4704 C CA . HIS D 1 142 ? 0.880 79.634 70.858 1.00 10.01 142 HIS D CA 1
ATOM 4705 C C . HIS D 1 142 ? 2.265 79.028 71.004 1.00 10.27 142 HIS D C 1
ATOM 4706 O O . HIS D 1 142 ? 3.222 79.715 71.365 1.00 10.64 142 HIS D O 1
ATOM 4713 N N . HIS D 1 143 ? 2.371 77.744 70.660 1.00 9.30 143 HIS D N 1
ATOM 4714 C CA . HIS D 1 143 ? 3.663 77.166 70.314 1.00 9.49 143 HIS D CA 1
ATOM 4715 C C . HIS D 1 143 ? 3.865 77.267 68.808 1.00 8.66 143 HIS D C 1
ATOM 4716 O O . HIS D 1 143 ? 2.915 77.132 68.032 1.00 8.25 143 HIS D O 1
ATOM 4723 N N . VAL D 1 144 ? 5.107 77.506 68.401 1.00 7.87 144 VAL D N 1
ATOM 4724 C CA . VAL D 1 144 ? 5.466 77.512 66.992 1.00 7.33 144 VAL D CA 1
ATOM 4725 C C . VAL D 1 144 ? 6.416 76.341 66.785 1.00 7.26 144 VAL D C 1
ATOM 4726 O O . VAL D 1 144 ? 7.475 76.275 67.414 1.00 7.82 144 VAL D O 1
ATOM 4730 N N . LEU D 1 145 ? 6.014 75.407 65.925 1.00 7.19 145 LEU D N 1
ATOM 4731 C CA . LEU D 1 145 ? 6.812 74.214 65.664 1.00 7.66 145 LEU D CA 1
ATOM 4732 C C . LEU D 1 145 ? 7.414 74.297 64.278 1.00 7.75 145 LEU D C 1
ATOM 4733 O O . LEU D 1 145 ? 6.715 74.589 63.310 1.00 7.84 145 LEU D O 1
ATOM 4738 N N . PHE D 1 146 ? 8.720 74.043 64.193 1.00 7.94 146 PHE D N 1
ATOM 4739 C CA . PHE D 1 146 ? 9.405 73.962 62.911 1.00 8.34 146 PHE D CA 1
ATOM 4740 C C . PHE D 1 146 ? 9.613 72.500 62.585 1.00 8.18 146 PHE D C 1
ATOM 4741 O O . PHE D 1 146 ? 10.107 71.745 63.417 1.00 8.18 146 PHE D O 1
ATOM 4749 N N . GLY D 1 147 ? 9.231 72.111 61.376 1.00 8.17 147 GLY D N 1
ATOM 4750 C CA . GLY D 1 147 ? 9.386 70.730 60.939 1.00 8.68 147 GLY D CA 1
ATOM 4751 C C . GLY D 1 147 ? 10.166 70.630 59.646 1.00 9.24 147 GLY D C 1
ATOM 4752 O O . GLY D 1 147 ? 9.973 71.427 58.731 1.00 9.58 147 GLY D O 1
ATOM 4753 N N . GLU D 1 148 ? 11.060 69.649 59.576 1.00 9.56 148 GLU D N 1
ATOM 4754 C CA . GLU D 1 148 ? 11.756 69.331 58.332 1.00 10.37 148 GLU D CA 1
ATOM 4755 C C . GLU D 1 148 ? 10.979 68.264 57.571 1.00 10.07 148 GLU D C 1
ATOM 4756 O O . GLU D 1 148 ? 10.568 67.257 58.154 1.00 10.29 148 GLU D O 1
ATOM 4762 N N . VAL D 1 149 ? 10.800 68.474 56.270 1.00 9.84 149 VAL D N 1
ATOM 4763 C CA . VAL D 1 149 ? 9.950 67.597 55.468 1.00 10.04 149 VAL D CA 1
ATOM 4764 C C . VAL D 1 149 ? 10.703 66.333 55.054 1.00 10.45 149 VAL D C 1
ATOM 4765 O O . VAL D 1 149 ? 11.710 66.411 54.351 1.00 10.43 149 VAL D O 1
ATOM 4769 N N . VAL D 1 150 ? 10.200 65.182 55.502 1.00 10.69 150 VAL D N 1
ATOM 4770 C CA . VAL D 1 150 ? 10.833 63.879 55.238 1.00 11.14 150 VAL D CA 1
ATOM 4771 C C . VAL D 1 150 ? 9.957 62.951 54.383 1.00 11.54 150 VAL D C 1
ATOM 4772 O O . VAL D 1 150 ? 10.402 61.884 53.943 1.00 11.87 150 VAL D O 1
ATOM 4776 N N . GLY D 1 151 ? 8.707 63.355 54.173 1.00 12.00 151 GLY D N 1
ATOM 4777 C CA . GLY D 1 151 ? 7.781 62.626 53.311 1.00 12.55 151 GLY D CA 1
ATOM 4778 C C . GLY D 1 151 ? 6.902 63.603 52.558 1.00 12.93 151 GLY D C 1
ATOM 4779 O O . GLY D 1 151 ? 6.580 64.683 53.062 1.00 12.69 151 GLY D O 1
ATOM 4780 N N . LEU D 1 152 ? 6.503 63.221 51.350 1.00 13.76 152 LEU D N 1
ATOM 4781 C CA . LEU D 1 152 ? 5.810 64.133 50.464 1.00 14.66 152 LEU D CA 1
ATOM 4782 C C . LEU D 1 152 ? 4.775 63.419 49.603 1.00 14.93 152 LEU D C 1
ATOM 4783 O O . LEU D 1 152 ? 5.024 62.326 49.096 1.00 14.79 152 LEU D O 1
ATOM 4788 N N . SER D 1 153 ? 3.609 64.037 49.449 1.00 15.30 153 SER D N 1
ATOM 4789 C CA . SER D 1 153 ? 2.660 63.616 48.419 1.00 16.21 153 SER D CA 1
ATOM 4790 C C . SER D 1 153 ? 1.969 64.821 47.789 1.00 16.23 153 SER D C 1
ATOM 4791 O O . SER D 1 153 ? 1.846 65.880 48.407 1.00 15.71 153 SER D O 1
ATOM 4794 N N . SER D 1 154 ? 1.545 64.654 46.542 1.00 16.73 154 SER D N 1
ATOM 4795 C CA . SER D 1 154 ? 0.894 65.711 45.783 1.00 17.58 154 SER D CA 1
ATOM 4796 C C . SER D 1 154 ? -0.086 65.050 44.828 1.00 17.80 154 SER D C 1
ATOM 4797 O O . SER D 1 154 ? 0.229 64.015 44.235 1.00 18.05 154 SER D O 1
ATOM 4800 N N . HIS D 1 155 ? -1.275 65.634 44.701 1.00 18.06 155 HIS D N 1
ATOM 4801 C CA . HIS D 1 155 ? -2.314 65.098 43.823 1.00 18.42 155 HIS D CA 1
ATOM 4802 C C . HIS D 1 155 ? -2.965 66.218 43.029 1.00 18.36 155 HIS D C 1
ATOM 4803 O O . HIS D 1 155 ? -3.155 67.324 43.540 1.00 17.96 155 HIS D O 1
ATOM 4810 N N . ALA D 1 156 ? -3.311 65.920 41.780 1.00 18.63 156 ALA D N 1
ATOM 4811 C CA . ALA D 1 156 ? -3.850 66.916 40.861 1.00 18.87 156 ALA D CA 1
ATOM 4812 C C . ALA D 1 156 ? -5.348 67.157 41.052 1.00 18.95 156 ALA D C 1
ATOM 4813 O O . ALA D 1 156 ? -6.150 66.903 40.144 1.00 19.35 156 ALA D O 1
ATOM 4815 N N . GLU D 1 157 ? -5.722 67.655 42.230 1.00 18.69 157 GLU D N 1
ATOM 4816 C CA . GLU D 1 157 ? -7.114 68.004 42.509 1.00 18.29 157 GLU D CA 1
ATOM 4817 C C . GLU D 1 157 ? -7.457 69.344 41.870 1.00 18.15 157 GLU D C 1
ATOM 4818 O O . GLU D 1 157 ? -6.582 70.194 41.678 1.00 18.15 157 GLU D O 1
ATOM 4824 N N . GLU D 1 158 ? -8.735 69.531 41.556 1.00 17.91 158 GLU D N 1
ATOM 4825 C CA . GLU D 1 158 ? -9.175 70.686 40.773 1.00 18.15 158 GLU D CA 1
ATOM 4826 C C . GLU D 1 158 ? -9.260 71.994 41.555 1.00 17.11 158 GLU D C 1
ATOM 4827 O O . GLU D 1 158 ? -9.047 73.066 40.989 1.00 16.84 158 GLU D O 1
ATOM 4833 N N . GLU D 1 159 ? -9.572 71.907 42.846 1.00 16.21 159 GLU D N 1
ATOM 4834 C CA . GLU D 1 159 ? -9.779 73.111 43.655 1.00 15.33 159 GLU D CA 1
ATOM 4835 C C . GLU D 1 159 ? -9.062 73.058 44.996 1.00 13.96 159 GLU D C 1
ATOM 4836 O O . GLU D 1 159 ? -8.920 71.992 45.590 1.00 13.46 159 GLU D O 1
ATOM 4842 N N . ALA D 1 160 ? -8.618 74.224 45.458 1.00 12.39 160 ALA D N 1
ATOM 4843 C CA . ALA D 1 160 ? -8.049 74.375 46.795 1.00 11.43 160 ALA D CA 1
ATOM 4844 C C . ALA D 1 160 ? -9.111 74.912 47.745 1.00 10.71 160 ALA D C 1
ATOM 4845 O O . ALA D 1 160 ? -9.917 75.756 47.360 1.00 10.47 160 ALA D O 1
ATOM 4847 N N . LEU D 1 161 ? -9.121 74.413 48.980 1.00 9.89 161 LEU D N 1
ATOM 4848 C CA . LEU D 1 161 ? -10.021 74.952 50.000 1.00 9.43 161 LEU D CA 1
ATOM 4849 C C . LEU D 1 161 ? -9.346 76.135 50.690 1.00 8.95 161 LEU D C 1
ATOM 4850 O O . LEU D 1 161 ? -8.237 76.005 51.211 1.00 8.28 161 LEU D O 1
ATOM 4855 N N . ILE D 1 162 ? -10.018 77.281 50.679 1.00 8.92 162 ILE D N 1
ATOM 4856 C CA . ILE D 1 162 ? -9.456 78.521 51.222 1.00 9.09 162 ILE D CA 1
ATOM 4857 C C . ILE D 1 162 ? -10.426 79.117 52.233 1.00 9.17 162 ILE D C 1
ATOM 4858 O O . ILE D 1 162 ? -11.642 79.116 52.008 1.00 9.05 162 ILE D O 1
ATOM 4863 N N . TYR D 1 163 ? -9.895 79.625 53.343 1.00 8.88 163 TYR D N 1
ATOM 4864 C CA . TYR D 1 163 ? -10.706 80.353 54.312 1.00 9.29 163 TYR D CA 1
ATOM 4865 C C . TYR D 1 163 ? -10.456 81.850 54.167 1.00 9.27 163 TYR D C 1
ATOM 4866 O O . TYR D 1 163 ? -9.311 82.294 54.180 1.00 9.23 163 TYR D O 1
ATOM 4875 N N . LEU D 1 164 ? -11.534 82.616 54.024 1.00 9.29 164 LEU D N 1
ATOM 4876 C CA . LEU D 1 164 ? -11.450 84.063 53.809 1.00 9.51 164 LEU D CA 1
ATOM 4877 C C . LEU D 1 164 ? -12.788 84.696 54.154 1.00 10.05 164 LEU D C 1
ATOM 4878 O O . LEU D 1 164 ? -13.836 84.160 53.791 1.00 10.03 164 LEU D O 1
ATOM 4883 N N . ASN D 1 165 ? -12.754 85.829 54.857 1.00 10.49 165 ASN D N 1
ATOM 4884 C CA . ASN D 1 165 ? -13.979 86.549 55.213 1.00 11.58 165 ASN D CA 1
ATOM 4885 C C . ASN D 1 165 ? -14.962 85.639 55.958 1.00 12.35 165 ASN D C 1
ATOM 4886 O O . ASN D 1 165 ? -16.173 85.648 55.696 1.00 12.40 165 ASN D O 1
ATOM 4891 N N . ARG D 1 166 ? -14.398 84.843 56.867 1.00 12.93 166 ARG D N 1
ATOM 4892 C CA . ARG D 1 166 ? -15.125 83.957 57.796 1.00 14.30 166 ARG D CA 1
ATOM 4893 C C . ARG D 1 166 ? -15.999 82.896 57.118 1.00 14.35 166 ARG D C 1
ATOM 4894 O O . ARG D 1 166 ? -17.009 82.452 57.677 1.00 14.54 166 ARG D O 1
ATOM 4902 N N . ARG D 1 167 ? -15.593 82.494 55.915 1.00 14.30 167 ARG D N 1
ATOM 4903 C CA . ARG D 1 167 ? -16.237 81.396 55.198 1.00 14.79 167 ARG D CA 1
ATOM 4904 C C . ARG D 1 167 ? -15.263 80.616 54.315 1.00 14.07 167 ARG D C 1
ATOM 4905 O O . ARG D 1 167 ? -14.154 81.084 54.026 1.00 13.07 167 ARG D O 1
ATOM 4913 N N . TYR D 1 168 ? -15.684 79.421 53.904 1.00 13.59 168 TYR D N 1
ATOM 4914 C CA . TYR D 1 168 ? -14.891 78.574 53.024 1.00 13.60 168 TYR D CA 1
ATOM 4915 C C . TYR D 1 168 ? -15.137 78.933 51.566 1.00 13.50 168 TYR D C 1
ATOM 4916 O O . TYR D 1 168 ? -16.245 79.321 51.185 1.00 13.95 168 TYR D O 1
ATOM 4925 N N . HIS D 1 169 ? -14.082 78.807 50.768 1.00 12.87 169 HIS D N 1
ATOM 4926 C CA . HIS D 1 169 ? -14.113 79.072 49.338 1.00 12.85 169 HIS D CA 1
ATOM 4927 C C . HIS D 1 169 ? -13.393 77.940 48.619 1.00 13.29 169 HIS D C 1
ATOM 4928 O O . HIS D 1 169 ? -12.513 77.293 49.189 1.00 12.95 169 HIS D O 1
ATOM 4935 N N . LYS D 1 170 ? -13.768 77.713 47.366 1.00 14.07 170 LYS D N 1
ATOM 4936 C CA . LYS D 1 170 ? -13.080 76.756 46.511 1.00 15.04 170 LYS D CA 1
ATOM 4937 C C . LYS D 1 170 ? -12.418 77.531 45.380 1.00 14.89 170 LYS D C 1
ATOM 4938 O O . LYS D 1 170 ? -13.096 78.259 44.648 1.00 15.77 170 LYS D O 1
ATOM 4944 N N . LEU D 1 171 ? -11.101 77.391 45.254 1.00 14.44 171 LEU D N 1
ATOM 4945 C CA . LEU D 1 171 ? -10.347 78.093 44.217 1.00 14.53 171 LEU D CA 1
ATOM 4946 C C . LEU D 1 171 ? -9.726 77.125 43.223 1.00 14.66 171 LEU D C 1
ATOM 4947 O O . LEU D 1 171 ? -8.919 76.271 43.593 1.00 14.14 171 LEU D O 1
ATOM 4952 N N . GLU D 1 172 ? -10.103 77.271 41.955 1.00 15.27 172 GLU D N 1
ATOM 4953 C CA . GLU D 1 172 ? -9.562 76.436 40.888 1.00 16.47 172 GLU D CA 1
ATOM 4954 C C . GLU D 1 172 ? -8.069 76.676 40.708 1.00 16.08 172 GLU D C 1
ATOM 4955 O O . GLU D 1 172 ? -7.624 77.822 40.610 1.00 15.97 172 GLU D O 1
ATOM 4961 N N . LEU D 1 173 ? -7.300 75.591 40.671 1.00 16.18 173 LEU D N 1
ATOM 4962 C CA . LEU D 1 173 ? -5.866 75.669 40.402 1.00 16.42 173 LEU D CA 1
ATOM 4963 C C . LEU D 1 173 ? -5.619 76.117 38.963 1.00 17.09 173 LEU D C 1
ATOM 4964 O O . LEU D 1 173 ? -6.471 75.922 38.090 1.00 17.82 173 LEU D O 1
#

Nearest PDB structures (foldseek):
  3cb0-assembly2_B  TM=1.006E+00  e=2.881E-33  Brucella melitensis
  3k87-assembly1_B  TM=9.591E-01  e=3.321E-18  Burkholderia cepacia
  3bnk-assembly1_A  TM=8.323E-01  e=1.335E-10  Methanosarcina acetivorans
  2r6v-assembly1_A  TM=7.801E-01  e=3.276E-10  Pyrococcus horikoshii OT3
  1wgb-assembly1_A  TM=8.108E-01  e=7.186E-10  Thermus thermophilus

Secondary structure (DSSP, 8-state):
-TTSPPPPHHHHHHHHTTS-EE-EEEEE-STT--EEEEE--EEEEEETTEEEEEEEESSSGGGHHHHHHTEEEEEE-BGGGHHHHHHHTTTT---HHHHHTTS-EE-SSSS--EETT-SEEEEEEEEEEEEETTEEEEEEEEEEEEE---SEEEEEETTEEEEEE-/-PPPPHHHHHHHHTTS-EE-EEEEE-STT--EEEEE--EEEEETTTTEEEEEEESSSGGGHHHHHHTEEEEEE-BGGGHHHHHHHTTTT---HHHHHTTS-EE--SSS--EETT-SEEEEEEEEEEEEETTEEEEEEEEEEEEE---SEEEEEETTEEEEEE-/-PPPHHHHHHHHTTS-EE-EEEEE-STT--EEEEE--EEEEEETTEEEEEEEESSSGGGHHHHHHTEEEEEE-BGGGHHHHHHHTTTT---HHHHHTTS-EE-SSSS--EETT-SEEEEEEEEEEEEETTEEEEEEEEEEEEE---SEEEEEETTEEEEEE-/---HHHHHHHHTTS-EE-EEEEE-STT--EEEEE--EEEEEETTEEEEEEEESSSGGGHHHHHHTEEEEEE-BGGGHHHHHHHTTTT---HHHHHTTS-EE--SSS--EETT-SEEEEEEEEEEEEETTEEEEEEEEEEEEE---SEEEEEETTEEEEEE-

Radius of gyration: 28.18 Å; Cα contacts (8 Å, |Δi|>4): 1744; chains: 4; bounding box: 45×50×82 Å

Foldseek 3Di:
DVPDDDDDPVVVVQVCLAPKFFWKWKWAADPLGIAIAIAGAKDWDDVVVTKIKGKAFVVPVSVCSCVVLQKMKIFGAADVCPLLNCLRHCVPPDDRVVSCVVADWDDWPRPITYGDPTQKMFIFGWDDWDDDPRIIMTMTGGDGMDHDDGQWTWMRHNNDIDTHGD/DDDDDPVVVVQVCLAPKFFWKKKWAADDLGIAIAIARQKDWDDVPPTKIKGKAFVVPVSVCSCVVLQKMKIFGAADVCPLLNCLRHCVVPDDRVRSCVVFDWDDWPRRITYGDPTQKMFIFGWDDWDDDPRIIMTMTGGDGMDHDPGQWTWMRHNNDIDTHGD/DDDDPVVVVQVCLAPKFQWKKKWAADPLGIAIAIDRQKDFDDVVVTKIKHKAFVVPVSVCSCVVLQKMKIFGAADVCPVLNCLRHCVPPDDRVRSCVVFDFDDWPRRITYGDPTQKMFIWGWDDWDDDVRIIMTMTGGPGMDHDDGQWTWMRHNNDIDTHGD/DDDPVVVVQVCLAPKFQKKKKWAADPLGIAIAIDRQKDFDDVVVTKIKHKAFVVPVSVCVCVVLQKMKIFGAADVCPVLNCLRHCNPPDDRVRSCVVFDFDDWPRPTTYGDPTQKMFIWGWDDWDDDVRIIMTMTGGDGMDHDDGQWTWMRHNNDIDTHGD

CATH classification: 2.30.110.10